Protein AF-0000000084540920 (afdb_homodimer)

Structure (mmCIF, N/CA/C/O backbone):
data_AF-0000000084540920-model_v1
#
loop_
_entity.id
_entity.type
_entity.pdbx_description
1 polymer Isochorismatase
#
loop_
_atom_site.group_PDB
_atom_site.id
_atom_site.type_symbol
_atom_site.label_atom_id
_atom_site.label_alt_id
_atom_site.label_comp_id
_atom_site.label_asym_id
_atom_site.label_entity_id
_atom_site.label_seq_id
_atom_site.pdbx_PDB_ins_code
_atom_site.Cartn_x
_atom_site.Cartn_y
_atom_site.Cartn_z
_atom_site.occupancy
_atom_site.B_iso_or_equiv
_atom_site.auth_seq_id
_atom_site.auth_comp_id
_atom_site.auth_asym_id
_atom_site.auth_atom_id
_atom_site.pdbx_PDB_model_num
ATOM 1 N N . MET A 1 1 ? 34.781 2.373 -10.07 1 53.75 1 MET A N 1
ATOM 2 C CA . MET A 1 1 ? 33.938 1.494 -10.883 1 53.75 1 MET A CA 1
ATOM 3 C C . MET A 1 1 ? 33.156 2.295 -11.914 1 53.75 1 MET A C 1
ATOM 5 O O . MET A 1 1 ? 32.719 3.418 -11.641 1 53.75 1 MET A O 1
ATOM 9 N N . ASN A 1 2 ? 33.125 1.835 -13.172 1 68.25 2 ASN A N 1
ATOM 10 C CA . ASN A 1 2 ? 32.625 2.562 -14.336 1 68.25 2 ASN A CA 1
ATOM 11 C C . ASN A 1 2 ? 31.109 2.682 -14.305 1 68.25 2 ASN A C 1
ATOM 13 O O . ASN A 1 2 ? 30.422 1.703 -14.031 1 68.25 2 ASN A O 1
ATOM 17 N N . LYS A 1 3 ? 30.672 3.871 -14.391 1 89.25 3 LYS A N 1
ATOM 18 C CA . LYS A 1 3 ? 29.25 4.203 -14.547 1 89.25 3 LYS A CA 1
ATOM 19 C C . LYS A 1 3 ? 28.656 3.51 -15.773 1 89.25 3 LYS A C 1
ATOM 21 O O . LYS A 1 3 ? 29.312 3.424 -16.812 1 89.25 3 LYS A O 1
ATOM 26 N N . LEU A 1 4 ? 27.531 2.875 -15.562 1 96.25 4 LEU A N 1
ATOM 27 C CA . LEU A 1 4 ? 26.812 2.225 -16.656 1 96.25 4 LEU A CA 1
ATOM 28 C C . LEU A 1 4 ? 26.094 3.25 -17.516 1 96.25 4 LEU A C 1
ATOM 30 O O . LEU A 1 4 ? 25.781 4.352 -17.047 1 96.25 4 LEU A O 1
ATOM 34 N N . PRO A 1 5 ? 25.922 2.938 -18.781 1 96.88 5 PRO A N 1
ATOM 35 C CA . PRO A 1 5 ? 25.047 3.805 -19.578 1 96.88 5 PRO A CA 1
ATOM 36 C C . PRO A 1 5 ? 23.594 3.768 -19.109 1 96.88 5 PRO A C 1
ATOM 38 O O . PRO A 1 5 ? 23.219 2.879 -18.344 1 96.88 5 PRO A O 1
ATOM 41 N N . ILE A 1 6 ? 22.859 4.707 -19.516 1 97.44 6 ILE A N 1
ATOM 42 C CA . ILE A 1 6 ? 21.422 4.734 -19.219 1 97.44 6 ILE A CA 1
ATOM 43 C C . ILE A 1 6 ? 20.672 3.822 -20.188 1 97.44 6 ILE A C 1
ATOM 45 O O . ILE A 1 6 ? 20.891 3.895 -21.406 1 97.44 6 ILE A O 1
ATOM 49 N N . PRO A 1 7 ? 19.859 2.953 -19.672 1 97.62 7 PRO A N 1
ATOM 50 C CA . PRO A 1 7 ? 19.109 2.105 -20.594 1 97.62 7 PRO A CA 1
ATOM 51 C C . PRO A 1 7 ? 18.281 2.912 -21.594 1 97.62 7 PRO A C 1
ATOM 53 O O . PRO A 1 7 ? 17.719 3.949 -21.25 1 97.62 7 PRO A O 1
ATOM 56 N N . VAL A 1 8 ? 18.094 2.348 -22.781 1 96.06 8 VAL A N 1
ATOM 57 C CA . VAL A 1 8 ? 17.469 3.076 -23.875 1 96.06 8 VAL A CA 1
ATOM 58 C C . VAL A 1 8 ? 15.984 3.281 -23.594 1 96.06 8 VAL A C 1
ATOM 60 O O . VAL A 1 8 ? 15.383 4.238 -24.094 1 96.06 8 VAL A O 1
ATOM 63 N N . PHE A 1 9 ? 15.43 2.395 -22.812 1 96.75 9 PHE A N 1
ATOM 64 C CA . PHE A 1 9 ? 14 2.486 -22.578 1 96.75 9 PHE A CA 1
ATOM 65 C C . PHE A 1 9 ? 13.68 3.635 -21.625 1 96.75 9 PHE A C 1
ATOM 67 O O . PHE A 1 9 ? 12.523 4.043 -21.5 1 96.75 9 PHE A O 1
ATOM 74 N N . PHE A 1 10 ? 14.703 4.078 -20.844 1 96.94 10 PHE A N 1
ATOM 75 C CA . PHE A 1 10 ? 14.461 5.148 -19.875 1 96.94 10 PHE A CA 1
ATOM 76 C C . PHE A 1 10 ? 14.18 6.465 -20.594 1 96.94 10 PHE A C 1
ATOM 78 O O . PHE A 1 10 ? 15.031 6.977 -21.328 1 96.94 10 PHE A O 1
ATOM 85 N N . ASP A 1 11 ? 12.992 6.957 -20.406 1 93.94 11 ASP A N 1
ATOM 86 C CA . ASP A 1 11 ? 12.547 8.219 -20.984 1 93.94 11 ASP A CA 1
ATOM 87 C C . ASP A 1 11 ? 12.258 9.258 -19.906 1 93.94 11 ASP A C 1
ATOM 89 O O . ASP A 1 11 ? 11.227 9.195 -19.234 1 93.94 11 ASP A O 1
ATOM 93 N N . SER A 1 12 ? 13.109 10.219 -19.797 1 92.31 12 SER A N 1
ATOM 94 C CA . SER A 1 12 ? 13 11.211 -18.734 1 92.31 12 SER A CA 1
ATOM 95 C C . SER A 1 12 ? 11.758 12.07 -18.906 1 92.31 12 SER A C 1
ATOM 97 O O . SER A 1 12 ? 11.25 12.641 -17.938 1 92.31 12 SER A O 1
ATOM 99 N N . HIS A 1 13 ? 11.219 12.156 -20.078 1 91.5 13 HIS A N 1
ATOM 100 C CA . HIS A 1 13 ? 10.039 12.977 -20.328 1 91.5 13 HIS A CA 1
ATOM 101 C C . HIS A 1 13 ? 8.781 12.336 -19.75 1 91.5 13 HIS A C 1
ATOM 103 O O . HIS A 1 13 ? 7.758 13 -19.594 1 91.5 13 HIS A O 1
ATOM 109 N N . LYS A 1 14 ? 8.883 11.078 -19.453 1 94.19 14 LYS A N 1
ATOM 110 C CA . LYS A 1 14 ? 7.723 10.352 -18.938 1 94.19 14 LYS A CA 1
ATOM 111 C C . LYS A 1 14 ? 7.652 10.438 -17.422 1 94.19 14 LYS A C 1
ATOM 113 O O . LYS A 1 14 ? 6.68 9.984 -16.812 1 94.19 14 LYS A O 1
ATOM 118 N N . LEU A 1 15 ? 8.578 11.047 -16.828 1 95.5 15 LEU A N 1
ATOM 119 C CA . LEU A 1 15 ? 8.688 11.023 -15.375 1 95.5 15 LEU A CA 1
ATOM 120 C C . LEU A 1 15 ? 7.594 11.867 -14.734 1 95.5 15 LEU A C 1
ATOM 122 O O . LEU A 1 15 ? 7.371 11.789 -13.523 1 95.5 15 LEU A O 1
ATOM 126 N N . GLU A 1 16 ? 6.871 12.625 -15.477 1 95.62 16 GLU A N 1
ATOM 127 C CA . GLU A 1 16 ? 5.77 13.422 -14.945 1 95.62 16 GLU A CA 1
ATOM 128 C C . GLU A 1 16 ? 4.434 12.703 -15.117 1 95.62 16 GLU A C 1
ATOM 130 O O . GLU A 1 16 ? 3.387 13.227 -14.734 1 95.62 16 GLU A O 1
ATOM 135 N N . GLU A 1 17 ? 4.512 11.539 -15.664 1 96.31 17 GLU A N 1
ATOM 136 C CA . GLU A 1 17 ? 3.291 10.789 -15.953 1 96.31 17 GLU A CA 1
ATOM 137 C C . GLU A 1 17 ? 3.176 9.555 -15.062 1 96.31 17 GLU A C 1
ATOM 139 O O . GLU A 1 17 ? 4.18 9.055 -14.555 1 96.31 17 GLU A O 1
ATOM 144 N N . VAL A 1 18 ? 1.949 9.188 -14.867 1 97.94 18 VAL A N 1
ATOM 145 C CA . VAL A 1 18 ? 1.659 7.91 -14.227 1 97.94 18 VAL A CA 1
ATOM 146 C C . VAL A 1 18 ? 1.457 6.836 -15.289 1 97.94 18 VAL A C 1
ATOM 148 O O . VAL A 1 18 ? 0.63 6.992 -16.188 1 97.94 18 VAL A O 1
ATOM 151 N N . TRP A 1 19 ? 2.229 5.754 -15.242 1 97.19 19 TRP A N 1
ATOM 152 C CA . TRP A 1 19 ? 2.059 4.66 -16.188 1 97.19 19 TRP A CA 1
ATOM 153 C C . TRP A 1 19 ? 2.357 3.316 -15.539 1 97.19 19 TRP A C 1
ATOM 155 O O . TRP A 1 19 ? 2.992 3.262 -14.484 1 97.19 19 TRP A O 1
ATOM 165 N N . LYS A 1 20 ? 1.808 2.285 -16.109 1 97.12 20 LYS A N 1
ATOM 166 C CA . LYS A 1 20 ? 2.049 0.918 -15.656 1 97.12 20 LYS A CA 1
ATOM 167 C C . LYS A 1 20 ? 3.424 0.425 -16.109 1 97.12 20 LYS A C 1
ATOM 169 O O . LYS A 1 20 ? 3.756 0.49 -17.281 1 97.12 20 LYS A O 1
ATOM 174 N N . VAL A 1 21 ? 4.238 -0.045 -15.188 1 98.06 21 VAL A N 1
ATOM 175 C CA . VAL A 1 21 ? 5.531 -0.628 -15.523 1 98.06 21 VAL A CA 1
ATOM 176 C C . VAL A 1 21 ? 5.328 -1.96 -16.25 1 98.06 21 VAL A C 1
ATOM 178 O O . VAL A 1 21 ? 4.574 -2.816 -15.773 1 98.06 21 VAL A O 1
ATOM 181 N N . PRO A 1 22 ? 5.887 -2.139 -17.438 1 98 22 PRO A N 1
ATOM 182 C CA . PRO A 1 22 ? 5.82 -3.439 -18.109 1 98 22 PRO A CA 1
ATOM 183 C C . PRO A 1 22 ? 6.773 -4.465 -17.5 1 98 22 PRO A C 1
ATOM 185 O O . PRO A 1 22 ? 7.805 -4.781 -18.094 1 98 22 PRO A O 1
ATOM 188 N N . TYR A 1 23 ? 6.438 -5.102 -16.453 1 98.25 23 TYR A N 1
ATOM 189 C CA . TYR A 1 23 ? 7.32 -5.891 -15.594 1 98.25 23 TYR A CA 1
ATOM 190 C C . TYR A 1 23 ? 7.965 -7.027 -16.375 1 98.25 23 TYR A C 1
ATOM 192 O O . TYR A 1 23 ? 9.172 -7.258 -16.281 1 98.25 23 TYR A O 1
ATOM 200 N N . GLN A 1 24 ? 7.191 -7.762 -17.141 1 96.44 24 GLN A N 1
ATOM 201 C CA . GLN A 1 24 ? 7.723 -8.922 -17.859 1 96.44 24 GLN A CA 1
ATOM 202 C C . GLN A 1 24 ? 8.789 -8.508 -18.859 1 96.44 24 GLN A C 1
ATOM 204 O O . GLN A 1 24 ? 9.836 -9.156 -18.969 1 96.44 24 GLN A O 1
ATOM 209 N N . GLN A 1 25 ? 8.492 -7.457 -19.594 1 97.75 25 GLN A N 1
ATOM 210 C CA . GLN A 1 25 ? 9.477 -6.93 -20.531 1 97.75 25 GLN A CA 1
ATOM 211 C C . GLN A 1 25 ? 10.719 -6.43 -19.797 1 97.75 25 GLN A C 1
ATOM 213 O O . GLN A 1 25 ? 11.844 -6.699 -20.234 1 97.75 25 GLN A O 1
ATOM 218 N N . ARG A 1 26 ? 10.539 -5.719 -18.734 1 98.5 26 ARG A N 1
ATOM 219 C CA . ARG A 1 26 ? 11.656 -5.148 -17.984 1 98.5 26 ARG A CA 1
ATOM 220 C C . ARG A 1 26 ? 12.492 -6.242 -17.328 1 98.5 26 ARG A C 1
ATOM 222 O O . ARG A 1 26 ? 13.711 -6.102 -17.188 1 98.5 26 ARG A O 1
ATOM 229 N N . GLU A 1 27 ? 11.828 -7.34 -16.859 1 98.44 27 GLU A N 1
ATOM 230 C CA . GLU A 1 27 ? 12.578 -8.469 -16.328 1 98.44 27 GLU A CA 1
ATOM 231 C C . GLU A 1 27 ? 13.562 -9.023 -17.344 1 98.44 27 GLU A C 1
ATOM 233 O O . GLU A 1 27 ? 14.742 -9.234 -17.047 1 98.44 27 GLU A O 1
ATOM 238 N N . ARG A 1 28 ? 13.078 -9.273 -18.547 1 97.56 28 ARG A N 1
ATOM 239 C CA . ARG A 1 28 ? 13.93 -9.797 -19.609 1 97.56 28 ARG A CA 1
ATOM 240 C C . ARG A 1 28 ? 15.078 -8.836 -19.906 1 97.56 28 ARG A C 1
ATOM 242 O O . ARG A 1 28 ? 16.234 -9.258 -20.031 1 97.56 28 ARG A O 1
ATOM 249 N N . GLU A 1 29 ? 14.758 -7.586 -19.984 1 98.56 29 GLU A N 1
ATOM 250 C CA . GLU A 1 29 ? 15.758 -6.574 -20.297 1 98.56 29 GLU A CA 1
ATOM 251 C C . GLU A 1 29 ? 16.781 -6.449 -19.172 1 98.56 29 GLU A C 1
ATOM 253 O O . GLU A 1 29 ? 17.984 -6.258 -19.438 1 98.56 29 GLU A O 1
ATOM 258 N N . ALA A 1 30 ? 16.344 -6.512 -17.969 1 98.75 30 ALA A N 1
ATOM 259 C CA . ALA A 1 30 ? 17.25 -6.414 -16.844 1 98.75 30 ALA A CA 1
ATOM 260 C C . ALA A 1 30 ? 18.219 -7.594 -16.797 1 98.75 30 ALA A C 1
ATOM 262 O O . ALA A 1 30 ? 19.406 -7.426 -16.516 1 98.75 30 ALA A O 1
ATOM 263 N N . ARG A 1 31 ? 17.719 -8.789 -17.062 1 97.88 31 ARG A N 1
ATOM 264 C CA . ARG A 1 31 ? 18.578 -9.969 -17.109 1 97.88 31 ARG A CA 1
ATOM 265 C C . ARG A 1 31 ? 19.641 -9.852 -18.203 1 97.88 31 ARG A C 1
ATOM 267 O O . ARG A 1 31 ? 20.812 -10.117 -17.969 1 97.88 31 ARG A O 1
ATOM 274 N N . LEU A 1 32 ? 19.172 -9.469 -19.359 1 97.81 32 LEU A N 1
ATOM 275 C CA . LEU A 1 32 ? 20.094 -9.289 -20.469 1 97.81 32 LEU A CA 1
ATOM 276 C C . LEU A 1 32 ? 21.109 -8.203 -20.156 1 97.81 32 LEU A C 1
ATOM 278 O O . LEU A 1 32 ? 22.297 -8.344 -20.469 1 97.81 32 LEU A O 1
ATOM 282 N N . TRP A 1 33 ? 20.625 -7.105 -19.562 1 98.44 33 TRP A N 1
ATOM 283 C CA . TRP A 1 33 ? 21.5 -5.996 -19.172 1 98.44 33 TRP A CA 1
ATOM 284 C C . TRP A 1 33 ? 22.594 -6.469 -18.219 1 98.44 33 TRP A C 1
ATOM 286 O O . TRP A 1 33 ? 23.75 -6.109 -18.359 1 98.44 33 TRP A O 1
ATOM 296 N N . ALA A 1 34 ? 22.172 -7.242 -17.219 1 98.19 34 ALA A N 1
ATOM 297 C CA . ALA A 1 34 ? 23.125 -7.77 -16.234 1 98.19 34 ALA A CA 1
ATOM 298 C C . ALA A 1 34 ? 24.188 -8.641 -16.906 1 98.19 34 ALA A C 1
ATOM 300 O O . ALA A 1 34 ? 25.359 -8.578 -16.562 1 98.19 34 ALA A O 1
ATOM 301 N N . GLN A 1 35 ? 23.75 -9.469 -17.859 1 97.19 35 GLN A N 1
ATOM 302 C CA . GLN A 1 35 ? 24.688 -10.305 -18.609 1 97.19 35 GLN A CA 1
ATOM 303 C C . GLN A 1 35 ? 25.641 -9.461 -19.438 1 97.19 35 GLN A C 1
ATOM 305 O O . GLN A 1 35 ? 26.859 -9.68 -19.391 1 97.19 35 GLN A O 1
ATOM 310 N N . GLU A 1 36 ? 25.078 -8.516 -20.125 1 97.69 36 GLU A N 1
ATOM 311 C CA . GLU A 1 36 ? 25.859 -7.672 -21.031 1 97.69 36 GLU A CA 1
ATOM 312 C C . GLU A 1 36 ? 26.922 -6.879 -20.281 1 97.69 36 GLU A C 1
ATOM 314 O O . GLU A 1 36 ? 28.016 -6.652 -20.781 1 97.69 36 GLU A O 1
ATOM 319 N N . HIS A 1 37 ? 26.656 -6.473 -19.109 1 97.81 37 HIS A N 1
ATOM 320 C CA . HIS A 1 37 ? 27.547 -5.57 -18.375 1 97.81 37 HIS A CA 1
ATOM 321 C C . HIS A 1 37 ? 28.203 -6.281 -17.203 1 97.81 37 HIS A C 1
ATOM 323 O O . HIS A 1 37 ? 28.797 -5.637 -16.344 1 97.81 37 HIS A O 1
ATOM 329 N N . ASP A 1 38 ? 28.047 -7.598 -17.109 1 97.31 38 ASP A N 1
ATOM 330 C CA . ASP A 1 38 ? 28.672 -8.445 -16.109 1 97.31 38 ASP A CA 1
ATOM 331 C C . ASP A 1 38 ? 28.312 -7.977 -14.695 1 97.31 38 ASP A C 1
ATOM 333 O O . ASP A 1 38 ? 29.203 -7.785 -13.859 1 97.31 38 ASP A O 1
ATOM 337 N N . ILE A 1 39 ? 27.078 -7.613 -14.516 1 98.06 39 ILE A N 1
ATOM 3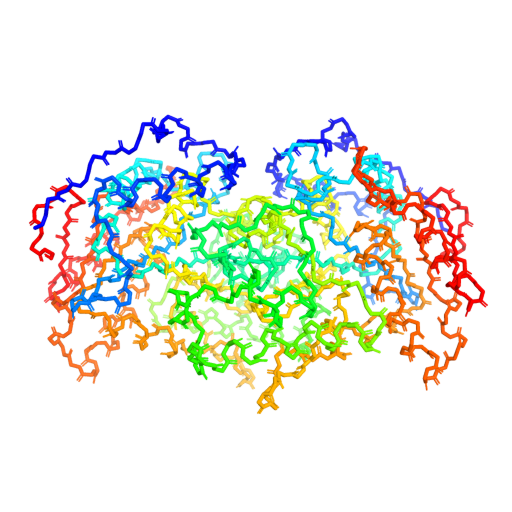38 C CA . ILE A 1 39 ? 26.562 -7.219 -13.211 1 98.06 39 ILE A CA 1
ATOM 339 C C . ILE A 1 39 ? 26.391 -8.461 -12.336 1 98.06 39 ILE A C 1
ATOM 341 O O . ILE A 1 39 ? 25.719 -9.414 -12.734 1 98.06 39 ILE A O 1
ATOM 345 N N . GLN A 1 40 ? 26.953 -8.469 -11.125 1 98.06 40 GLN A N 1
ATOM 346 C CA . GLN A 1 40 ? 26.891 -9.602 -10.211 1 98.06 40 GLN A CA 1
ATOM 347 C C . GLN A 1 40 ? 25.734 -9.445 -9.227 1 98.06 40 GLN A C 1
ATOM 349 O O . GLN A 1 40 ? 25.312 -8.328 -8.938 1 98.06 40 GLN A O 1
ATOM 354 N N . PRO A 1 41 ? 25.219 -10.555 -8.688 1 98.56 41 PRO A N 1
ATOM 355 C CA . PRO A 1 41 ? 24.234 -10.461 -7.609 1 98.56 41 PRO A CA 1
ATOM 356 C C . PRO A 1 41 ? 24.734 -9.641 -6.422 1 98.56 41 PRO A C 1
ATOM 358 O O . PRO A 1 41 ? 25.922 -9.719 -6.07 1 98.56 41 PRO A O 1
ATOM 361 N N . ALA A 1 42 ? 23.859 -8.875 -5.82 1 98.69 42 ALA A N 1
ATOM 362 C CA . ALA A 1 42 ? 24.203 -7.992 -4.711 1 98.69 42 ALA A CA 1
ATOM 363 C C . ALA A 1 42 ? 24.828 -8.773 -3.559 1 98.69 42 ALA A C 1
ATOM 365 O O . ALA A 1 42 ? 25.672 -8.25 -2.824 1 98.69 42 ALA A O 1
ATOM 366 N N . ALA A 1 43 ? 24.453 -10.039 -3.389 1 98.06 43 ALA A N 1
ATOM 367 C CA . ALA A 1 43 ? 24.922 -10.867 -2.279 1 98.06 43 ALA A CA 1
ATOM 368 C C . ALA A 1 43 ? 26.422 -11.062 -2.34 1 98.06 43 ALA A C 1
ATOM 370 O O . ALA A 1 43 ? 27.047 -11.445 -1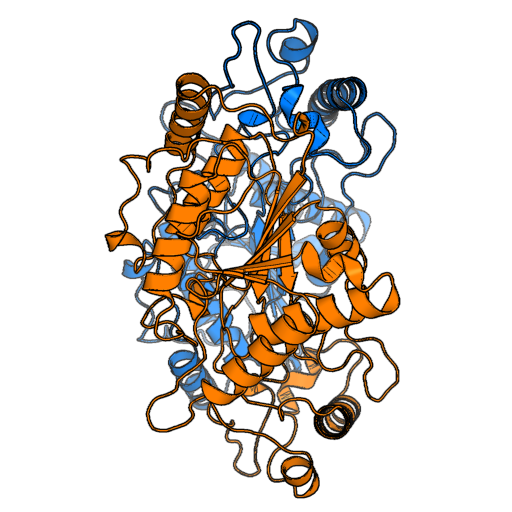.345 1 98.06 43 ALA A O 1
ATOM 371 N N . ARG A 1 44 ? 27.016 -10.797 -3.492 1 97.81 44 ARG A N 1
ATOM 372 C CA . ARG A 1 44 ? 28.453 -11 -3.672 1 97.81 44 ARG A CA 1
ATOM 373 C C . ARG A 1 44 ? 29.219 -9.727 -3.338 1 97.81 44 ARG A C 1
ATOM 375 O O . ARG A 1 44 ? 30.453 -9.727 -3.336 1 97.81 44 ARG A O 1
ATOM 382 N N . ASP A 1 45 ? 28.547 -8.703 -3.053 1 97.88 45 ASP A N 1
ATOM 383 C CA . ASP A 1 45 ? 29.203 -7.43 -2.795 1 97.88 45 ASP A CA 1
ATOM 384 C C . ASP A 1 45 ? 30.078 -7.508 -1.536 1 97.88 45 ASP A C 1
ATOM 386 O O . ASP A 1 45 ? 29.625 -8.023 -0.508 1 97.88 45 ASP A O 1
ATOM 390 N N . THR A 1 46 ? 31.25 -7.043 -1.611 1 96.75 46 THR A N 1
ATOM 391 C CA . THR A 1 46 ? 32.125 -6.922 -0.45 1 96.75 46 THR A CA 1
ATOM 392 C C . THR A 1 46 ? 31.906 -5.582 0.252 1 96.75 46 THR A C 1
ATOM 394 O O . THR A 1 46 ? 31.953 -5.508 1.482 1 96.75 46 THR A O 1
ATOM 397 N N . LYS A 1 47 ? 31.734 -4.59 -0.524 1 97.19 47 LYS A N 1
ATOM 398 C CA . LYS A 1 47 ? 31.297 -3.281 -0.05 1 97.19 47 LYS A CA 1
ATOM 399 C C . LYS A 1 47 ? 29.797 -3.09 -0.283 1 97.19 47 LYS A C 1
ATOM 401 O O . LYS A 1 47 ? 29.344 -3.105 -1.425 1 97.19 47 LYS A O 1
ATOM 406 N N . ARG A 1 48 ? 29.062 -2.877 0.803 1 98.31 48 ARG A N 1
ATOM 407 C CA . ARG A 1 48 ? 27.609 -2.793 0.701 1 98.31 48 ARG A CA 1
ATOM 408 C C . ARG A 1 48 ? 27.141 -1.342 0.616 1 98.31 48 ARG A C 1
ATOM 410 O O . ARG A 1 48 ? 27.359 -0.563 1.549 1 98.31 48 ARG A O 1
ATOM 417 N N . ILE A 1 49 ? 26.531 -1 -0.443 1 98.56 49 ILE A N 1
ATOM 418 C CA . ILE A 1 49 ? 26.047 0.353 -0.709 1 98.56 49 ILE A CA 1
ATOM 419 C C . ILE A 1 49 ? 24.531 0.38 -0.681 1 98.56 49 ILE A C 1
ATOM 421 O O . ILE A 1 49 ? 23.875 -0.333 -1.445 1 98.56 49 ILE A O 1
ATOM 425 N N . GLY A 1 50 ? 23.984 1.158 0.249 1 98.88 50 GLY A N 1
ATOM 426 C CA . GLY A 1 50 ? 22.531 1.307 0.375 1 98.88 50 GLY A CA 1
ATOM 427 C C . GLY A 1 50 ? 22.016 2.605 -0.213 1 98.88 50 GLY A C 1
ATOM 428 O O . GLY A 1 50 ? 22.734 3.611 -0.236 1 98.88 50 GLY A O 1
ATOM 429 N N . LEU A 1 51 ? 20.875 2.592 -0.74 1 98.94 51 LEU A N 1
ATOM 430 C CA . LEU A 1 51 ? 20.141 3.764 -1.224 1 98.94 51 LEU A CA 1
ATOM 431 C C . LEU A 1 51 ? 18.781 3.883 -0.546 1 98.94 51 LEU A C 1
ATOM 433 O O . LEU A 1 51 ? 17.938 2.99 -0.676 1 98.94 51 LEU A O 1
ATOM 437 N N . LEU A 1 52 ? 18.562 4.922 0.25 1 98.94 52 LEU A N 1
ATOM 438 C CA . LEU A 1 52 ? 17.297 5.219 0.891 1 98.94 52 LEU A CA 1
ATOM 439 C C . LEU A 1 52 ? 16.531 6.301 0.127 1 98.94 52 LEU A C 1
ATOM 441 O O . LEU A 1 52 ? 17.016 7.426 -0.007 1 98.94 52 LEU A O 1
ATOM 445 N N . LEU A 1 53 ? 15.445 5.918 -0.428 1 98.94 53 LEU A N 1
ATOM 446 C CA . LEU A 1 53 ? 14.562 6.844 -1.129 1 98.94 53 LEU A CA 1
ATOM 447 C C . LEU A 1 53 ? 13.383 7.242 -0.248 1 98.94 53 LEU A C 1
ATOM 449 O O . LEU A 1 53 ? 12.578 6.395 0.147 1 98.94 53 LEU A O 1
ATOM 453 N N . ILE A 1 54 ? 13.297 8.516 0.026 1 98.88 54 ILE A N 1
ATOM 454 C CA . ILE A 1 54 ? 12.266 8.984 0.947 1 98.88 54 ILE A CA 1
ATOM 455 C C . ILE A 1 54 ? 11.109 9.609 0.161 1 98.88 54 ILE A C 1
ATOM 457 O O . ILE A 1 54 ? 11.281 10.648 -0.479 1 98.88 54 ILE A O 1
ATOM 461 N N . ASP A 1 55 ? 9.969 9.016 0.171 1 98.81 55 ASP A N 1
ATOM 462 C CA . ASP A 1 55 ? 8.68 9.547 -0.286 1 98.81 55 ASP A CA 1
ATOM 463 C C . ASP A 1 55 ? 8.758 9.969 -1.752 1 98.81 55 ASP A C 1
ATOM 465 O O . ASP A 1 55 ? 8.344 11.078 -2.104 1 98.81 55 ASP A O 1
ATOM 469 N N . VAL A 1 56 ? 9.383 9.125 -2.578 1 98.88 56 VAL A N 1
ATOM 470 C CA . VAL A 1 56 ? 9.398 9.375 -4.016 1 98.88 56 VAL A CA 1
ATOM 471 C C . VAL A 1 56 ? 8.094 8.875 -4.637 1 98.88 56 VAL A C 1
ATOM 473 O O . VAL A 1 56 ? 8.117 8.117 -5.609 1 98.88 56 VAL A O 1
ATOM 476 N N . GLN A 1 57 ? 7.023 9.352 -4.082 1 98.88 57 GLN A N 1
ATOM 477 C CA . GLN A 1 57 ? 5.656 8.969 -4.426 1 98.88 57 GLN A CA 1
ATOM 478 C C . GLN A 1 57 ? 5.004 10.016 -5.32 1 98.88 57 GLN A C 1
ATOM 480 O O . GLN A 1 57 ? 5.406 11.18 -5.32 1 98.88 57 GLN A O 1
ATOM 485 N N . ASN A 1 58 ? 3.928 9.641 -6.051 1 98.88 58 ASN A N 1
ATOM 486 C CA . ASN A 1 58 ? 3.207 10.547 -6.938 1 98.88 58 ASN A CA 1
ATOM 487 C C . ASN A 1 58 ? 2.725 11.789 -6.195 1 98.88 58 ASN A C 1
ATOM 489 O O . ASN A 1 58 ? 2.818 12.906 -6.715 1 98.88 58 ASN A O 1
ATOM 493 N N . THR A 1 59 ? 2.283 11.633 -4.988 1 98.69 59 THR A N 1
ATOM 494 C CA . THR A 1 59 ? 1.666 12.703 -4.215 1 98.69 59 THR A CA 1
ATOM 495 C C . THR A 1 59 ? 2.646 13.852 -4.004 1 98.69 59 THR A C 1
ATOM 497 O O . THR A 1 59 ? 2.246 15.016 -3.959 1 98.69 59 THR A O 1
ATOM 500 N N . PHE A 1 60 ? 3.924 13.578 -3.994 1 98.62 60 PHE A N 1
ATOM 501 C CA . PHE A 1 60 ? 4.926 14.594 -3.703 1 98.62 60 PHE A CA 1
ATOM 502 C C . PHE A 1 60 ? 5.672 15 -4.969 1 98.62 60 PHE A C 1
ATOM 504 O O . PHE A 1 60 ? 6.316 16.047 -5.012 1 98.62 60 PHE A O 1
ATOM 511 N N . CYS A 1 61 ? 5.598 14.125 -6.031 1 98.62 61 CYS A N 1
ATOM 512 C CA . CYS A 1 61 ? 6.625 14.266 -7.055 1 98.62 61 CYS A CA 1
ATOM 513 C C . CYS A 1 61 ? 6.016 14.664 -8.391 1 98.62 61 CYS A C 1
ATOM 515 O O . CYS A 1 61 ? 6.73 15.07 -9.305 1 98.62 61 CYS A O 1
ATOM 517 N N . LEU A 1 62 ? 4.684 14.555 -8.5 1 98.38 62 LEU A N 1
ATOM 518 C CA . LEU A 1 62 ? 4.098 14.828 -9.812 1 98.38 62 LEU A CA 1
ATOM 519 C C . LEU A 1 62 ? 3.238 16.094 -9.766 1 98.38 62 LEU A C 1
ATOM 521 O O . LEU A 1 62 ? 2.451 16.281 -8.836 1 98.38 62 LEU A O 1
ATOM 525 N N . PRO A 1 63 ? 3.377 16.922 -10.812 1 96.81 63 PRO A N 1
ATOM 526 C CA . PRO A 1 63 ? 2.506 18.094 -10.883 1 96.81 63 PRO A CA 1
ATOM 527 C C . PRO A 1 63 ? 1.022 17.734 -10.875 1 96.81 63 PRO A C 1
ATOM 529 O O . PRO A 1 63 ? 0.616 16.781 -11.539 1 96.81 63 PRO A O 1
ATOM 532 N N . GLY A 1 64 ? 0.255 18.453 -10.133 1 96 64 GLY A N 1
ATOM 533 C CA . GLY A 1 64 ? -1.177 18.203 -10.062 1 96 64 GLY A CA 1
ATOM 534 C C . GLY A 1 64 ? -1.577 17.328 -8.891 1 96 64 GLY A C 1
ATOM 535 O O . GLY A 1 64 ? -2.75 17.281 -8.516 1 96 64 GLY A O 1
ATOM 536 N N . PHE A 1 65 ? -0.659 16.625 -8.305 1 97.62 65 PHE A N 1
ATOM 537 C CA . PHE A 1 65 ? -0.971 15.82 -7.129 1 97.62 65 PHE A CA 1
ATOM 538 C C . PHE A 1 65 ? -0.945 16.672 -5.863 1 97.62 65 PHE A C 1
ATOM 540 O O . PHE A 1 65 ? -0.607 17.859 -5.914 1 97.62 65 PHE A O 1
ATOM 547 N N . GLU A 1 66 ? -1.278 16.141 -4.773 1 96.88 66 GLU A N 1
ATOM 548 C CA . GLU A 1 66 ? -1.781 16.875 -3.605 1 96.88 66 GLU A CA 1
ATOM 549 C C . GLU A 1 66 ? -0.688 17.719 -2.973 1 96.88 66 GLU A C 1
ATOM 551 O O . GLU A 1 66 ? -0.945 18.844 -2.541 1 96.88 66 GLU A O 1
ATOM 556 N N . LEU A 1 67 ? 0.522 17.172 -2.877 1 97.12 67 LEU A N 1
ATOM 557 C CA . LEU A 1 67 ? 1.613 17.844 -2.191 1 97.12 67 LEU A CA 1
ATOM 558 C C . LEU A 1 67 ? 2.85 17.922 -3.082 1 97.12 67 LEU A C 1
ATOM 560 O O . LEU A 1 67 ? 3.973 17.734 -2.609 1 97.12 67 LEU A O 1
ATOM 564 N N . PHE A 1 68 ? 2.623 18.266 -4.305 1 97.5 68 PHE A N 1
ATOM 565 C CA . PHE A 1 68 ? 3.693 18.344 -5.289 1 97.5 68 PHE A CA 1
ATOM 566 C C . PHE A 1 68 ? 4.781 19.312 -4.824 1 97.5 68 PHE A C 1
ATOM 568 O O . PHE A 1 68 ? 4.496 20.469 -4.484 1 97.5 68 PHE A O 1
ATOM 575 N N . VAL A 1 69 ? 5.988 18.828 -4.777 1 97.94 69 VAL A N 1
ATOM 576 C CA . VAL A 1 69 ? 7.18 19.609 -4.477 1 97.94 69 VAL A CA 1
ATOM 577 C C . VAL A 1 69 ? 7.805 20.125 -5.77 1 97.94 69 VAL A C 1
ATOM 579 O O . VAL A 1 69 ? 8.227 19.328 -6.617 1 97.94 69 VAL A O 1
ATOM 582 N N . ARG A 1 70 ? 7.883 21.453 -5.875 1 95.62 70 ARG A N 1
ATOM 583 C CA . ARG A 1 70 ? 8.508 22.016 -7.066 1 95.62 70 ARG A CA 1
ATOM 584 C C . ARG A 1 70 ? 9.953 21.547 -7.199 1 95.62 70 ARG A C 1
ATOM 586 O O . ARG A 1 70 ? 10.734 21.625 -6.246 1 95.62 70 ARG A O 1
ATOM 593 N N . GLY A 1 71 ? 10.344 20.953 -8.305 1 97.19 71 GLY A N 1
ATOM 594 C CA . GLY A 1 71 ? 11.68 20.438 -8.555 1 97.19 71 GLY A CA 1
ATOM 595 C C . GLY A 1 71 ? 11.742 18.922 -8.5 1 97.19 71 GLY A C 1
ATOM 596 O O . GLY A 1 71 ? 12.734 18.312 -8.914 1 97.19 71 GLY A O 1
ATOM 597 N N . ALA A 1 72 ? 10.664 18.281 -8.023 1 98.5 72 ALA A N 1
ATOM 598 C CA . ALA A 1 72 ? 10.68 16.844 -7.75 1 98.5 72 ALA A CA 1
ATOM 599 C C . ALA A 1 72 ? 10.82 16.047 -9.039 1 98.5 72 ALA A C 1
ATOM 601 O O . ALA A 1 72 ? 11.438 14.977 -9.047 1 98.5 72 ALA A O 1
ATOM 602 N N . VAL A 1 73 ? 10.242 16.547 -10.164 1 98.44 73 VAL A N 1
ATOM 603 C CA . VAL A 1 73 ? 10.359 15.836 -11.43 1 98.44 73 VAL A CA 1
ATOM 604 C C . VAL A 1 73 ? 11.828 15.742 -11.844 1 98.44 73 VAL A C 1
ATOM 606 O O . VAL A 1 73 ? 12.32 14.664 -12.172 1 98.44 73 VAL A O 1
ATOM 609 N N . GLN A 1 74 ? 12.555 16.844 -11.742 1 98.38 74 GLN A N 1
ATOM 610 C CA . GLN A 1 74 ? 13.977 16.875 -12.07 1 98.38 74 GLN A CA 1
ATOM 611 C C . GLN A 1 74 ? 14.789 16.047 -11.078 1 98.38 74 GLN A C 1
ATOM 613 O O . GLN A 1 74 ? 15.758 15.375 -11.461 1 98.38 74 GLN A O 1
ATOM 618 N N . ASP A 1 75 ? 14.383 16.172 -9.805 1 98.75 75 ASP A N 1
ATOM 619 C CA . ASP A 1 75 ? 15.031 15.344 -8.797 1 98.75 75 ASP A CA 1
ATOM 620 C C . ASP A 1 75 ? 14.953 13.867 -9.164 1 98.75 75 ASP A C 1
ATOM 622 O O . ASP A 1 75 ? 15.953 13.148 -9.086 1 98.75 75 ASP A O 1
ATOM 626 N N . ASN A 1 76 ? 13.789 13.391 -9.586 1 98.75 76 ASN A N 1
ATOM 627 C CA . ASN A 1 76 ? 13.586 11.984 -9.914 1 98.75 76 ASN A CA 1
ATOM 628 C C . ASN A 1 76 ? 14.32 11.594 -11.195 1 98.75 76 ASN A C 1
ATOM 630 O O . ASN A 1 76 ? 14.75 10.453 -11.344 1 98.75 76 ASN A O 1
ATOM 634 N N . GLN A 1 77 ? 14.391 12.586 -12.133 1 98.62 77 GLN A N 1
ATOM 635 C CA . GLN A 1 77 ? 15.211 12.312 -13.305 1 98.62 77 GLN A CA 1
ATOM 636 C C . GLN A 1 77 ? 16.656 11.992 -12.906 1 98.62 77 GLN A C 1
ATOM 638 O O . GLN A 1 77 ? 17.203 10.969 -13.328 1 98.62 77 GLN A O 1
ATOM 643 N N . ARG A 1 78 ? 17.219 12.828 -12.109 1 98.75 78 ARG A N 1
ATOM 644 C CA . ARG A 1 78 ? 18.594 12.641 -11.664 1 98.75 78 ARG A CA 1
ATOM 645 C C . ARG A 1 78 ? 18.734 11.391 -10.805 1 98.75 78 ARG A C 1
ATOM 647 O O . ARG A 1 78 ? 19.734 10.664 -10.898 1 98.75 78 ARG A O 1
ATOM 654 N N . LEU A 1 79 ? 17.75 11.141 -10 1 98.81 79 LEU A N 1
ATOM 655 C CA . LEU A 1 79 ? 17.75 9.961 -9.141 1 98.81 79 LEU A CA 1
ATOM 656 C C . LEU A 1 79 ? 17.734 8.688 -9.969 1 98.81 79 LEU A C 1
ATOM 658 O O . LEU A 1 79 ? 18.5 7.762 -9.711 1 98.81 79 LEU A O 1
ATOM 662 N N . CYS A 1 80 ? 16.812 8.609 -10.961 1 98.81 80 CYS A N 1
ATOM 663 C CA . CYS A 1 80 ? 16.75 7.438 -11.828 1 98.81 80 CYS A CA 1
ATOM 664 C C . CYS A 1 80 ? 18.078 7.23 -12.562 1 98.81 80 CYS A C 1
ATOM 666 O O . CYS A 1 80 ? 18.578 6.109 -12.633 1 98.81 80 CYS A O 1
ATOM 668 N N . GLU A 1 81 ? 18.625 8.297 -13.086 1 98.5 81 GLU A N 1
ATOM 669 C CA . GLU A 1 81 ? 19.922 8.203 -13.758 1 98.5 81 GLU A CA 1
ATOM 670 C C . GLU A 1 81 ? 21 7.695 -12.812 1 98.5 81 GLU A C 1
ATOM 672 O O . GLU A 1 81 ? 21.828 6.863 -13.188 1 98.5 81 GLU A O 1
ATOM 677 N N . PHE A 1 82 ? 21 8.227 -11.578 1 98.62 82 PHE A N 1
ATOM 678 C CA . PHE A 1 82 ? 21.938 7.766 -10.57 1 98.62 82 PHE A CA 1
ATOM 679 C C . PHE A 1 82 ? 21.812 6.262 -10.359 1 98.62 82 PHE A C 1
ATOM 681 O O . PHE A 1 82 ? 22.812 5.547 -10.32 1 98.62 82 PHE A O 1
ATOM 688 N N . ILE A 1 83 ? 20.562 5.727 -10.203 1 98.81 83 ILE A N 1
ATOM 689 C CA . ILE A 1 83 ? 20.312 4.309 -9.977 1 98.81 83 ILE A CA 1
ATOM 690 C C . ILE A 1 83 ? 20.844 3.494 -11.156 1 98.81 83 ILE A C 1
ATOM 692 O O . ILE A 1 83 ? 21.594 2.523 -10.969 1 98.81 83 ILE A O 1
ATOM 696 N N . TYR A 1 84 ? 20.484 3.918 -12.383 1 98.62 84 TYR A N 1
ATOM 697 C CA . TYR A 1 84 ? 20.891 3.154 -13.555 1 98.62 84 TYR A CA 1
ATOM 698 C C . TYR A 1 84 ? 22.406 3.188 -13.734 1 98.62 84 TYR A C 1
ATOM 700 O O . TYR A 1 84 ? 23.031 2.166 -14.039 1 98.62 84 TYR A O 1
ATOM 708 N N . ARG A 1 85 ? 23.078 4.359 -13.508 1 97.94 85 ARG A N 1
ATOM 709 C CA . ARG A 1 85 ? 24.516 4.492 -13.68 1 97.94 85 ARG A CA 1
ATOM 710 C C . ARG A 1 85 ? 25.266 3.643 -12.664 1 97.94 85 ARG A C 1
ATOM 712 O O . ARG A 1 85 ? 26.359 3.139 -12.945 1 97.94 85 ARG A O 1
ATOM 719 N N . HIS A 1 86 ? 24.672 3.516 -11.523 1 98.19 86 HIS A N 1
ATOM 720 C CA . HIS A 1 86 ? 25.359 2.807 -10.445 1 98.19 86 HIS A CA 1
ATOM 721 C C . HIS A 1 86 ? 24.672 1.484 -10.125 1 98.19 86 HIS A C 1
ATOM 723 O O . HIS A 1 86 ? 24.844 0.938 -9.039 1 98.19 86 HIS A O 1
ATOM 729 N N . LEU A 1 87 ? 23.906 0.971 -11.047 1 98.12 87 LEU A N 1
ATOM 730 C CA . LEU A 1 87 ? 23.078 -0.221 -10.891 1 98.12 87 LEU A CA 1
ATOM 731 C C . LEU A 1 87 ? 23.922 -1.394 -10.383 1 98.12 87 LEU A C 1
ATOM 733 O O . LEU A 1 87 ? 23.484 -2.135 -9.5 1 98.12 87 LEU A O 1
ATOM 737 N N . GLY A 1 88 ? 25.109 -1.546 -10.852 1 97.5 88 GLY A N 1
ATOM 738 C CA . GLY A 1 88 ? 25.938 -2.709 -10.562 1 97.5 88 GLY A CA 1
ATOM 739 C C . GLY A 1 88 ? 26.609 -2.65 -9.203 1 97.5 88 GLY A C 1
ATOM 740 O O . GLY A 1 88 ? 27.125 -3.66 -8.711 1 97.5 88 GLY A O 1
ATOM 741 N N . VAL A 1 89 ? 26.516 -1.489 -8.516 1 97.38 89 VAL A N 1
ATOM 742 C CA . VAL A 1 89 ? 27.25 -1.388 -7.262 1 97.38 89 VAL A CA 1
ATOM 743 C C . VAL A 1 89 ? 26.281 -1.095 -6.117 1 97.38 89 VAL A C 1
ATOM 745 O O . VAL A 1 89 ? 26.641 -1.238 -4.945 1 97.38 89 VAL A O 1
ATOM 748 N N . ILE A 1 90 ? 25.047 -0.633 -6.383 1 98.62 90 ILE A N 1
ATOM 749 C CA . ILE A 1 90 ? 24.062 -0.468 -5.332 1 98.62 90 ILE A CA 1
ATOM 750 C C . ILE A 1 90 ? 23.625 -1.837 -4.809 1 98.62 90 ILE A C 1
ATOM 752 O O . ILE A 1 90 ? 23.062 -2.645 -5.555 1 98.62 90 ILE A O 1
ATOM 756 N N . THR A 1 91 ? 23.844 -2.104 -3.523 1 98.81 91 THR A N 1
ATOM 757 C CA . THR A 1 91 ? 23.578 -3.404 -2.924 1 98.81 91 THR A CA 1
ATOM 758 C C . THR A 1 91 ? 22.094 -3.539 -2.588 1 98.81 91 THR A C 1
ATOM 760 O O . THR A 1 91 ? 21.484 -4.586 -2.828 1 98.81 91 THR A O 1
ATOM 763 N N . GLY A 1 92 ? 21.547 -2.549 -1.963 1 98.81 92 GLY A N 1
ATOM 764 C CA . GLY A 1 92 ? 20.156 -2.582 -1.54 1 98.81 92 GLY A CA 1
ATOM 765 C C . GLY A 1 92 ? 19.484 -1.228 -1.612 1 98.81 92 GLY A C 1
ATOM 766 O O . GLY A 1 92 ? 20.109 -0.197 -1.368 1 98.81 92 GLY A O 1
ATOM 767 N N . ILE A 1 93 ? 18.219 -1.234 -1.973 1 98.94 93 ILE A N 1
ATOM 768 C CA . ILE A 1 93 ? 17.422 -0.019 -2.027 1 98.94 93 ILE A CA 1
ATOM 769 C C . ILE A 1 93 ? 16.25 -0.125 -1.044 1 98.94 93 ILE A C 1
ATOM 771 O O . ILE A 1 93 ? 15.602 -1.169 -0.95 1 98.94 93 ILE A O 1
ATOM 775 N N . ILE A 1 94 ? 16.047 0.868 -0.237 1 98.94 94 ILE A N 1
ATOM 776 C CA . ILE A 1 94 ? 14.906 1.045 0.644 1 98.94 94 ILE A CA 1
ATOM 777 C C . ILE A 1 94 ? 14.094 2.262 0.2 1 98.94 94 ILE A C 1
ATOM 779 O O . ILE A 1 94 ? 14.656 3.338 -0.026 1 98.94 94 ILE A O 1
ATOM 783 N N . ALA A 1 95 ? 12.867 2.131 -0.021 1 98.94 95 ALA A N 1
ATOM 784 C CA . ALA A 1 95 ? 11.984 3.248 -0.354 1 98.94 95 ALA A CA 1
ATOM 785 C C . ALA A 1 95 ? 10.859 3.381 0.667 1 98.94 95 ALA A C 1
ATOM 787 O O . ALA A 1 95 ? 10.188 2.398 0.99 1 98.94 95 ALA A O 1
ATOM 788 N N . THR A 1 96 ? 10.703 4.543 1.204 1 98.88 96 THR A N 1
ATOM 789 C CA . THR A 1 96 ? 9.609 4.773 2.141 1 98.88 96 THR A CA 1
ATOM 790 C C . THR A 1 96 ? 8.336 5.176 1.397 1 98.88 96 THR A C 1
ATOM 792 O O . THR A 1 96 ? 8.406 5.797 0.335 1 98.88 96 THR A O 1
ATOM 795 N N . LEU A 1 97 ? 7.285 4.789 1.893 1 98.75 97 LEU A N 1
ATOM 796 C CA . LEU A 1 97 ? 5.965 5.18 1.408 1 98.75 97 LEU A CA 1
ATOM 797 C C . LEU A 1 97 ? 5.16 5.863 2.51 1 98.75 97 LEU A C 1
ATOM 799 O O . LEU A 1 97 ? 4.781 5.223 3.494 1 98.75 97 LEU A O 1
ATOM 803 N N . ASP A 1 98 ? 5 7.176 2.373 1 98.62 98 ASP A N 1
ATOM 804 C CA . ASP A 1 98 ? 4.047 7.859 3.24 1 98.62 98 ASP A CA 1
ATOM 805 C C . ASP A 1 98 ? 2.635 7.309 3.047 1 98.62 98 ASP A C 1
ATOM 807 O O . ASP A 1 98 ? 2.107 7.312 1.934 1 98.62 98 ASP A O 1
ATOM 811 N N . THR A 1 99 ? 1.992 6.801 4.082 1 98.62 99 THR A N 1
ATOM 812 C CA . THR A 1 99 ? 0.806 5.961 3.951 1 98.62 99 THR A CA 1
ATOM 813 C C . THR A 1 99 ? -0.313 6.461 4.863 1 98.62 99 THR A C 1
ATOM 815 O O . THR A 1 99 ? -0.212 6.371 6.086 1 98.62 99 THR A O 1
ATOM 818 N N . HIS A 1 100 ? -1.434 6.867 4.207 1 98.62 100 HIS A N 1
ATOM 819 C CA . HIS A 1 100 ? -2.479 7.516 4.992 1 98.62 100 HIS A CA 1
ATOM 820 C C . HIS A 1 100 ? -3.857 6.988 4.613 1 98.62 100 HIS A C 1
ATOM 822 O O . HIS A 1 100 ? -4.016 6.328 3.584 1 98.62 100 HIS A O 1
ATOM 828 N N . THR A 1 101 ? -4.797 7.172 5.523 1 98.19 101 THR A N 1
ATOM 829 C CA . THR A 1 101 ? -6.234 7.047 5.312 1 98.19 101 THR A CA 1
ATOM 830 C C . THR A 1 101 ? -6.93 8.391 5.531 1 98.19 101 THR A C 1
ATOM 832 O O . THR A 1 101 ? -6.273 9.406 5.762 1 98.19 101 THR A O 1
ATOM 835 N N . ALA A 1 102 ? -8.203 8.406 5.406 1 98.62 102 ALA A N 1
ATOM 836 C CA . ALA A 1 102 ? -8.93 9.68 5.375 1 98.62 102 ALA A CA 1
ATOM 837 C C . ALA A 1 102 ? -8.898 10.352 6.742 1 98.62 102 ALA A C 1
ATOM 839 O O . ALA A 1 102 ? -8.797 11.578 6.832 1 98.62 102 ALA A O 1
ATOM 840 N N . MET A 1 103 ? -8.953 9.562 7.797 1 98.5 103 MET A N 1
ATOM 841 C CA . MET A 1 103 ? -9.164 10.141 9.117 1 98.5 103 MET A CA 1
ATOM 842 C C . MET A 1 103 ? -7.879 10.102 9.945 1 98.5 103 MET A C 1
ATOM 844 O O . MET A 1 103 ? -7.746 9.281 10.852 1 98.5 103 MET A O 1
ATOM 848 N N . GLN A 1 104 ? -6.992 11.016 9.625 1 98.31 104 GLN A N 1
ATOM 849 C CA . GLN A 1 104 ? -5.738 11.211 10.344 1 98.31 104 GLN A CA 1
ATOM 850 C C . GLN A 1 104 ? -5.688 12.586 11.008 1 98.31 104 GLN A C 1
ATOM 852 O O . GLN A 1 104 ? -6.328 13.531 10.539 1 98.31 104 GLN A O 1
ATOM 857 N N . ILE A 1 105 ? -4.926 12.68 12.055 1 98.56 105 ILE A N 1
ATOM 858 C CA . ILE A 1 105 ? -4.938 13.844 12.938 1 98.56 105 ILE A CA 1
ATOM 859 C C . ILE A 1 105 ? -4.578 15.094 12.148 1 98.56 105 ILE A C 1
ATOM 861 O O . ILE A 1 105 ? -4.906 16.203 12.555 1 98.56 105 ILE A O 1
ATOM 865 N N . PHE A 1 106 ? -3.967 14.953 10.969 1 98.25 106 PHE A N 1
ATOM 866 C CA . PHE A 1 106 ? -3.541 16.109 10.195 1 98.25 106 PHE A CA 1
ATOM 867 C C . PHE A 1 106 ? -4.434 16.312 8.977 1 98.25 106 PHE A C 1
ATOM 869 O O . PHE A 1 106 ? -4.133 17.125 8.102 1 98.25 106 PHE A O 1
ATOM 876 N N . HIS A 1 107 ? -5.535 15.547 8.781 1 98.62 107 HIS A N 1
ATOM 877 C CA . HIS A 1 107 ? -6.48 15.727 7.684 1 98.62 107 HIS A CA 1
ATOM 878 C C . HIS A 1 107 ? -7.684 16.547 8.117 1 98.62 107 HIS A C 1
ATOM 880 O O . HIS A 1 107 ? -8.047 16.562 9.297 1 98.62 107 HIS A O 1
ATOM 886 N N . PRO A 1 108 ? -8.375 17.188 7.168 1 98.62 108 PRO A N 1
ATOM 887 C CA . PRO A 1 108 ? -9.438 18.141 7.484 1 98.62 108 PRO A CA 1
ATOM 888 C C . PRO A 1 108 ? -10.57 17.516 8.297 1 98.62 108 PRO A C 1
ATOM 890 O O . PRO A 1 108 ? -11.031 18.094 9.281 1 98.62 108 PRO A O 1
ATOM 893 N N . ILE A 1 109 ? -10.961 16.312 8.039 1 98.75 109 ILE A N 1
ATOM 894 C CA . ILE A 1 109 ? -12.156 15.688 8.602 1 98.75 109 ILE A CA 1
ATOM 895 C C . ILE A 1 109 ? -11.969 15.461 10.094 1 98.75 109 ILE A C 1
ATOM 897 O O . ILE A 1 109 ? -12.938 15.227 10.82 1 98.75 109 ILE A O 1
ATOM 901 N N . PHE A 1 110 ? -10.727 15.523 10.602 1 98.69 110 PHE A N 1
ATOM 902 C CA . PHE A 1 110 ? -10.414 15.258 12 1 98.69 110 PHE A CA 1
ATOM 903 C C . PHE A 1 110 ? -10.828 16.422 12.875 1 98.69 110 PHE A C 1
ATOM 905 O O . PHE A 1 110 ? -11.023 16.266 14.086 1 98.69 110 PHE A O 1
ATOM 912 N N . TRP A 1 111 ? -11.102 17.578 12.273 1 98.62 111 TRP A N 1
ATOM 913 C CA . TRP A 1 111 ? -11.297 18.812 13.031 1 98.62 111 TRP A CA 1
ATOM 914 C C . TRP A 1 111 ? -12.578 19.516 12.602 1 98.62 111 TRP A C 1
ATOM 916 O O . TRP A 1 111 ? -13.016 19.375 11.453 1 98.62 111 TRP A O 1
ATOM 926 N N . VAL A 1 112 ? -13.102 20.312 13.508 1 98.31 112 VAL A N 1
ATOM 927 C CA . VAL A 1 112 ? -14.305 21.094 13.203 1 98.31 112 VAL A CA 1
ATOM 928 C C . VAL A 1 112 ? -14.32 22.375 14.031 1 98.31 112 VAL A C 1
ATOM 930 O O . VAL A 1 112 ? -13.797 22.406 15.156 1 98.31 112 VAL A O 1
ATOM 933 N N . ASN A 1 113 ? -14.789 23.453 13.461 1 97.94 113 ASN A N 1
ATOM 934 C CA . ASN A 1 113 ? -15.008 24.672 14.242 1 97.94 113 ASN A CA 1
ATOM 935 C C . ASN A 1 113 ? -16.453 24.797 14.688 1 97.94 113 ASN A C 1
ATOM 937 O O . ASN A 1 113 ? -17.266 23.875 14.492 1 97.94 113 ASN A O 1
ATOM 941 N N . ASP A 1 114 ? -16.781 25.938 15.305 1 96.19 114 ASP A N 1
ATOM 942 C CA . ASP A 1 114 ? -18.109 26.141 15.883 1 96.19 114 ASP A CA 1
ATOM 943 C C . ASP A 1 114 ? -19.172 26.172 14.789 1 96.19 114 ASP A C 1
ATOM 945 O O . ASP A 1 114 ? -20.328 25.797 15.039 1 96.19 114 ASP A O 1
ATOM 949 N N . SER A 1 115 ? -18.734 26.531 13.656 1 96.12 115 SER A N 1
ATOM 950 C CA . SER A 1 115 ? -19.688 26.641 12.555 1 96.12 115 SER A CA 1
ATOM 951 C C . SER A 1 115 ? -19.844 25.328 11.812 1 96.12 115 SER A C 1
ATOM 953 O O . SER A 1 115 ? -20.562 25.234 10.82 1 96.12 115 SER A O 1
ATOM 955 N N . GLY A 1 116 ? -19.062 24.312 12.203 1 95.19 116 GLY A N 1
ATOM 956 C CA . GLY A 1 116 ? -19.141 23 11.562 1 95.19 116 GLY A CA 1
ATOM 957 C C . GLY A 1 116 ? -18.266 22.891 10.336 1 95.19 116 GLY A C 1
ATOM 958 O O . GLY A 1 116 ? -18.406 21.953 9.547 1 95.19 116 GLY A O 1
ATOM 959 N N . GLU A 1 117 ? -17.375 23.797 10.195 1 96.62 117 GLU A N 1
ATOM 960 C CA . GLU A 1 117 ? -16.484 23.812 9.031 1 96.62 117 GLU A CA 1
ATOM 961 C C . GLU A 1 117 ? -15.195 23.047 9.312 1 96.62 117 GLU A C 1
ATOM 963 O O . GLU A 1 117 ? -14.75 22.969 10.461 1 96.62 117 GLU A O 1
ATOM 968 N N . TYR A 1 118 ? -14.633 22.5 8.289 1 98 118 TYR A N 1
ATOM 969 C CA . TYR A 1 118 ? -13.328 21.859 8.375 1 98 118 TYR A CA 1
ATOM 970 C C . TYR A 1 118 ? -12.211 22.844 8.062 1 98 118 TYR A C 1
ATOM 972 O O . TYR A 1 118 ? -12.406 23.797 7.316 1 98 118 TYR A O 1
ATOM 980 N N . PRO A 1 119 ? -11.078 22.641 8.711 1 97.81 119 PRO A N 1
ATOM 981 C CA . PRO A 1 119 ? -9.953 23.5 8.344 1 97.81 119 PRO A CA 1
ATOM 982 C C . PRO A 1 119 ? -9.461 23.25 6.914 1 97.81 119 PRO A C 1
ATOM 984 O O . PRO A 1 119 ? -9.453 22.109 6.445 1 97.81 119 PRO A O 1
ATOM 987 N N . GLU A 1 120 ? -9.078 24.312 6.195 1 95.25 120 GLU A N 1
ATOM 988 C CA . GLU A 1 120 ? -8.5 24.188 4.859 1 95.25 120 GLU A CA 1
ATOM 989 C C . GLU A 1 120 ? -7.059 23.688 4.926 1 95.25 120 GLU A C 1
ATOM 991 O O . GLU A 1 120 ? -6.32 24.016 5.855 1 95.25 120 GLU A O 1
ATOM 996 N N . PRO A 1 121 ? -6.648 22.891 3.986 1 94.88 121 PRO A N 1
ATOM 997 C CA . PRO A 1 121 ? -5.234 22.516 3.947 1 94.88 121 PRO A CA 1
ATOM 998 C C . PRO A 1 121 ? -4.297 23.719 4.02 1 94.88 121 PRO A C 1
ATOM 1000 O O . PRO A 1 121 ? -4.578 24.766 3.428 1 94.88 121 PRO A O 1
ATOM 1003 N N . GLY A 1 122 ? -3.154 23.484 4.691 1 91.88 122 GLY A N 1
ATOM 1004 C CA . GLY A 1 122 ? -2.209 24.562 4.895 1 91.88 122 GLY A CA 1
ATOM 1005 C C . GLY A 1 122 ? -2.377 25.266 6.234 1 91.88 122 GLY A C 1
ATOM 1006 O O . GLY A 1 122 ? -1.442 25.891 6.734 1 91.88 122 GLY A O 1
ATOM 1007 N N . ARG A 1 123 ? -3.523 25.109 6.832 1 93.12 123 ARG A N 1
ATOM 1008 C CA . ARG A 1 123 ? -3.793 25.719 8.125 1 93.12 123 ARG A CA 1
ATOM 1009 C C . ARG A 1 123 ? -3.01 25.016 9.234 1 93.12 123 ARG A C 1
ATOM 1011 O O . ARG A 1 123 ? -2.912 23.797 9.258 1 93.12 123 ARG A O 1
ATOM 1018 N N . THR A 1 124 ? -2.506 25.844 10.133 1 94.75 124 THR A N 1
ATOM 1019 C CA . THR A 1 124 ? -1.901 25.297 11.344 1 94.75 124 THR A CA 1
ATOM 1020 C C . THR A 1 124 ? -2.889 25.328 12.508 1 94.75 124 THR A C 1
ATOM 1022 O O . THR A 1 124 ? -3.631 26.297 12.664 1 94.75 124 THR A O 1
ATOM 1025 N N . ILE A 1 125 ? -2.928 24.344 13.266 1 96.44 125 ILE A N 1
ATOM 1026 C CA . ILE A 1 125 ? -3.707 24.281 14.5 1 96.44 125 ILE A CA 1
ATOM 1027 C C . ILE A 1 125 ? -2.77 24.234 15.703 1 96.44 125 ILE A C 1
ATOM 1029 O O . ILE A 1 125 ? -2.049 23.25 15.891 1 96.44 125 ILE A O 1
ATOM 1033 N N . THR A 1 126 ? -2.752 25.25 16.5 1 93.75 126 THR A N 1
ATOM 1034 C CA . THR A 1 126 ? -1.857 25.375 17.656 1 93.75 126 THR A CA 1
ATOM 1035 C C . THR A 1 126 ? -2.564 24.938 18.938 1 93.75 126 THR A C 1
ATOM 1037 O O . THR A 1 126 ? -3.783 24.75 18.953 1 93.75 126 THR A O 1
ATOM 1040 N N . ASP A 1 127 ? -1.745 24.797 19.922 1 92.06 127 ASP A N 1
ATOM 1041 C CA . ASP A 1 127 ? -2.289 24.547 21.25 1 92.06 127 ASP A CA 1
ATOM 1042 C C . ASP A 1 127 ? -3.299 25.609 21.656 1 92.06 127 ASP A C 1
ATOM 1044 O O . ASP A 1 127 ? -4.344 25.312 22.234 1 92.06 127 ASP A O 1
ATOM 1048 N N . GLU A 1 128 ? -3.047 26.859 21.375 1 93.06 128 GLU A N 1
ATOM 1049 C CA . GLU A 1 128 ? -3.926 27.984 21.688 1 93.06 128 GLU A CA 1
ATOM 1050 C C . GLU A 1 128 ? -5.25 27.875 20.938 1 93.06 128 GLU A C 1
ATOM 1052 O O . GLU A 1 128 ? -6.309 28.188 21.484 1 93.06 128 GLU A O 1
ATOM 1057 N N . ASP A 1 129 ? -5.207 27.438 19.641 1 95.56 129 ASP A N 1
ATOM 1058 C CA . ASP A 1 129 ? -6.422 27.266 18.844 1 95.56 129 ASP A CA 1
ATOM 1059 C C . ASP A 1 129 ? -7.367 26.266 19.516 1 95.56 129 ASP A C 1
ATOM 1061 O O . ASP A 1 129 ? -8.586 26.469 19.516 1 95.56 129 ASP A O 1
ATOM 1065 N N . ILE A 1 130 ? -6.805 25.234 20.062 1 95.88 130 ILE A N 1
ATOM 1066 C CA . ILE A 1 130 ? -7.609 24.203 20.703 1 95.88 130 ILE A CA 1
ATOM 1067 C C . ILE A 1 130 ? -8.117 24.703 22.062 1 95.88 130 ILE A C 1
ATOM 1069 O O . ILE A 1 130 ? -9.297 24.531 22.391 1 95.88 130 ILE A O 1
ATOM 1073 N N . ALA A 1 131 ? -7.258 25.391 22.828 1 93.19 131 ALA A N 1
ATOM 1074 C CA . ALA A 1 131 ? -7.613 25.906 24.141 1 93.19 131 ALA A CA 1
ATOM 1075 C C . ALA A 1 131 ? -8.75 26.922 24.047 1 93.19 131 ALA A C 1
ATOM 1077 O O . ALA A 1 131 ? -9.625 26.969 24.922 1 93.19 131 ALA A O 1
ATOM 1078 N N . LYS A 1 132 ? -8.766 27.688 23 1 95.88 132 LYS A N 1
ATOM 1079 C CA . LYS A 1 132 ? -9.773 28.719 22.828 1 95.88 132 LYS A CA 1
ATOM 1080 C C . LYS A 1 132 ? -11.008 28.188 22.109 1 95.88 132 LYS A C 1
ATOM 1082 O O . LYS A 1 132 ? -11.961 28.922 21.875 1 95.88 132 LYS A O 1
ATOM 1087 N N . GLY A 1 133 ? -10.914 26.984 21.703 1 94.81 133 GLY A N 1
ATOM 1088 C CA . GLY A 1 133 ? -12.062 26.328 21.109 1 94.81 133 GLY A CA 1
ATOM 1089 C C . GLY A 1 133 ? -12.25 26.688 19.641 1 94.81 133 GLY A C 1
ATOM 1090 O O . GLY A 1 133 ? -13.328 26.469 19.078 1 94.81 133 GLY A O 1
ATOM 1091 N N . ARG A 1 134 ? -11.281 27.266 19.047 1 97.19 134 ARG A N 1
ATOM 1092 C CA . ARG A 1 134 ? -11.375 27.625 17.641 1 97.19 134 ARG A CA 1
ATOM 1093 C C . ARG A 1 134 ? -11.477 26.375 16.766 1 97.19 134 ARG A C 1
ATOM 1095 O O . ARG A 1 134 ? -12.172 26.359 15.75 1 97.19 134 ARG A O 1
ATOM 1102 N N . TRP A 1 135 ? -10.672 25.344 17.141 1 98 135 TRP A N 1
ATOM 1103 C CA . TRP A 1 135 ? -10.711 24.031 16.516 1 98 135 TRP A CA 1
ATOM 1104 C C . TRP A 1 135 ? -10.82 22.922 17.562 1 98 135 TRP A C 1
ATOM 1106 O O . TRP A 1 135 ? -10.18 23 18.609 1 98 135 TRP A O 1
ATOM 1116 N N . ARG A 1 136 ? -11.609 22 17.281 1 98.06 136 ARG A N 1
ATOM 1117 C CA . ARG A 1 136 ? -11.766 20.812 18.141 1 98.06 136 ARG A CA 1
ATOM 1118 C C . ARG A 1 136 ? -11.82 19.547 17.312 1 98.06 136 ARG A C 1
ATOM 1120 O O . ARG A 1 136 ? -12.078 19.594 16.109 1 98.06 136 ARG A O 1
ATOM 1127 N N . VAL A 1 137 ? -11.555 18.422 17.953 1 98.38 137 VAL A N 1
ATOM 1128 C CA . VAL A 1 137 ? -11.703 17.141 17.281 1 98.38 137 VAL A CA 1
ATOM 1129 C C . VAL A 1 137 ? -13.156 16.953 16.844 1 98.38 137 VAL A C 1
ATOM 1131 O O . VAL A 1 137 ? -14.086 17.234 17.609 1 98.38 137 VAL A O 1
ATOM 1134 N N . ASN A 1 138 ? -13.344 16.578 15.57 1 98.56 138 ASN A N 1
ATOM 1135 C CA . ASN A 1 138 ? -14.664 16.203 15.094 1 98.56 138 ASN A CA 1
ATOM 1136 C C . ASN A 1 138 ? -15.211 14.992 15.859 1 98.56 138 ASN A C 1
ATOM 1138 O O . ASN A 1 138 ? -14.695 13.883 15.719 1 98.56 138 ASN A O 1
ATOM 1142 N N . PRO A 1 139 ? -16.25 15.172 16.656 1 97.44 139 PRO A N 1
ATOM 1143 C CA . PRO A 1 139 ? -16.703 14.055 17.484 1 97.44 139 PRO A CA 1
ATOM 1144 C C . PRO A 1 139 ? -17.266 12.898 16.656 1 97.44 139 PRO A C 1
ATOM 1146 O O . PRO A 1 139 ? -17.281 11.758 17.109 1 97.44 139 PRO A O 1
ATOM 1149 N N . THR A 1 140 ? -17.688 13.203 15.43 1 97.62 140 THR A N 1
ATOM 1150 C CA . THR A 1 140 ? -18.359 12.219 14.594 1 97.62 140 THR A CA 1
ATOM 1151 C C . THR A 1 140 ? -17.391 11.133 14.133 1 97.62 140 THR A C 1
ATOM 1153 O O . THR A 1 140 ? -17.812 10.039 13.758 1 97.62 140 THR A O 1
ATOM 1156 N N . ILE A 1 141 ? -16.078 11.344 14.188 1 98.31 141 ILE A N 1
ATOM 1157 C CA . ILE A 1 141 ? -15.133 10.367 13.656 1 98.31 141 ILE A CA 1
ATOM 1158 C C . ILE A 1 141 ? -14.656 9.445 14.773 1 98.31 141 ILE A C 1
ATOM 1160 O O . ILE A 1 141 ? -13.953 8.461 14.523 1 98.31 141 ILE A O 1
ATOM 1164 N N . ALA A 1 142 ? -15.031 9.695 16.047 1 98.12 142 ALA A N 1
ATOM 1165 C CA . ALA A 1 142 ? -14.523 9 17.234 1 98.12 142 ALA A CA 1
ATOM 1166 C C . ALA A 1 142 ? -14.711 7.492 17.094 1 98.12 142 ALA A C 1
ATOM 1168 O O . ALA A 1 142 ? -13.812 6.715 17.438 1 98.12 142 ALA A O 1
ATOM 1169 N N . PRO A 1 143 ? -15.828 7.07 16.484 1 97.81 143 PRO A N 1
ATOM 1170 C CA . PRO A 1 143 ? -16.078 5.629 16.406 1 97.81 143 PRO A CA 1
ATOM 1171 C C . PRO A 1 143 ? -15.039 4.898 15.547 1 97.81 143 PRO A C 1
ATOM 1173 O O . PRO A 1 143 ? -14.953 3.67 15.594 1 97.81 143 PRO A O 1
ATOM 1176 N N . ASN A 1 144 ? -14.273 5.629 14.781 1 98.19 144 ASN A N 1
ATOM 1177 C CA . ASN A 1 144 ? -13.305 5.008 13.891 1 98.19 144 ASN A CA 1
ATOM 1178 C C . ASN A 1 144 ? -12 4.684 14.609 1 98.19 144 ASN A C 1
ATOM 1180 O O . ASN A 1 144 ? -11.125 4.02 14.055 1 98.19 144 ASN A O 1
ATOM 1184 N N . PHE A 1 145 ? -11.836 5.141 15.797 1 97.38 145 PHE A N 1
ATOM 1185 C CA . PHE A 1 145 ? -10.617 4.941 16.578 1 97.38 145 PHE A CA 1
ATOM 1186 C C . PHE A 1 145 ? -10.859 3.979 17.734 1 97.38 145 PHE A C 1
ATOM 1188 O O . PHE A 1 145 ? -11.352 4.379 18.781 1 97.38 145 PHE A O 1
ATOM 1195 N N . ARG A 1 146 ? -10.531 2.707 17.516 1 91.56 146 ARG A N 1
ATOM 1196 C CA . ARG A 1 146 ? -10.758 1.667 18.516 1 91.56 146 ARG A CA 1
ATOM 1197 C C . ARG A 1 146 ? -10.039 1.991 19.828 1 91.56 146 ARG A C 1
ATOM 1199 O O . ARG A 1 146 ? -8.852 2.307 19.828 1 91.56 146 ARG A O 1
ATOM 1206 N N . GLY A 1 147 ? -10.719 1.964 20.891 1 93.44 147 GLY A N 1
ATOM 1207 C CA . GLY A 1 147 ? -10.133 2.209 22.203 1 93.44 147 GLY A CA 1
ATOM 1208 C C . GLY A 1 147 ? -10.172 3.67 22.609 1 93.44 147 GLY A C 1
ATOM 1209 O O . GLY A 1 147 ? -9.68 4.035 23.672 1 93.44 147 GLY A O 1
ATOM 1210 N N . TRP A 1 148 ? -10.773 4.484 21.75 1 96.31 148 TRP A N 1
ATOM 1211 C CA . TRP A 1 148 ? -10.867 5.918 22.016 1 96.31 148 TRP A CA 1
ATOM 1212 C C . TRP A 1 148 ? -12.32 6.379 22.016 1 96.31 148 TRP A C 1
ATOM 1214 O O . TRP A 1 148 ? -13.172 5.766 21.375 1 96.31 148 TRP A O 1
ATOM 1224 N N . ASP A 1 149 ? -12.609 7.324 22.812 1 96.5 149 ASP A N 1
ATOM 1225 C CA . ASP A 1 149 ? -13.891 8.031 22.75 1 96.5 149 ASP A CA 1
ATOM 1226 C C . ASP A 1 149 ? -13.688 9.516 22.5 1 96.5 149 ASP A C 1
ATOM 1228 O O . ASP A 1 149 ? -12.555 9.977 22.328 1 96.5 149 ASP A O 1
ATOM 1232 N N . GLU A 1 150 ? -14.75 10.234 22.422 1 97.25 150 GLU A N 1
ATOM 1233 C CA . GLU A 1 150 ? -14.688 11.648 22.078 1 97.25 150 GLU A CA 1
ATOM 1234 C C . GLU A 1 150 ? -13.805 12.414 23.062 1 97.25 150 GLU A C 1
ATOM 1236 O O . GLU A 1 150 ? -12.977 13.234 22.656 1 97.25 150 GLU A O 1
ATOM 1241 N N . GLN A 1 151 ? -13.945 12.109 24.297 1 96.5 151 GLN A N 1
ATOM 1242 C CA . GLN A 1 151 ? -13.227 12.836 25.344 1 96.5 151 GLN A CA 1
ATOM 1243 C C . GLN A 1 151 ? -11.727 12.539 25.297 1 96.5 151 GLN A C 1
ATOM 1245 O O . GLN A 1 151 ? -10.906 13.461 25.359 1 96.5 151 GLN A O 1
ATOM 1250 N N . THR A 1 152 ? -11.375 11.281 25.172 1 96.94 152 THR A N 1
ATOM 1251 C CA . THR A 1 152 ? -9.961 10.922 25.172 1 96.94 152 THR A CA 1
ATOM 1252 C C . THR A 1 152 ? -9.281 11.375 23.875 1 96.94 152 THR A C 1
ATOM 1254 O O . THR A 1 152 ? -8.102 11.727 23.891 1 96.94 152 THR A O 1
ATOM 1257 N N . LEU A 1 153 ? -10 11.383 22.797 1 97.5 153 LEU A N 1
ATOM 1258 C CA . LEU A 1 153 ? -9.461 11.914 21.547 1 97.5 153 LEU A CA 1
ATOM 1259 C C . LEU A 1 153 ? -9.188 13.406 21.656 1 97.5 153 LEU A C 1
ATOM 1261 O O . LEU A 1 153 ? -8.156 13.891 21.172 1 97.5 153 LEU A O 1
ATOM 1265 N N . ALA A 1 154 ? -10.133 14.109 22.281 1 96.94 154 ALA A N 1
ATOM 1266 C CA . ALA A 1 154 ? -9.953 15.547 22.5 1 96.94 154 ALA A CA 1
ATOM 1267 C C . ALA A 1 154 ? -8.75 15.82 23.391 1 96.94 154 ALA A C 1
ATOM 1269 O O . ALA A 1 154 ? -7.98 16.75 23.141 1 96.94 154 ALA A O 1
ATOM 1270 N N . GLN A 1 155 ? -8.602 15.039 24.406 1 97 155 GLN A N 1
ATOM 1271 C CA . GLN A 1 155 ? -7.453 15.18 25.297 1 97 155 GLN A CA 1
ATOM 1272 C C . GLN A 1 155 ? -6.148 14.93 24.562 1 97 155 GLN A C 1
ATOM 1274 O O . GLN A 1 155 ? -5.168 15.656 24.75 1 97 155 GLN A O 1
ATOM 1279 N N . HIS A 1 156 ? -6.16 13.945 23.719 1 97.88 156 HIS A N 1
ATOM 1280 C CA . HIS A 1 156 ? -4.949 13.641 22.969 1 97.88 156 HIS A CA 1
ATOM 1281 C C . HIS A 1 156 ? -4.609 14.773 22 1 97.88 156 HIS A C 1
ATOM 1283 O O . HIS A 1 156 ? -3.439 15.125 21.844 1 97.88 156 HIS A O 1
ATOM 1289 N N . ALA A 1 157 ? -5.609 15.258 21.344 1 97.5 157 ALA A N 1
ATOM 1290 C CA . ALA A 1 157 ? -5.367 16.344 20.391 1 97.5 157 ALA A CA 1
ATOM 1291 C C . ALA A 1 157 ? -4.66 17.516 21.062 1 97.5 157 ALA A C 1
ATOM 1293 O O . ALA A 1 157 ? -3.711 18.078 20.516 1 97.5 157 ALA A O 1
ATOM 1294 N N . ARG A 1 158 ? -5.109 17.906 22.203 1 96.75 158 ARG A N 1
ATOM 1295 C CA . ARG A 1 158 ? -4.477 18.984 22.953 1 96.75 158 ARG A CA 1
ATOM 1296 C C . ARG A 1 158 ? -3.061 18.609 23.375 1 96.75 158 ARG A C 1
ATOM 1298 O O . ARG A 1 158 ? -2.131 19.406 23.234 1 96.75 158 ARG A O 1
ATOM 1305 N N . TYR A 1 159 ? -2.951 17.422 23.906 1 97.56 159 TYR A N 1
ATOM 1306 C CA . TYR A 1 159 ? -1.646 16.906 24.312 1 97.56 159 TYR A CA 1
ATOM 1307 C C . TYR A 1 159 ? -0.678 16.891 23.141 1 97.56 159 TYR A C 1
ATOM 1309 O O . TYR A 1 159 ? 0.485 17.281 23.281 1 97.56 159 TYR A O 1
ATOM 1317 N N . TYR A 1 160 ? -1.16 16.422 22.031 1 97.88 160 TYR A N 1
ATOM 1318 C CA . TYR A 1 160 ? -0.371 16.281 20.812 1 97.88 160 TYR A CA 1
ATOM 1319 C C . TYR A 1 160 ? 0.233 17.625 20.406 1 97.88 160 TYR A C 1
ATOM 1321 O O . TYR A 1 160 ? 1.443 17.734 20.188 1 97.88 160 TYR A O 1
ATOM 1329 N N . THR A 1 161 ? -0.576 18.688 20.281 1 96.94 161 THR A N 1
ATOM 1330 C CA . THR A 1 161 ? -0.093 20 19.844 1 96.94 161 THR A CA 1
ATOM 1331 C C . THR A 1 161 ? 0.873 20.594 20.875 1 96.94 161 THR A C 1
ATOM 1333 O O . THR A 1 161 ? 1.838 21.266 20.516 1 96.94 161 THR A O 1
ATOM 1336 N N . HIS A 1 162 ? 0.605 20.312 22.125 1 95.56 162 HIS A N 1
ATOM 1337 C CA . HIS A 1 162 ? 1.523 20.75 23.172 1 95.56 162 HIS A CA 1
ATOM 1338 C C . HIS A 1 162 ? 2.881 20.062 23.031 1 95.56 162 HIS A C 1
ATOM 1340 O O . HIS A 1 162 ? 3.922 20.719 23.172 1 95.56 162 HIS A O 1
ATOM 1346 N N . GLN A 1 163 ? 2.83 18.75 22.781 1 95.56 163 GLN A N 1
ATOM 1347 C CA . GLN A 1 163 ? 4.062 17.984 22.625 1 95.56 163 GLN A CA 1
ATOM 1348 C C . GLN A 1 163 ? 4.871 18.484 21.422 1 95.56 163 GLN A C 1
ATOM 1350 O O . GLN A 1 163 ? 6.102 18.531 21.484 1 95.56 163 GLN A O 1
ATOM 1355 N N . LEU A 1 164 ? 4.156 18.781 20.328 1 94.31 164 LEU A N 1
ATOM 1356 C CA . LEU A 1 164 ? 4.848 19.312 19.156 1 94.31 164 LEU A CA 1
ATOM 1357 C C . LEU A 1 164 ? 5.586 20.609 19.516 1 94.31 164 LEU A C 1
ATOM 1359 O O . LEU A 1 164 ? 6.75 20.781 19.141 1 94.31 164 LEU A O 1
ATOM 1363 N N . THR A 1 165 ? 4.934 21.469 20.219 1 90.81 165 THR A N 1
ATOM 1364 C CA . THR A 1 165 ? 5.516 22.734 20.609 1 90.81 165 THR A CA 1
ATOM 1365 C C . THR A 1 165 ? 6.703 22.516 21.547 1 90.81 165 THR A C 1
ATOM 1367 O O . THR A 1 165 ? 7.781 23.062 21.328 1 90.81 165 THR A O 1
ATOM 1370 N N . GLU A 1 166 ? 6.566 21.719 22.516 1 90.75 166 GLU A N 1
ATOM 1371 C CA . GLU A 1 166 ? 7.602 21.453 23.516 1 90.75 166 GLU A CA 1
ATOM 1372 C C . GLU A 1 166 ? 8.812 20.766 22.891 1 90.75 166 GLU A C 1
ATOM 1374 O O . GLU A 1 166 ? 9.945 21 23.297 1 90.75 166 GLU A O 1
ATOM 1379 N N . GLY A 1 167 ? 8.508 19.953 21.922 1 86.5 167 GLY A N 1
ATOM 1380 C CA . GLY A 1 167 ? 9.555 19.188 21.297 1 86.5 167 GLY A CA 1
ATOM 1381 C C . GLY A 1 167 ? 10.273 19.938 20.188 1 86.5 167 GLY A C 1
ATOM 1382 O O . GLY A 1 167 ? 11.164 19.391 19.531 1 86.5 167 GLY A O 1
ATOM 1383 N N . GLY A 1 168 ? 9.906 21.188 19.969 1 83.44 168 GLY A N 1
ATOM 1384 C CA . GLY A 1 168 ? 10.539 21.969 18.938 1 83.44 168 GLY A CA 1
ATOM 1385 C C . GLY A 1 168 ? 10.211 21.484 17.531 1 83.44 168 GLY A C 1
ATOM 1386 O O . GLY A 1 168 ? 11.023 21.625 16.609 1 83.44 168 GLY A O 1
ATOM 1387 N N . ARG A 1 169 ? 9.047 20.812 17.406 1 85.5 169 ARG A N 1
ATOM 1388 C CA . ARG A 1 169 ? 8.594 20.312 16.109 1 85.5 169 ARG A CA 1
ATOM 1389 C C . ARG A 1 169 ? 7.715 21.344 15.406 1 85.5 169 ARG A C 1
ATOM 1391 O O . ARG A 1 169 ? 7.355 22.359 15.992 1 85.5 169 ARG A O 1
ATOM 1398 N N . TYR A 1 170 ? 7.461 21.078 14.109 1 85.62 170 TYR A N 1
ATOM 1399 C CA . TYR A 1 170 ? 6.488 21.906 13.414 1 85.62 170 TYR A CA 1
ATOM 1400 C C . TYR A 1 170 ? 5.117 21.812 14.07 1 85.62 170 TYR A C 1
ATOM 1402 O O . TYR A 1 170 ? 4.703 20.734 14.508 1 85.62 170 TYR A O 1
ATOM 1410 N N . PRO A 1 171 ? 4.48 22.969 14.156 1 92.25 171 PRO A N 1
ATOM 1411 C CA . PRO A 1 171 ? 3.094 22.875 14.625 1 92.25 171 PRO A CA 1
ATOM 1412 C C . PRO A 1 171 ? 2.242 21.953 13.75 1 92.25 171 PRO A C 1
ATOM 1414 O O . PRO A 1 171 ? 2.596 21.703 12.594 1 92.25 171 PRO A O 1
ATOM 1417 N N . LEU A 1 172 ? 1.174 21.484 14.352 1 96.69 172 LEU A N 1
ATOM 1418 C CA . LEU A 1 172 ? 0.264 20.656 13.57 1 96.69 172 LEU A CA 1
ATOM 1419 C C . LEU A 1 172 ? -0.219 21.391 12.328 1 96.69 172 LEU A C 1
ATOM 1421 O O . LEU A 1 172 ? -0.824 22.469 12.438 1 96.69 172 LEU A O 1
ATOM 1425 N N . THR A 1 173 ? 0.135 20.906 11.219 1 94.81 173 THR A N 1
ATOM 1426 C CA . THR A 1 173 ? -0.313 21.438 9.938 1 94.81 173 THR A CA 1
ATOM 1427 C C . THR A 1 173 ? -1.369 20.531 9.32 1 94.81 173 THR A C 1
ATOM 1429 O O . THR A 1 173 ? -1.191 19.312 9.266 1 94.81 173 THR A O 1
ATOM 1432 N N . ILE A 1 174 ? -2.48 21.156 8.914 1 97.06 174 ILE A N 1
ATOM 1433 C CA . ILE A 1 174 ? -3.5 20.391 8.195 1 97.06 174 ILE A CA 1
ATOM 1434 C C . ILE A 1 174 ? -3.08 20.219 6.738 1 97.06 174 ILE A C 1
ATOM 1436 O O . ILE A 1 174 ? -2.842 21.203 6.031 1 97.06 174 ILE A O 1
ATOM 1440 N N . TRP A 1 175 ? -2.963 18.984 6.328 1 97.12 175 TRP A N 1
ATOM 1441 C CA . TRP A 1 175 ? -2.576 18.656 4.961 1 97.12 175 TRP A CA 1
ATOM 1442 C C . TRP A 1 175 ? -3.785 18.219 4.141 1 97.12 175 TRP A C 1
ATOM 1444 O O . TRP A 1 175 ? -4.773 17.734 4.695 1 97.12 175 TRP A O 1
ATOM 1454 N N . PRO A 1 176 ? -3.799 18.516 2.789 1 97.62 176 PRO A N 1
ATOM 1455 C CA . PRO A 1 176 ? -4.816 17.828 1.984 1 97.62 176 PRO A CA 1
ATOM 1456 C C . PRO A 1 176 ? -4.742 16.312 2.098 1 97.62 176 PRO A C 1
ATOM 1458 O O . PRO A 1 176 ? -3.709 15.766 2.492 1 97.62 176 PRO A O 1
ATOM 1461 N N . TYR A 1 177 ? -5.879 15.656 1.871 1 98.56 177 TYR A N 1
ATOM 1462 C CA . TYR A 1 177 ? -5.816 14.203 1.78 1 98.56 177 TYR A CA 1
ATOM 1463 C C . TYR A 1 177 ? -4.754 13.758 0.778 1 98.56 177 TYR A C 1
ATOM 1465 O O . TYR A 1 177 ? -4.75 14.219 -0.367 1 98.56 177 TYR A O 1
ATOM 1473 N N . HIS A 1 178 ? -3.789 12.945 1.177 1 98.5 178 HIS A N 1
ATOM 1474 C CA . HIS A 1 178 ? -2.641 12.602 0.348 1 98.5 178 HIS A CA 1
ATOM 1475 C C . HIS A 1 178 ? -2.084 11.227 0.719 1 98.5 178 HIS A C 1
ATOM 1477 O O . HIS A 1 178 ? -2.383 10.703 1.794 1 98.5 178 HIS A O 1
ATOM 1483 N N . GLY A 1 179 ? -1.311 10.688 -0.216 1 98.31 179 GLY A N 1
ATOM 1484 C CA . GLY A 1 179 ? -0.664 9.422 0.079 1 98.31 179 GLY A CA 1
ATOM 1485 C C . GLY A 1 179 ? -1.627 8.359 0.58 1 98.31 179 GLY A C 1
ATOM 1486 O O . GLY A 1 179 ? -1.313 7.621 1.515 1 98.31 179 GLY A O 1
ATOM 1487 N N . MET A 1 180 ? -2.854 8.406 0.02 1 98.38 180 MET A N 1
ATOM 1488 C CA . MET A 1 180 ? -3.902 7.496 0.466 1 98.38 180 MET A CA 1
ATOM 1489 C C . MET A 1 180 ? -3.602 6.066 0.026 1 98.38 180 MET A C 1
ATOM 1491 O O . MET A 1 180 ? -3.535 5.781 -1.172 1 98.38 180 MET A O 1
ATOM 1495 N N . VAL A 1 181 ? -3.414 5.16 1.008 1 98.38 181 VAL A N 1
ATOM 1496 C CA . VAL A 1 181 ? -3.188 3.758 0.666 1 98.38 181 VAL A CA 1
ATOM 1497 C C . VAL A 1 181 ? -4.34 3.244 -0.194 1 98.38 181 VAL A C 1
ATOM 1499 O O . VAL A 1 181 ? -5.504 3.551 0.069 1 98.38 181 VAL A O 1
ATOM 1502 N N . GLY A 1 182 ? -4 2.518 -1.246 1 97.94 182 GLY A N 1
ATOM 1503 C CA . GLY A 1 182 ? -4.988 2.037 -2.197 1 97.94 182 GLY A CA 1
ATOM 1504 C C . GLY A 1 182 ? -5.164 2.955 -3.393 1 97.94 182 GLY A C 1
ATOM 1505 O O . GLY A 1 182 ? -5.773 2.57 -4.395 1 97.94 182 GLY A O 1
ATOM 1506 N N . GLY A 1 183 ? -4.707 4.145 -3.371 1 98.38 183 GLY A N 1
ATOM 1507 C CA . GLY A 1 183 ? -4.781 5.086 -4.477 1 98.38 183 GLY A CA 1
ATOM 1508 C C . GLY A 1 183 ? -3.449 5.289 -5.176 1 98.38 183 GLY A C 1
ATOM 1509 O O . GLY A 1 183 ? -2.4 4.918 -4.645 1 98.38 183 GLY A O 1
ATOM 1510 N N . ILE A 1 184 ? -3.477 5.969 -6.348 1 98.56 184 ILE A N 1
ATOM 1511 C CA . ILE A 1 184 ? -2.256 6.137 -7.129 1 98.56 184 ILE A CA 1
ATOM 1512 C C . ILE A 1 184 ? -1.407 7.254 -6.531 1 98.56 184 ILE A C 1
ATOM 1514 O O . ILE A 1 184 ? -0.223 7.383 -6.852 1 98.56 184 ILE A O 1
ATOM 1518 N N . SER A 1 185 ? -2.031 8.086 -5.652 1 98.25 185 SER A N 1
ATOM 1519 C CA . SER A 1 185 ? -1.264 9.07 -4.902 1 98.25 185 SER A CA 1
ATOM 1520 C C . SER A 1 185 ? -0.191 8.406 -4.047 1 98.25 185 SER A C 1
ATOM 1522 O O . SER A 1 185 ? 0.876 8.984 -3.82 1 98.25 185 SER A O 1
ATOM 1524 N N . HIS A 1 186 ? -0.48 7.254 -3.578 1 98.75 186 HIS A N 1
ATOM 1525 C CA . HIS A 1 186 ? 0.356 6.484 -2.664 1 98.75 186 HIS A CA 1
ATOM 1526 C C . HIS A 1 186 ? 1.475 5.77 -3.412 1 98.75 186 HIS A C 1
ATOM 1528 O O . HIS A 1 186 ? 2.494 5.41 -2.818 1 98.75 186 HIS A O 1
ATOM 1534 N N . ALA A 1 187 ? 1.401 5.617 -4.711 1 98.81 187 ALA A N 1
ATOM 1535 C CA . ALA A 1 187 ? 2.346 4.844 -5.508 1 98.81 187 ALA A CA 1
ATOM 1536 C C . ALA A 1 187 ? 3.643 5.617 -5.73 1 98.81 187 ALA A C 1
ATOM 1538 O O . ALA A 1 187 ? 3.646 6.848 -5.719 1 98.81 187 ALA A O 1
ATOM 1539 N N . LEU A 1 188 ? 4.699 4.906 -5.938 1 98.88 188 LEU A N 1
ATOM 1540 C CA . LEU A 1 188 ? 5.953 5.492 -6.398 1 98.88 188 LEU A CA 1
ATOM 1541 C C . LEU A 1 188 ? 5.785 6.113 -7.781 1 98.88 188 LEU A C 1
ATOM 1543 O O . LEU A 1 188 ? 4.938 5.684 -8.562 1 98.88 188 LEU A O 1
ATOM 1547 N N . VAL A 1 189 ? 6.598 7.125 -8.023 1 98.75 189 VAL A N 1
ATOM 1548 C CA . VAL A 1 189 ? 6.727 7.59 -9.406 1 98.75 189 VAL A CA 1
ATOM 1549 C C . VAL A 1 189 ? 7.059 6.414 -10.32 1 98.75 189 VAL A C 1
ATOM 1551 O O . VAL A 1 189 ? 7.957 5.621 -10.023 1 98.75 189 VAL A O 1
ATOM 1554 N N . SER A 1 190 ? 6.332 6.309 -11.43 1 98.69 190 SER A N 1
ATOM 1555 C CA . SER A 1 190 ? 6.434 5.137 -12.289 1 98.69 190 SER A CA 1
ATOM 1556 C C . SER A 1 190 ? 7.875 4.891 -12.719 1 98.69 190 SER A C 1
ATOM 1558 O O . SER A 1 190 ? 8.344 3.748 -12.734 1 98.69 190 SER A O 1
ATOM 1560 N N . GLY A 1 191 ? 8.594 5.996 -13.086 1 98.62 191 GLY A N 1
ATOM 1561 C CA . GLY A 1 191 ? 9.984 5.852 -13.5 1 98.62 191 GLY A CA 1
ATOM 1562 C C . GLY A 1 191 ? 10.883 5.312 -12.406 1 98.62 191 GLY A C 1
ATOM 1563 O O . GLY A 1 191 ? 11.797 4.531 -12.672 1 98.62 191 GLY A O 1
ATOM 1564 N N . VAL A 1 192 ? 10.648 5.734 -11.156 1 98.81 192 VAL A N 1
ATOM 1565 C CA . VAL A 1 192 ? 11.43 5.242 -10.023 1 98.81 192 VAL A CA 1
ATOM 1566 C C . VAL A 1 192 ? 11.078 3.781 -9.75 1 98.81 192 VAL A C 1
ATOM 1568 O O . VAL A 1 192 ? 11.969 2.949 -9.555 1 98.81 192 VAL A O 1
ATOM 1571 N N . GLU A 1 193 ? 9.789 3.516 -9.742 1 98.81 193 GLU A N 1
ATOM 1572 C CA . GLU A 1 193 ? 9.344 2.131 -9.602 1 98.81 193 GLU A CA 1
ATOM 1573 C C . GLU A 1 193 ? 10.047 1.218 -10.594 1 98.81 193 GLU A C 1
ATOM 1575 O O . GLU A 1 193 ? 10.492 0.126 -10.242 1 98.81 193 GLU A O 1
ATOM 1580 N N . GLU A 1 194 ? 10.055 1.654 -11.828 1 98.75 194 GLU A N 1
ATOM 1581 C CA . GLU A 1 194 ? 10.664 0.876 -12.906 1 98.75 194 GLU A CA 1
ATOM 1582 C C . GLU A 1 194 ? 12.148 0.647 -12.641 1 98.75 194 GLU A C 1
ATOM 1584 O O . GLU A 1 194 ? 12.656 -0.46 -12.828 1 98.75 194 GLU A O 1
ATOM 1589 N N . ALA A 1 195 ? 12.859 1.648 -12.188 1 98.88 195 ALA A N 1
ATOM 1590 C CA . ALA A 1 195 ? 14.281 1.534 -11.867 1 98.88 195 ALA A CA 1
ATOM 1591 C C . ALA A 1 195 ? 14.508 0.564 -10.711 1 98.88 195 ALA A C 1
ATOM 1593 O O . ALA A 1 195 ? 15.461 -0.218 -10.727 1 98.88 195 ALA A O 1
ATOM 1594 N N . LEU A 1 196 ? 13.641 0.648 -9.711 1 98.94 196 LEU A N 1
ATOM 1595 C CA . LEU A 1 196 ? 13.742 -0.25 -8.562 1 98.94 196 LEU A CA 1
ATOM 1596 C C . LEU A 1 196 ? 13.539 -1.699 -8.992 1 98.94 196 LEU A C 1
ATOM 1598 O O . LEU A 1 196 ? 14.289 -2.586 -8.578 1 98.94 196 LEU A O 1
ATOM 1602 N N . PHE A 1 197 ? 12.516 -1.938 -9.82 1 98.94 197 PHE A N 1
ATOM 1603 C CA . PHE A 1 197 ? 12.242 -3.283 -10.312 1 98.94 197 PHE A CA 1
ATOM 1604 C C . PHE A 1 197 ? 13.414 -3.801 -11.141 1 98.94 197 PHE A C 1
ATOM 1606 O O . PHE A 1 197 ? 13.82 -4.957 -10.992 1 98.94 197 PHE A O 1
ATOM 1613 N N . PHE A 1 198 ? 13.922 -2.945 -12.023 1 98.94 198 PHE A N 1
ATOM 1614 C CA . PHE A 1 198 ? 15.086 -3.287 -12.836 1 98.94 198 PHE A CA 1
ATOM 1615 C C . PHE A 1 198 ? 16.25 -3.709 -11.953 1 98.94 198 PHE A C 1
ATOM 1617 O O . PHE A 1 198 ? 16.922 -4.707 -12.234 1 98.94 198 PHE A O 1
ATOM 1624 N N . HIS A 1 199 ? 16.469 -2.975 -10.875 1 98.94 199 HIS A N 1
ATOM 1625 C CA . HIS A 1 199 ? 17.516 -3.297 -9.914 1 98.94 199 HIS A CA 1
ATOM 1626 C C . HIS A 1 199 ? 17.234 -4.633 -9.234 1 98.94 199 HIS A C 1
ATOM 1628 O O . HIS A 1 199 ? 18.156 -5.434 -9.031 1 98.94 199 HIS A O 1
ATOM 1634 N N . ASN A 1 200 ? 15.953 -4.906 -8.805 1 98.94 200 ASN A N 1
ATOM 1635 C CA . ASN A 1 200 ? 15.594 -6.18 -8.188 1 98.94 200 ASN A CA 1
ATOM 1636 C C . ASN A 1 200 ? 16.062 -7.363 -9.031 1 98.94 200 ASN A C 1
ATOM 1638 O O . ASN A 1 200 ? 16.656 -8.305 -8.516 1 98.94 200 ASN A O 1
ATOM 1642 N N . ILE A 1 201 ? 15.766 -7.215 -10.32 1 98.81 201 ILE A N 1
ATOM 1643 C CA . ILE A 1 201 ? 16.016 -8.32 -11.234 1 98.81 201 ILE A CA 1
ATOM 1644 C C . ILE A 1 201 ? 17.516 -8.422 -11.531 1 98.81 201 ILE A C 1
ATOM 1646 O O . ILE A 1 201 ? 18.109 -9.492 -11.391 1 98.81 201 ILE A O 1
ATOM 1650 N N . ALA A 1 202 ? 18.188 -7.32 -11.812 1 98.81 202 ALA A N 1
ATOM 1651 C CA . ALA A 1 202 ? 19.562 -7.32 -12.266 1 98.81 202 ALA A CA 1
ATOM 1652 C C . ALA A 1 202 ? 20.516 -7.707 -11.125 1 98.81 202 ALA A C 1
ATOM 1654 O O . ALA A 1 202 ? 21.547 -8.328 -11.359 1 98.81 202 ALA A O 1
ATOM 1655 N N . ARG A 1 203 ? 20.156 -7.328 -9.914 1 98.81 203 ARG A N 1
ATOM 1656 C CA . ARG A 1 203 ? 21.047 -7.516 -8.773 1 98.81 203 ARG A CA 1
ATOM 1657 C C . ARG A 1 203 ? 20.562 -8.656 -7.879 1 98.81 203 ARG A C 1
ATOM 1659 O O . ARG A 1 203 ? 21.234 -9.031 -6.918 1 98.81 203 ARG A O 1
ATOM 1666 N N . TYR A 1 204 ? 19.375 -9.227 -8.219 1 98.75 204 TYR A N 1
ATOM 1667 C CA . TYR A 1 204 ? 18.719 -10.188 -7.336 1 98.75 204 TYR A CA 1
ATOM 1668 C C . TYR A 1 204 ? 18.641 -9.648 -5.914 1 98.75 204 TYR A C 1
ATOM 1670 O O . TYR A 1 204 ? 18.984 -10.344 -4.957 1 98.75 204 TYR A O 1
ATOM 1678 N N . SER A 1 205 ? 18.188 -8.406 -5.785 1 98.88 205 SER A N 1
ATOM 1679 C CA . SER A 1 205 ? 18.047 -7.707 -4.512 1 98.88 205 SER A CA 1
ATOM 1680 C C . SER A 1 205 ? 16.672 -7.074 -4.371 1 98.88 205 SER A C 1
ATOM 1682 O O . SER A 1 205 ? 16.359 -6.094 -5.051 1 98.88 205 SER A O 1
ATOM 1684 N N . GLN A 1 206 ? 15.867 -7.652 -3.484 1 98.81 206 GLN A N 1
ATOM 1685 C CA . GLN A 1 206 ? 14.5 -7.18 -3.293 1 98.81 206 GLN A CA 1
ATOM 1686 C C . GLN A 1 206 ? 14.477 -5.82 -2.605 1 98.81 206 GLN A C 1
ATOM 1688 O O . GLN A 1 206 ? 15.039 -5.656 -1.519 1 98.81 206 GLN A O 1
ATOM 1693 N N . THR A 1 207 ? 13.883 -4.828 -3.279 1 98.88 207 THR A N 1
ATOM 1694 C CA . THR A 1 207 ? 13.688 -3.527 -2.652 1 98.88 207 THR A CA 1
ATOM 1695 C C . THR A 1 207 ? 12.867 -3.664 -1.372 1 98.88 207 THR A C 1
ATOM 1697 O O . THR A 1 207 ? 11.875 -4.398 -1.338 1 98.88 207 THR A O 1
ATOM 1700 N N . HIS A 1 208 ? 13.336 -3.018 -0.351 1 98.62 208 HIS A N 1
ATOM 1701 C CA . HIS A 1 208 ? 12.555 -2.898 0.873 1 98.62 208 HIS A CA 1
ATOM 1702 C C . HIS A 1 208 ? 11.633 -1.684 0.82 1 98.62 208 HIS A C 1
ATOM 1704 O O . HIS A 1 208 ? 12.102 -0.545 0.769 1 98.62 208 HIS A O 1
ATOM 1710 N N . LEU A 1 209 ? 10.359 -1.905 0.8 1 98.56 209 LEU A N 1
ATOM 1711 C CA . LEU A 1 209 ? 9.383 -0.822 0.871 1 98.56 209 LEU A CA 1
ATOM 1712 C C . LEU A 1 209 ? 8.914 -0.607 2.305 1 98.56 209 LEU A C 1
ATOM 1714 O O . LEU A 1 209 ? 8.297 -1.492 2.9 1 98.56 209 LEU A O 1
ATOM 1718 N N . GLU A 1 210 ? 9.195 0.541 2.848 1 98.31 210 GLU A N 1
ATOM 1719 C CA . GLU A 1 210 ? 8.883 0.874 4.234 1 98.31 210 GLU A CA 1
ATOM 1720 C C . GLU A 1 210 ? 7.668 1.798 4.316 1 98.31 210 GLU A C 1
ATOM 1722 O O . GLU A 1 210 ? 7.754 2.973 3.957 1 98.31 210 GLU A O 1
ATOM 1727 N N . LEU A 1 211 ? 6.578 1.271 4.77 1 97.69 211 LEU A N 1
ATOM 1728 C CA . LEU A 1 211 ? 5.41 2.115 4.992 1 97.69 211 LEU A CA 1
ATOM 1729 C C . LEU A 1 211 ? 5.578 2.961 6.25 1 97.69 211 LEU A C 1
ATOM 1731 O O . LEU A 1 211 ? 6.074 2.475 7.266 1 97.69 211 LEU A O 1
ATOM 1735 N N . LYS A 1 212 ? 5.234 4.152 6.184 1 97.75 212 LYS A N 1
ATOM 1736 C CA . LYS A 1 212 ? 5.254 5.043 7.336 1 97.75 212 LYS A CA 1
ATOM 1737 C C . LYS A 1 212 ? 3.982 5.887 7.402 1 97.75 212 LYS A C 1
ATOM 1739 O O . LYS A 1 212 ? 3.297 6.062 6.391 1 97.75 212 LYS A O 1
ATOM 1744 N N . GLY A 1 213 ? 3.666 6.363 8.586 1 97.69 213 GLY A N 1
ATOM 1745 C CA . GLY A 1 213 ? 2.59 7.328 8.75 1 97.69 213 GLY A CA 1
ATOM 1746 C C . GLY A 1 213 ? 1.219 6.684 8.836 1 97.69 213 GLY A C 1
ATOM 1747 O O . GLY A 1 213 ? 0.2 7.359 8.68 1 97.69 213 GLY A O 1
ATOM 1748 N N . GLN A 1 214 ? 1.128 5.441 9.156 1 97.12 214 GLN A N 1
ATOM 1749 C CA . GLN A 1 214 ? -0.136 4.715 9.109 1 97.12 214 GLN A CA 1
ATOM 1750 C C . GLN A 1 214 ? -0.989 5.012 10.336 1 97.12 214 GLN A C 1
ATOM 1752 O O . GLN A 1 214 ? -2.219 4.934 10.281 1 97.12 214 GLN A O 1
ATOM 1757 N N . HIS A 1 215 ? -0.37 5.324 11.469 1 97.69 215 HIS A N 1
ATOM 1758 C CA . HIS A 1 215 ? -1.166 5.547 12.672 1 97.69 215 HIS A CA 1
ATOM 1759 C C . HIS A 1 215 ? -1.925 6.867 12.586 1 97.69 215 HIS A C 1
ATOM 1761 O O . HIS A 1 215 ? -1.33 7.914 12.328 1 97.69 215 HIS A O 1
ATOM 1767 N N . PRO A 1 216 ? -3.17 6.883 12.867 1 98 216 PRO A N 1
ATOM 1768 C CA . PRO A 1 216 ? -3.988 8.055 12.562 1 98 216 PRO A CA 1
ATOM 1769 C C . PRO A 1 216 ? -3.805 9.188 13.578 1 98 216 PRO A C 1
ATOM 1771 O O . PRO A 1 216 ? -4.246 10.312 13.336 1 98 216 PRO A O 1
ATOM 1774 N N . LEU A 1 217 ? -3.131 8.945 14.719 1 98.44 217 LEU A N 1
ATOM 1775 C CA . LEU A 1 217 ? -3.133 9.922 15.797 1 98.44 217 LEU A CA 1
ATOM 1776 C C . LEU A 1 217 ? -1.763 10.578 15.938 1 98.44 217 LEU A C 1
ATOM 1778 O O . LEU A 1 217 ? -1.479 11.227 16.953 1 98.44 217 LEU A O 1
ATOM 1782 N N . THR A 1 218 ? -0.879 10.375 14.992 1 98.25 218 THR A N 1
ATOM 1783 C CA . THR A 1 218 ? 0.423 11.031 14.984 1 98.25 218 THR A CA 1
ATOM 1784 C C . THR A 1 218 ? 0.938 11.195 13.555 1 98.25 218 THR A C 1
ATOM 1786 O O . THR A 1 218 ? 0.649 10.367 12.688 1 98.25 218 THR A O 1
ATOM 1789 N N . GLU A 1 219 ? 1.629 12.219 13.305 1 96.69 219 GLU A N 1
ATOM 1790 C CA . GLU A 1 219 ? 2.32 12.438 12.039 1 96.69 219 GLU A CA 1
ATOM 1791 C C . GLU A 1 219 ? 3.686 11.75 12.031 1 96.69 219 GLU A C 1
ATOM 1793 O O . GLU A 1 219 ? 4.273 11.523 13.086 1 96.69 219 GLU A O 1
ATOM 1798 N N . ASN A 1 220 ? 4.133 11.422 10.805 1 96.19 220 ASN A N 1
ATOM 1799 C CA . ASN A 1 220 ? 5.422 10.773 10.594 1 96.19 220 ASN A CA 1
ATOM 1800 C C . ASN A 1 220 ? 6.195 11.422 9.453 1 96.19 220 ASN A C 1
ATOM 1802 O O . ASN A 1 220 ? 6.34 10.836 8.383 1 96.19 220 ASN A O 1
ATOM 1806 N N . TYR A 1 221 ? 6.789 12.57 9.75 1 96.62 221 TYR A N 1
ATOM 1807 C CA . TYR A 1 221 ? 7.684 13.094 8.727 1 96.62 221 TYR A CA 1
ATOM 1808 C C . TYR A 1 221 ? 8.898 12.188 8.547 1 96.62 221 TYR A C 1
ATOM 1810 O O . TYR A 1 221 ? 9.211 11.781 7.426 1 96.62 221 TYR A O 1
ATOM 1818 N N . SER A 1 222 ? 9.508 11.867 9.68 1 97.88 222 SER A N 1
ATOM 1819 C CA . SER A 1 222 ? 10.648 10.953 9.672 1 97.88 222 SER A CA 1
ATOM 1820 C C . SER A 1 222 ? 10.203 9.523 9.375 1 97.88 222 SER A C 1
ATOM 1822 O O . SER A 1 222 ? 9.172 9.078 9.867 1 97.88 222 SER A O 1
ATOM 1824 N N . ALA A 1 223 ? 11.023 8.844 8.609 1 98.31 223 ALA A N 1
ATOM 1825 C CA . ALA A 1 223 ? 10.781 7.422 8.383 1 98.31 223 ALA A CA 1
ATOM 1826 C C . ALA A 1 223 ? 11.172 6.594 9.594 1 98.31 223 ALA A C 1
ATOM 1828 O O . ALA A 1 223 ? 10.852 5.406 9.68 1 98.31 223 ALA A O 1
ATOM 1829 N N . LEU A 1 224 ? 11.781 7.23 10.578 1 98.56 224 LEU A N 1
ATOM 1830 C CA . LEU A 1 224 ? 12.406 6.441 11.633 1 98.56 224 LEU A CA 1
ATOM 1831 C C . LEU A 1 224 ? 11.617 6.547 12.93 1 98.56 224 LEU A C 1
ATOM 1833 O O . LEU A 1 224 ? 11.781 5.727 13.836 1 98.56 224 LEU A O 1
ATOM 1837 N N . LYS A 1 225 ? 10.766 7.547 13.016 1 96.69 225 LYS A N 1
ATOM 1838 C CA . LYS A 1 225 ? 9.922 7.672 14.203 1 96.69 225 LYS A CA 1
ATOM 1839 C C . LYS A 1 225 ? 8.828 8.719 13.992 1 96.69 225 LYS A C 1
ATOM 1841 O O . LYS A 1 225 ? 8.984 9.641 13.195 1 96.69 225 LYS A O 1
ATOM 1846 N N . PRO A 1 226 ? 7.742 8.633 14.789 1 97.12 226 PRO A N 1
ATOM 1847 C CA . PRO A 1 226 ? 6.672 9.625 14.68 1 97.12 226 PRO A CA 1
ATOM 1848 C C . PRO A 1 226 ? 6.984 10.922 15.43 1 97.12 226 PRO A C 1
ATOM 1850 O O . PRO A 1 226 ? 7.949 10.977 16.203 1 97.12 226 PRO A O 1
ATOM 1853 N N . GLU A 1 227 ? 6.207 11.938 15.148 1 96.31 227 GLU A N 1
ATOM 1854 C CA . GLU A 1 227 ? 6.363 13.219 15.836 1 96.31 227 GLU A CA 1
ATOM 1855 C C . GLU A 1 227 ? 6.086 13.078 17.328 1 96.31 227 GLU A C 1
ATOM 1857 O O . GLU A 1 227 ? 6.75 13.711 18.156 1 96.31 227 GLU A O 1
ATOM 1862 N N . VAL A 1 228 ? 5.062 12.352 17.625 1 96.94 228 VAL A N 1
ATOM 1863 C CA . VAL A 1 228 ? 4.676 12.016 19 1 96.94 228 VAL A CA 1
ATOM 1864 C C . VAL A 1 228 ? 4.449 10.508 19.109 1 96.94 228 VAL A C 1
ATOM 1866 O O . VAL A 1 228 ? 3.699 9.922 18.328 1 96.94 228 VAL A O 1
ATOM 1869 N N . SER A 1 229 ? 5.109 9.852 20.078 1 96.88 229 SER A N 1
ATOM 1870 C CA . SER A 1 229 ? 5.133 8.398 20.141 1 96.88 229 SER A CA 1
ATOM 1871 C C . SER A 1 229 ? 4.137 7.867 21.172 1 96.88 229 SER A C 1
ATOM 1873 O O . SER A 1 229 ? 3.729 6.707 21.094 1 96.88 229 SER A O 1
ATOM 1875 N N . VAL A 1 230 ? 3.807 8.734 22.141 1 97.19 230 VAL A N 1
ATOM 1876 C CA . VAL A 1 230 ? 2.926 8.312 23.234 1 97.19 230 VAL A CA 1
ATOM 1877 C C . VAL A 1 230 ? 1.742 9.273 23.344 1 97.19 230 VAL A C 1
ATOM 1879 O O . VAL A 1 230 ? 1.923 10.492 23.344 1 97.19 230 VAL A O 1
ATOM 1882 N N . ALA A 1 231 ? 0.579 8.688 23.422 1 96.94 231 ALA A N 1
ATOM 1883 C CA . ALA A 1 231 ? -0.628 9.508 23.531 1 96.94 231 ALA A CA 1
ATOM 1884 C C . ALA A 1 231 ? -0.811 10.023 24.953 1 96.94 231 ALA A C 1
ATOM 1886 O O . ALA A 1 231 ? -0.042 9.672 25.859 1 96.94 231 ALA A O 1
ATOM 1887 N N . SER A 1 232 ? -1.807 10.852 25.094 1 95.31 232 SER A N 1
ATOM 1888 C CA . SER A 1 232 ? -2.086 11.484 26.391 1 95.31 232 SER A CA 1
ATOM 1889 C C . SER A 1 232 ? -2.4 10.445 27.453 1 95.31 232 SER A C 1
ATOM 1891 O O . SER A 1 232 ? -2.133 10.664 28.641 1 95.31 232 SER A O 1
ATOM 1893 N N . ASN A 1 233 ? -2.922 9.367 27.109 1 94.94 233 ASN A N 1
ATOM 1894 C CA . ASN A 1 233 ? -3.312 8.328 28.062 1 94.94 233 ASN A CA 1
ATOM 1895 C C . ASN A 1 233 ? -2.203 7.301 28.25 1 94.94 233 ASN A C 1
ATOM 1897 O O . ASN A 1 233 ? -2.428 6.242 28.844 1 94.94 233 ASN A O 1
ATOM 1901 N N . GLY A 1 234 ? -1.111 7.484 27.656 1 94.81 234 GLY A N 1
ATOM 1902 C CA . GLY A 1 234 ? 0.051 6.645 27.891 1 94.81 234 GLY A CA 1
ATOM 1903 C C . GLY A 1 234 ? 0.205 5.543 26.859 1 94.81 234 GLY A C 1
ATOM 1904 O O . GLY A 1 234 ? 1.219 4.84 26.844 1 94.81 234 GLY A O 1
ATOM 1905 N N . VAL A 1 235 ? -0.773 5.406 26.031 1 95.38 235 VAL A N 1
ATOM 1906 C CA . VAL A 1 235 ? -0.727 4.348 25.031 1 95.38 235 VAL A CA 1
ATOM 1907 C C . VAL A 1 235 ? 0.276 4.711 23.938 1 95.38 235 VAL A C 1
ATOM 1909 O O . VAL A 1 235 ? 0.334 5.863 23.5 1 95.38 235 VAL A O 1
ATOM 1912 N N . SER A 1 236 ? 1.094 3.742 23.531 1 96.94 236 SER A N 1
ATOM 1913 C CA . SER A 1 236 ? 2.02 3.955 22.422 1 96.94 236 SER A CA 1
ATOM 1914 C C . SER A 1 236 ? 1.275 4.109 21.109 1 96.94 236 SER A C 1
ATOM 1916 O O . SER A 1 236 ? 0.419 3.289 20.766 1 96.94 236 SER A O 1
ATOM 1918 N N . ILE A 1 237 ? 1.549 5.148 20.375 1 96.62 237 ILE A N 1
ATOM 1919 C CA . ILE A 1 237 ? 0.912 5.367 19.078 1 96.62 237 ILE A CA 1
ATOM 1920 C C . ILE A 1 237 ? 1.972 5.387 17.969 1 96.62 237 ILE A C 1
ATOM 1922 O O . ILE A 1 237 ? 1.695 5.801 16.844 1 96.62 237 ILE A O 1
ATOM 1926 N N . GLY A 1 238 ? 3.156 4.977 18.203 1 95.25 238 GLY A N 1
ATOM 1927 C CA . GLY A 1 238 ? 4.27 4.828 17.281 1 95.25 238 GLY A CA 1
ATOM 1928 C C . GLY A 1 238 ? 5.598 4.594 17.984 1 95.25 238 GLY A C 1
ATOM 1929 O O . GLY A 1 238 ? 5.793 5.031 19.125 1 95.25 238 GLY A O 1
ATOM 1930 N N . ASN A 1 239 ? 6.469 3.916 17.391 1 94.88 239 ASN A N 1
ATOM 1931 C CA . ASN A 1 239 ? 7.781 3.619 17.953 1 94.88 239 ASN A CA 1
ATOM 1932 C C . ASN A 1 239 ? 8.906 3.949 16.969 1 94.88 239 ASN A C 1
ATOM 1934 O O . ASN A 1 239 ? 8.664 4.078 15.766 1 94.88 239 ASN A O 1
ATOM 1938 N N . THR A 1 240 ? 10.039 4.16 17.578 1 97.25 240 THR A N 1
ATOM 1939 C CA . THR A 1 240 ? 11.234 4.242 16.75 1 97.25 240 THR A CA 1
ATOM 1940 C C . THR A 1 240 ? 11.43 2.957 15.953 1 97.25 240 THR A C 1
ATOM 1942 O O . THR A 1 240 ? 11.336 1.858 16.5 1 97.25 240 THR A O 1
ATOM 1945 N N . ASN A 1 241 ? 11.648 3.104 14.758 1 98.31 241 ASN A N 1
ATOM 1946 C CA . ASN A 1 241 ? 11.859 1.969 13.867 1 98.31 241 ASN A CA 1
ATOM 1947 C C . ASN A 1 241 ? 13.281 1.438 13.961 1 98.31 241 ASN A C 1
ATOM 1949 O O . ASN A 1 241 ? 14.094 1.655 13.055 1 98.31 241 ASN A O 1
ATOM 1953 N N . LYS A 1 242 ? 13.578 0.696 14.953 1 97.88 242 LYS A N 1
ATOM 1954 C CA . LYS A 1 242 ? 14.93 0.203 15.234 1 97.88 242 LYS A CA 1
ATOM 1955 C C . LYS A 1 242 ? 15.414 -0.727 14.125 1 97.88 242 LYS A C 1
ATOM 1957 O O . LYS A 1 242 ? 16.594 -0.717 13.773 1 97.88 242 LYS A O 1
ATOM 1962 N N . GLY A 1 243 ? 14.477 -1.551 13.633 1 98.06 243 GLY A N 1
ATOM 1963 C CA . GLY A 1 243 ? 14.852 -2.438 12.547 1 98.06 243 GLY A CA 1
ATOM 1964 C C . GLY A 1 243 ? 15.375 -1.698 11.328 1 98.06 243 GLY A C 1
ATOM 1965 O O . GLY A 1 243 ? 16.406 -2.082 10.758 1 98.06 243 GLY A O 1
ATOM 1966 N N . LEU A 1 244 ? 14.664 -0.656 10.922 1 98.69 244 LEU A N 1
ATOM 1967 C CA . LEU A 1 244 ? 15.094 0.137 9.773 1 98.69 244 LEU A CA 1
ATOM 1968 C C . LEU A 1 244 ? 16.422 0.831 10.062 1 98.69 244 LEU A C 1
ATOM 1970 O O . LEU A 1 244 ? 17.297 0.875 9.203 1 98.69 244 LEU A O 1
ATOM 1974 N N . ILE A 1 245 ? 16.578 1.366 11.258 1 98.69 245 ILE A N 1
ATOM 1975 C CA . ILE A 1 245 ? 17.812 2.043 11.641 1 98.69 245 ILE A CA 1
ATOM 1976 C C . ILE A 1 245 ? 18.984 1.08 11.516 1 98.69 245 ILE A C 1
ATOM 1978 O O . ILE A 1 245 ? 20.016 1.421 10.922 1 98.69 245 ILE A O 1
ATOM 1982 N N . GLU A 1 246 ? 18.828 -0.139 12.047 1 98.38 246 GLU A N 1
ATOM 1983 C CA . GLU A 1 246 ? 19.891 -1.136 11.961 1 98.38 246 GLU A CA 1
ATOM 1984 C C . GLU A 1 246 ? 20.219 -1.47 10.508 1 98.38 246 GLU A C 1
ATOM 1986 O O . GLU A 1 246 ? 21.391 -1.604 10.148 1 98.38 246 GLU A O 1
ATOM 1991 N N . GLN A 1 247 ? 19.172 -1.602 9.734 1 98.5 247 GLN A N 1
ATOM 1992 C CA . GLN A 1 247 ? 19.375 -1.892 8.32 1 98.5 247 GLN A CA 1
ATOM 1993 C C . GLN A 1 247 ? 20.188 -0.784 7.645 1 98.5 247 GLN A C 1
ATOM 1995 O O . GLN A 1 247 ? 21.125 -1.061 6.891 1 98.5 247 GLN A O 1
ATOM 2000 N N . LEU A 1 248 ? 19.828 0.446 7.879 1 98.81 248 LEU A N 1
ATOM 2001 C CA . LEU A 1 248 ? 20.484 1.596 7.266 1 98.81 248 LEU A CA 1
ATOM 2002 C C . LEU A 1 248 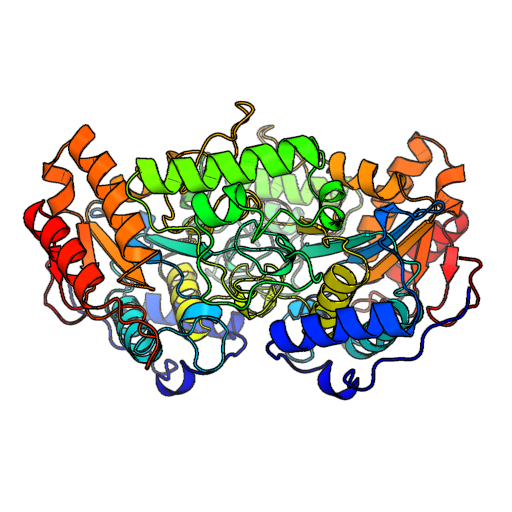? 21.938 1.683 7.699 1 98.81 248 LEU A C 1
ATOM 2004 O O . LEU A 1 248 ? 22.828 1.938 6.875 1 98.81 248 LEU A O 1
ATOM 2008 N N . LEU A 1 249 ? 22.203 1.409 8.914 1 98 249 LEU A N 1
ATOM 2009 C CA . LEU A 1 249 ? 23.547 1.576 9.461 1 98 249 LEU A CA 1
ATOM 2010 C C . LEU A 1 249 ? 24.406 0.358 9.156 1 98 249 LEU A C 1
ATOM 2012 O O . LEU A 1 249 ? 25.625 0.378 9.391 1 98 249 LEU A O 1
ATOM 2016 N N . ASN A 1 250 ? 23.828 -0.675 8.641 1 97.44 250 ASN A N 1
ATOM 2017 C CA . ASN A 1 250 ? 24.578 -1.869 8.273 1 97.44 250 ASN A CA 1
ATOM 2018 C C . ASN A 1 250 ? 25.25 -1.705 6.918 1 97.44 250 ASN A C 1
ATOM 2020 O O . ASN A 1 250 ? 26.125 -2.502 6.555 1 97.44 250 ASN A O 1
ATOM 2024 N N . PHE A 1 251 ? 24.875 -0.695 6.137 1 98.5 251 PHE A N 1
ATOM 2025 C CA . PHE A 1 251 ? 25.562 -0.418 4.875 1 98.5 251 PHE A CA 1
ATOM 2026 C C . PHE A 1 251 ? 26.922 0.229 5.117 1 98.5 251 PHE A C 1
ATOM 2028 O O . PHE A 1 251 ? 27.094 0.978 6.082 1 98.5 251 PHE A O 1
ATOM 2035 N N . ASP A 1 252 ? 27.891 -0.087 4.258 1 98.31 252 ASP A N 1
ATOM 2036 C CA . ASP A 1 252 ? 29.172 0.596 4.297 1 98.31 252 ASP A CA 1
ATOM 2037 C C . ASP A 1 252 ? 29.047 2.045 3.836 1 98.31 252 ASP A C 1
ATOM 2039 O O . ASP A 1 252 ? 29.719 2.932 4.355 1 98.31 252 ASP A O 1
ATOM 2043 N N . LEU A 1 253 ? 28.25 2.32 2.863 1 98.31 253 LEU A N 1
ATOM 2044 C CA . LEU A 1 253 ? 27.844 3.635 2.375 1 98.31 253 LEU A CA 1
ATOM 2045 C C . LEU A 1 253 ? 26.328 3.709 2.213 1 98.31 253 LEU A C 1
ATOM 2047 O O . LEU A 1 253 ? 25.703 2.754 1.749 1 98.31 253 LEU A O 1
ATOM 2051 N N . LEU A 1 254 ? 25.797 4.797 2.666 1 98.81 254 LEU A N 1
ATOM 2052 C CA . LEU A 1 254 ? 24.344 5.012 2.553 1 98.81 254 LEU A CA 1
ATOM 2053 C C . LEU A 1 254 ? 24.047 6.312 1.811 1 98.81 254 LEU A C 1
ATOM 2055 O O . LEU A 1 254 ? 24.438 7.391 2.258 1 98.81 254 LEU A O 1
ATOM 2059 N N . PHE A 1 255 ? 23.406 6.172 0.68 1 98.88 255 PHE A N 1
ATOM 2060 C CA . PHE A 1 255 ? 22.922 7.336 -0.053 1 98.88 255 PHE A CA 1
ATOM 2061 C C . PHE A 1 255 ? 21.453 7.602 0.252 1 98.88 255 PHE A C 1
ATOM 2063 O O . PHE A 1 255 ? 20.656 6.668 0.365 1 98.88 255 PHE A O 1
ATOM 2070 N N . ILE A 1 256 ? 21.094 8.898 0.387 1 98.88 256 ILE A N 1
ATOM 2071 C CA . ILE A 1 256 ? 19.734 9.289 0.721 1 98.88 256 ILE A CA 1
ATOM 2072 C C . ILE A 1 256 ? 19.234 10.344 -0.275 1 98.88 256 ILE A C 1
ATOM 2074 O O . ILE A 1 256 ? 19.969 11.266 -0.625 1 98.88 256 ILE A O 1
ATOM 2078 N N . ALA A 1 257 ? 18.062 10.164 -0.778 1 98.88 257 ALA A N 1
ATOM 2079 C CA . ALA A 1 257 ? 17.391 11.117 -1.653 1 98.88 257 ALA A CA 1
ATOM 2080 C C . ALA A 1 257 ? 15.875 11.055 -1.477 1 98.88 257 ALA A C 1
ATOM 2082 O O . ALA A 1 257 ? 15.359 10.133 -0.838 1 98.88 257 ALA A O 1
ATOM 2083 N N . GLY A 1 258 ? 15.195 12.016 -2.043 1 98.81 258 GLY A N 1
ATOM 2084 C CA . GLY A 1 258 ? 13.742 11.977 -2.025 1 98.81 258 GLY A CA 1
ATOM 2085 C C . GLY A 1 258 ? 13.117 13.32 -1.695 1 98.81 258 GLY A C 1
ATOM 2086 O O . GLY A 1 258 ? 13.719 14.367 -1.935 1 98.81 258 GLY A O 1
ATOM 2087 N N . GLN A 1 259 ? 11.836 13.234 -1.271 1 98.69 259 GLN A N 1
ATOM 2088 C CA . GLN A 1 259 ? 11.078 14.453 -0.994 1 98.69 259 GLN A CA 1
ATOM 2089 C C . GLN A 1 259 ? 10.492 14.43 0.416 1 98.69 259 GLN A C 1
ATOM 2091 O O . GLN A 1 259 ? 10.148 13.359 0.933 1 98.69 259 GLN A O 1
ATOM 2096 N N . ALA A 1 260 ? 10.383 15.562 0.998 1 96.38 260 ALA A N 1
ATOM 2097 C CA . ALA A 1 260 ? 10.961 16.844 0.597 1 96.38 260 ALA A CA 1
ATOM 2098 C C . ALA A 1 260 ? 12.195 17.172 1.424 1 96.38 260 ALA A C 1
ATOM 2100 O O . ALA A 1 260 ? 12.32 16.734 2.572 1 96.38 260 ALA A O 1
ATOM 2101 N N . LYS A 1 261 ? 13.062 17.906 0.866 1 98.25 261 LYS A N 1
ATOM 2102 C CA . LYS A 1 261 ? 14.305 18.328 1.499 1 98.25 261 LYS A CA 1
ATOM 2103 C C . LYS A 1 261 ? 14.039 18.984 2.854 1 98.25 261 LYS A C 1
ATOM 2105 O O . LYS A 1 261 ? 14.773 18.75 3.814 1 98.25 261 LYS A O 1
ATOM 2110 N N . SER A 1 262 ? 12.922 19.688 2.992 1 96.44 262 SER A N 1
ATOM 2111 C CA . SER A 1 262 ? 12.633 20.5 4.168 1 96.44 262 SER A CA 1
ATOM 2112 C C . SER A 1 262 ? 11.844 19.719 5.207 1 96.44 262 SER A C 1
ATOM 2114 O O . SER A 1 262 ? 11.695 20.156 6.348 1 96.44 262 SER A O 1
ATOM 2116 N N . HIS A 1 263 ? 11.25 18.578 4.883 1 95.5 263 HIS A N 1
ATOM 2117 C CA . HIS A 1 263 ? 10.383 17.828 5.781 1 95.5 263 HIS A CA 1
ATOM 2118 C C . HIS A 1 263 ? 10.852 16.391 5.934 1 95.5 263 HIS A C 1
ATOM 2120 O O . HIS A 1 263 ? 11.812 16.125 6.66 1 95.5 263 HIS A O 1
ATOM 2126 N N . CYS A 1 264 ? 10.289 15.461 5.168 1 97.75 264 CYS A N 1
ATOM 2127 C CA . CYS A 1 264 ? 10.492 14.031 5.398 1 97.75 264 CYS A CA 1
ATOM 2128 C C . CYS A 1 264 ? 11.969 13.664 5.27 1 97.75 264 CYS A C 1
ATOM 2130 O O . CYS A 1 264 ? 12.477 12.844 6.035 1 97.75 264 CYS A O 1
ATOM 2132 N N . VAL A 1 265 ? 12.672 14.297 4.305 1 98.69 265 VAL A N 1
ATOM 2133 C CA . VAL A 1 265 ? 14.086 13.984 4.152 1 98.69 265 VAL A CA 1
ATOM 2134 C C . VAL A 1 265 ? 14.867 14.531 5.348 1 98.69 265 VAL A C 1
ATOM 2136 O O . VAL A 1 265 ? 15.617 13.797 5.996 1 98.69 265 VAL A O 1
ATOM 2139 N N . ALA A 1 266 ? 14.656 15.805 5.66 1 97.81 266 ALA A N 1
ATOM 2140 C CA . ALA A 1 266 ? 15.391 16.438 6.742 1 97.81 266 ALA A CA 1
ATOM 2141 C C . ALA A 1 266 ? 15.156 15.727 8.07 1 97.81 266 ALA A C 1
ATOM 2143 O O . ALA A 1 266 ? 16.109 15.438 8.805 1 97.81 266 ALA A O 1
ATOM 2144 N N . TRP A 1 267 ? 13.922 15.43 8.336 1 96.88 267 TRP A N 1
ATOM 2145 C CA . TRP A 1 267 ? 13.602 14.836 9.625 1 96.88 267 TRP A CA 1
ATOM 2146 C C . TRP A 1 267 ? 14.117 13.398 9.703 1 96.88 267 TRP A C 1
ATOM 2148 O O . TRP A 1 267 ? 14.516 12.93 10.773 1 96.88 267 TRP A O 1
ATOM 2158 N N . THR A 1 268 ? 14.07 12.641 8.578 1 98.62 268 THR A N 1
ATOM 2159 C CA . THR A 1 268 ? 14.641 11.297 8.562 1 98.62 268 THR A CA 1
ATOM 2160 C C . THR A 1 268 ? 16.141 11.336 8.805 1 98.62 268 THR A C 1
ATOM 2162 O O . THR A 1 268 ? 16.672 10.578 9.625 1 98.62 268 THR A O 1
ATOM 2165 N N . VAL A 1 269 ? 16.828 12.25 8.117 1 98.69 269 VAL A N 1
ATOM 2166 C CA . VAL A 1 269 ? 18.266 12.375 8.266 1 98.69 269 VAL A CA 1
ATOM 2167 C C . VAL A 1 269 ? 18.609 12.836 9.68 1 98.69 269 VAL A C 1
ATOM 2169 O O . VAL A 1 269 ? 19.562 12.344 10.281 1 98.69 269 VAL A O 1
ATOM 2172 N N . GLU A 1 270 ? 17.844 13.766 10.258 1 97.31 270 GLU A N 1
ATOM 2173 C CA . GLU A 1 270 ? 18.047 14.242 11.617 1 97.31 270 GLU A CA 1
ATOM 2174 C C . GLU A 1 270 ? 17.953 13.102 12.625 1 97.31 270 GLU A C 1
ATOM 2176 O O . GLU A 1 270 ? 18.812 12.969 13.5 1 97.31 270 GLU A O 1
ATOM 2181 N N . ASP A 1 271 ? 16.922 12.305 12.5 1 97.5 271 ASP A N 1
ATOM 2182 C CA . ASP A 1 271 ? 16.734 11.188 13.422 1 97.5 271 ASP A CA 1
ATOM 2183 C C . ASP A 1 271 ? 17.844 10.148 13.25 1 97.5 271 ASP A C 1
ATOM 2185 O O . ASP A 1 271 ? 18.312 9.555 14.227 1 97.5 271 ASP A O 1
ATOM 2189 N N . LEU A 1 272 ? 18.219 9.891 11.984 1 98.69 272 LEU A N 1
ATOM 2190 C CA . LEU A 1 272 ? 19.328 8.977 11.742 1 98.69 272 LEU A CA 1
ATOM 2191 C C . LEU A 1 272 ? 20.609 9.484 12.383 1 98.69 272 LEU A C 1
ATOM 2193 O O . LEU A 1 272 ? 21.344 8.727 13.016 1 98.69 272 LEU A O 1
ATOM 2197 N N . LEU A 1 273 ? 20.859 10.797 12.188 1 98.38 273 LEU A N 1
ATOM 2198 C CA . LEU A 1 273 ? 22.062 11.422 12.758 1 98.38 273 LEU A CA 1
ATOM 2199 C C . LEU A 1 273 ? 22.062 11.305 14.273 1 98.38 273 LEU A C 1
ATOM 2201 O O . LEU A 1 273 ? 23.094 11.031 14.883 1 98.38 273 LEU A O 1
ATOM 2205 N N . THR A 1 274 ? 20.906 11.484 14.883 1 97.12 274 THR A N 1
ATOM 2206 C CA . THR A 1 274 ? 20.781 11.336 16.328 1 97.12 274 THR A CA 1
ATOM 2207 C C . THR A 1 274 ? 21.188 9.93 16.766 1 97.12 274 THR A C 1
ATOM 2209 O O . THR A 1 274 ? 21.938 9.758 17.734 1 97.12 274 THR A O 1
ATOM 2212 N N . GLU A 1 275 ? 20.734 8.93 16.031 1 97.69 275 GLU A N 1
ATOM 2213 C CA . GLU A 1 275 ? 21.094 7.547 16.312 1 97.69 275 GLU A CA 1
ATOM 2214 C C . GLU A 1 275 ? 22.594 7.328 16.141 1 97.69 275 GLU A C 1
ATOM 2216 O O . GLU A 1 275 ? 23.219 6.648 16.969 1 97.69 275 GLU A O 1
ATOM 2221 N N . ILE A 1 276 ? 23.141 7.891 15.133 1 98.19 276 ILE A N 1
ATOM 2222 C CA . ILE A 1 276 ? 24.562 7.77 14.82 1 98.19 276 ILE A CA 1
ATOM 2223 C C . ILE A 1 276 ? 25.391 8.383 15.945 1 98.19 276 ILE A C 1
ATOM 2225 O O . ILE A 1 276 ? 26.344 7.762 16.422 1 98.19 276 ILE A O 1
ATOM 2229 N N . GLN A 1 277 ? 25.031 9.57 16.391 1 97.5 277 GLN A N 1
ATOM 2230 C CA . GLN A 1 277 ? 25.766 10.289 17.422 1 97.5 277 GLN A CA 1
ATOM 2231 C C . GLN A 1 277 ? 25.75 9.531 18.75 1 97.5 277 GLN A C 1
ATOM 2233 O O . GLN A 1 277 ? 26.719 9.586 19.516 1 97.5 277 GLN A O 1
ATOM 2238 N N . GLN A 1 278 ? 24.688 8.797 18.969 1 97 278 GLN A N 1
ATOM 2239 C CA . GLN A 1 278 ? 24.562 8.023 20.203 1 97 278 GLN A CA 1
ATOM 2240 C C . GLN A 1 278 ? 25.406 6.746 20.141 1 97 278 GLN A C 1
ATOM 2242 O O . GLN A 1 278 ? 25.828 6.223 21.172 1 97 278 GLN A O 1
ATOM 2247 N N . ARG A 1 279 ? 25.688 6.309 19.016 1 96.38 279 ARG A N 1
ATOM 2248 C CA . ARG A 1 279 ? 26.406 5.051 18.844 1 96.38 279 ARG A CA 1
ATOM 2249 C C . ARG A 1 279 ? 27.875 5.309 18.531 1 96.38 279 ARG A C 1
ATOM 2251 O O . ARG A 1 279 ? 28.766 4.91 19.297 1 96.38 279 ARG A O 1
ATOM 2258 N N . ASP A 1 280 ? 28.156 5.883 17.469 1 97.62 280 ASP A N 1
ATOM 2259 C CA . ASP A 1 280 ? 29.484 6.191 16.938 1 97.62 280 ASP A CA 1
ATOM 2260 C C . ASP A 1 280 ? 29.406 7.336 15.922 1 97.62 280 ASP A C 1
ATOM 2262 O O . ASP A 1 280 ? 29.016 7.133 14.773 1 97.62 280 ASP A O 1
ATOM 2266 N N . ARG A 1 281 ? 29.891 8.484 16.266 1 97 281 ARG A N 1
ATOM 2267 C CA . ARG A 1 281 ? 29.766 9.703 15.469 1 97 281 ARG A CA 1
ATOM 2268 C C . ARG A 1 281 ? 30.438 9.539 14.102 1 97 281 ARG A C 1
ATOM 2270 O O . ARG A 1 281 ? 30.062 10.203 13.141 1 97 281 ARG A O 1
ATOM 2277 N N . THR A 1 282 ? 31.391 8.68 14.023 1 97.19 282 THR A N 1
ATOM 2278 C CA . THR A 1 282 ? 32.156 8.531 12.781 1 97.19 282 THR A CA 1
ATOM 2279 C C . THR A 1 282 ? 31.297 7.898 11.695 1 97.19 282 THR A C 1
ATOM 2281 O O . THR A 1 282 ? 31.625 7.973 10.508 1 97.19 282 THR A O 1
ATOM 2284 N N . LEU A 1 283 ? 30.188 7.266 12.102 1 98.12 283 LEU A N 1
ATOM 2285 C CA . LEU A 1 283 ? 29.297 6.633 11.141 1 98.12 283 LEU A CA 1
ATOM 2286 C C . LEU A 1 283 ? 28.672 7.668 10.203 1 98.12 283 LEU A C 1
ATOM 2288 O O . LEU A 1 283 ? 28.219 7.328 9.117 1 98.12 283 LEU A O 1
ATOM 2292 N N . ALA A 1 284 ? 28.609 8.914 10.586 1 98.5 284 ALA A N 1
ATOM 2293 C CA . ALA A 1 284 ? 28.047 9.977 9.758 1 98.5 284 ALA A CA 1
ATOM 2294 C C . ALA A 1 284 ? 28.797 10.094 8.43 1 98.5 284 ALA A C 1
ATOM 2296 O O . ALA A 1 284 ? 28.219 10.453 7.41 1 98.5 284 ALA A O 1
ATOM 2297 N N . GLN A 1 285 ? 30.062 9.734 8.445 1 97.75 285 GLN A N 1
ATOM 2298 C CA . GLN A 1 285 ? 30.906 9.875 7.266 1 97.75 285 GLN A CA 1
ATOM 2299 C C . GLN A 1 285 ? 30.484 8.906 6.168 1 97.75 285 GLN A C 1
ATOM 2301 O O . GLN A 1 285 ? 30.844 9.086 5 1 97.75 285 GLN A O 1
ATOM 2306 N N . ARG A 1 286 ? 29.75 7.898 6.543 1 97.88 286 ARG A N 1
ATOM 2307 C CA . ARG A 1 286 ? 29.312 6.895 5.582 1 97.88 286 ARG A CA 1
ATOM 2308 C C . ARG A 1 286 ? 28 7.32 4.918 1 97.88 286 ARG A C 1
ATOM 2310 O O . ARG A 1 286 ? 27.531 6.676 3.973 1 97.88 286 ARG A O 1
ATOM 2317 N N . VAL A 1 287 ? 27.391 8.406 5.395 1 98.75 287 VAL A N 1
ATOM 2318 C CA . VAL A 1 287 ? 26.078 8.836 4.914 1 98.75 287 VAL A CA 1
ATOM 2319 C C . VAL A 1 287 ? 26.25 9.953 3.883 1 98.75 287 VAL A C 1
ATOM 2321 O O . VAL A 1 287 ? 26.953 10.93 4.129 1 98.75 287 VAL A O 1
ATOM 2324 N N . TYR A 1 288 ? 25.656 9.781 2.754 1 98.69 288 TYR A N 1
ATOM 2325 C CA . TYR A 1 288 ? 25.672 10.734 1.649 1 98.69 288 TYR A CA 1
ATOM 2326 C C . TYR A 1 288 ? 24.25 11.172 1.293 1 98.69 288 TYR A C 1
ATOM 2328 O O . TYR A 1 288 ? 23.375 10.328 1.053 1 98.69 288 TYR A O 1
ATOM 2336 N N . VAL A 1 289 ? 23.984 12.461 1.297 1 98.81 289 VAL A N 1
ATOM 2337 C CA . VAL A 1 289 ? 22.719 12.977 0.805 1 98.81 289 VAL A CA 1
ATOM 2338 C C . VAL A 1 289 ? 22.906 13.547 -0.6 1 98.81 289 VAL A C 1
ATOM 2340 O O . VAL A 1 289 ? 23.797 14.359 -0.835 1 98.81 289 VAL A O 1
ATOM 2343 N N . LEU A 1 290 ? 22.094 13.016 -1.524 1 98.69 290 LEU A N 1
ATOM 2344 C CA . LEU A 1 290 ? 22.094 13.555 -2.881 1 98.69 290 LEU A CA 1
ATOM 2345 C C . LEU A 1 290 ? 21.328 14.867 -2.947 1 98.69 290 LEU A C 1
ATOM 2347 O O . LEU A 1 290 ? 20.109 14.875 -3.201 1 98.69 290 LEU A O 1
ATOM 2351 N N . GLU A 1 291 ? 21.984 15.922 -2.855 1 97.44 291 GLU A N 1
ATOM 2352 C CA . GLU A 1 291 ? 21.375 17.234 -2.676 1 97.44 291 GLU A CA 1
ATOM 2353 C C . GLU A 1 291 ? 20.594 17.656 -3.92 1 97.44 291 GLU A C 1
ATOM 2355 O O . GLU A 1 291 ? 19.625 18.406 -3.824 1 97.44 291 GLU A O 1
ATOM 2360 N N . ASP A 1 292 ? 21.047 17.172 -5.051 1 98.31 292 ASP A N 1
ATOM 2361 C CA . ASP A 1 292 ? 20.391 17.578 -6.293 1 98.31 292 ASP A CA 1
ATOM 2362 C C . ASP A 1 292 ? 19.234 16.641 -6.617 1 98.31 292 ASP A C 1
ATOM 2364 O O . ASP A 1 292 ? 18.656 16.703 -7.707 1 98.31 292 ASP A O 1
ATOM 2368 N N . CYS A 1 293 ? 18.906 15.734 -5.691 1 98.81 293 CYS A N 1
ATOM 2369 C CA . CYS A 1 293 ? 17.766 14.836 -5.848 1 98.81 293 CYS A CA 1
ATOM 2370 C C . CYS A 1 293 ? 16.734 15.062 -4.746 1 98.81 293 CYS A C 1
ATOM 2372 O O . CYS A 1 293 ? 15.984 14.156 -4.402 1 98.81 293 CYS A O 1
ATOM 2374 N N . THR A 1 294 ? 16.797 16.156 -4.117 1 98.5 294 THR A N 1
ATOM 2375 C CA . THR A 1 294 ? 15.844 16.562 -3.09 1 98.5 294 THR A CA 1
ATOM 2376 C C . THR A 1 294 ? 15.539 18.047 -3.193 1 98.5 294 THR A C 1
ATOM 2378 O O . THR A 1 294 ? 16.422 18.859 -3.471 1 98.5 294 THR A O 1
ATOM 2381 N N . SER A 1 295 ? 14.297 18.438 -3.029 1 98.5 295 SER A N 1
ATOM 2382 C CA . SER A 1 295 ? 13.875 19.844 -3.111 1 98.5 295 SER A CA 1
ATOM 2383 C C . SER A 1 295 ? 13 20.219 -1.924 1 98.5 295 SER A C 1
ATOM 2385 O O . SER A 1 295 ? 12.305 19.375 -1.358 1 98.5 295 SER A O 1
ATOM 2387 N N . PRO A 1 296 ? 13.094 21.469 -1.481 1 97.56 296 PRO A N 1
ATOM 2388 C CA . PRO A 1 296 ? 12.281 21.922 -0.354 1 97.56 296 PRO A CA 1
ATOM 2389 C C . PRO A 1 296 ? 10.836 22.219 -0.753 1 97.56 296 PRO A C 1
ATOM 2391 O O . PRO A 1 296 ? 10.555 22.469 -1.93 1 97.56 296 PRO A O 1
ATOM 2394 N N . VAL A 1 297 ? 9.953 22.172 0.175 1 94.56 297 VAL A N 1
ATOM 2395 C CA . VAL A 1 297 ? 8.562 22.562 -0.053 1 94.56 297 VAL A CA 1
ATOM 2396 C C . VAL A 1 297 ? 8.484 24.078 -0.241 1 94.56 297 VAL A C 1
ATOM 2398 O O . VAL A 1 297 ? 8.977 24.844 0.594 1 94.56 297 VAL A O 1
ATOM 2401 N N . ILE A 1 298 ? 7.961 24.484 -1.356 1 90.94 298 ILE A N 1
ATOM 2402 C CA . ILE A 1 298 ? 7.676 25.891 -1.649 1 90.94 298 ILE A CA 1
ATOM 2403 C C . ILE A 1 298 ? 6.223 26.031 -2.102 1 90.94 298 ILE A C 1
ATOM 2405 O O . ILE A 1 298 ? 5.812 25.422 -3.09 1 90.94 298 ILE A O 1
ATOM 2409 N N . VAL A 1 299 ? 5.414 26.656 -1.328 1 81.56 299 VAL A N 1
ATOM 2410 C CA . VAL A 1 299 ? 4.074 27.062 -1.754 1 81.56 299 VAL A CA 1
ATOM 2411 C C . VAL A 1 299 ? 4.059 28.547 -2.096 1 81.56 299 VAL A C 1
ATOM 2413 O O . VAL A 1 299 ? 4.078 29.391 -1.2 1 81.56 299 VAL A O 1
ATOM 2416 N N . PRO A 1 300 ? 4.012 28.766 -3.352 1 82.19 300 PRO A N 1
ATOM 2417 C CA . PRO A 1 300 ? 4.113 30.172 -3.748 1 82.19 300 PRO A CA 1
ATOM 2418 C C . PRO A 1 300 ? 3.117 31.062 -3.016 1 82.19 300 PRO A C 1
ATOM 2420 O O . PRO A 1 300 ? 1.92 30.766 -2.988 1 82.19 300 PRO A O 1
ATOM 2423 N N . GLY A 1 301 ? 3.58 32.094 -2.557 1 80.31 301 GLY A N 1
ATOM 2424 C CA . GLY A 1 301 ? 2.738 33.094 -1.906 1 80.31 301 GLY A CA 1
ATOM 2425 C C . GLY A 1 301 ? 2.262 32.656 -0.532 1 80.31 301 GLY A C 1
ATOM 2426 O O . GLY A 1 301 ? 1.543 33.406 0.142 1 80.31 301 GLY A O 1
ATOM 2427 N N . VAL A 1 302 ? 2.645 31.516 -0.105 1 80.56 302 VAL A N 1
ATOM 2428 C CA . VAL A 1 302 ? 2.168 31.016 1.179 1 80.56 302 VAL A CA 1
ATOM 2429 C C . VAL A 1 302 ? 3.355 30.734 2.1 1 80.56 302 VAL A C 1
ATOM 2431 O O . VAL A 1 302 ? 3.541 31.438 3.105 1 80.56 302 VAL A O 1
ATOM 2434 N N . VAL A 1 303 ? 4.25 29.859 1.681 1 83.38 303 VAL A N 1
ATOM 2435 C CA . VAL A 1 303 ? 5.379 29.5 2.533 1 83.38 303 VAL A CA 1
ATOM 2436 C C . VAL A 1 303 ? 6.551 29.047 1.672 1 83.38 303 VAL A C 1
ATOM 2438 O O . VAL A 1 303 ? 6.352 28.5 0.578 1 83.38 303 VAL A O 1
ATOM 2441 N N . ASP A 1 304 ? 7.758 29.297 2.092 1 91.81 304 ASP A N 1
ATOM 2442 C CA . ASP A 1 304 ? 9.016 28.859 1.496 1 91.81 304 ASP A CA 1
ATOM 2443 C C . ASP A 1 304 ? 9.945 28.25 2.551 1 91.81 304 ASP A C 1
ATOM 2445 O O . ASP A 1 304 ? 10.492 28.969 3.387 1 91.81 304 ASP A O 1
ATOM 2449 N N . PHE A 1 305 ? 10.133 26.922 2.393 1 93.5 305 PHE A N 1
ATOM 2450 C CA . PHE A 1 305 ? 10.906 26.234 3.422 1 93.5 305 PHE A CA 1
ATOM 2451 C C . PHE A 1 305 ? 12.359 26.062 2.984 1 93.5 305 PHE A C 1
ATOM 2453 O O . PHE A 1 305 ? 13.094 25.266 3.564 1 93.5 305 PHE A O 1
ATOM 2460 N N . THR A 1 306 ? 12.789 26.797 2.004 1 95.62 306 THR A N 1
ATOM 2461 C CA . THR A 1 306 ? 14.141 26.672 1.469 1 95.62 306 THR A CA 1
ATOM 2462 C C . THR A 1 306 ? 15.18 26.938 2.553 1 95.62 306 THR A C 1
ATOM 2464 O O . THR A 1 306 ? 16.109 26.156 2.736 1 95.62 306 THR A O 1
ATOM 2467 N N . GLU A 1 307 ? 15.008 27.969 3.281 1 95.38 307 GLU A N 1
ATOM 2468 C CA . GLU A 1 307 ? 15.992 28.359 4.289 1 95.38 307 GLU A CA 1
ATOM 2469 C C . GLU A 1 307 ? 16.062 27.328 5.41 1 95.38 307 GLU A C 1
ATOM 2471 O O . GLU A 1 307 ? 17.156 27 5.879 1 95.38 307 GLU A O 1
ATOM 2476 N N . ALA A 1 308 ? 14.906 26.922 5.855 1 91.81 308 ALA A N 1
ATOM 2477 C CA . ALA A 1 308 ? 14.867 25.891 6.898 1 91.81 308 ALA A CA 1
ATOM 2478 C C . ALA A 1 308 ? 15.586 24.625 6.441 1 91.81 308 ALA A C 1
ATOM 2480 O O . ALA A 1 308 ? 16.312 24 7.223 1 91.81 308 ALA A O 1
ATOM 2481 N N . ALA A 1 309 ? 15.336 24.25 5.219 1 95.81 309 ALA A N 1
ATOM 2482 C CA . ALA A 1 309 ? 15.984 23.078 4.66 1 95.81 309 ALA A CA 1
ATOM 2483 C C . ALA A 1 309 ? 17.5 23.25 4.605 1 95.81 309 ALA A C 1
ATOM 2485 O O . ALA A 1 309 ? 18.25 22.359 4.992 1 95.81 309 ALA A O 1
ATOM 2486 N N . GLU A 1 310 ? 17.922 24.391 4.141 1 96.88 310 GLU A N 1
ATOM 2487 C CA . GLU A 1 310 ? 19.344 24.656 4.027 1 96.88 310 GLU A CA 1
ATOM 2488 C C . GLU A 1 310 ? 20.031 24.641 5.398 1 96.88 310 GLU A C 1
ATOM 2490 O O . GLU A 1 310 ? 21.125 24.125 5.547 1 96.88 310 GLU A O 1
ATOM 2495 N N . ALA A 1 311 ? 19.359 25.219 6.344 1 96.88 311 ALA A N 1
ATOM 2496 C CA . ALA A 1 311 ? 19.906 25.234 7.699 1 96.88 311 ALA A CA 1
ATOM 2497 C C . ALA A 1 311 ? 20.078 23.828 8.242 1 96.88 311 ALA A C 1
ATOM 2499 O O . ALA A 1 311 ? 21.094 23.5 8.859 1 96.88 311 ALA A O 1
ATOM 2500 N N . ALA A 1 312 ? 19.094 23.016 8.055 1 96.38 312 ALA A N 1
ATOM 2501 C CA . ALA A 1 312 ? 19.188 21.625 8.5 1 96.38 312 ALA A CA 1
ATOM 2502 C C . ALA A 1 312 ? 20.344 20.906 7.809 1 96.38 312 ALA A C 1
ATOM 2504 O O . ALA A 1 312 ? 21.109 20.203 8.453 1 96.38 312 ALA A O 1
ATOM 2505 N N . PHE A 1 313 ? 20.453 21.047 6.508 1 98.12 313 PHE A N 1
ATOM 2506 C CA . PHE A 1 313 ? 21.484 20.359 5.73 1 98.12 313 PHE A CA 1
ATOM 2507 C C . PHE A 1 313 ? 22.875 20.828 6.141 1 98.12 313 PHE A C 1
ATOM 2509 O O . PHE A 1 313 ? 23.812 20.047 6.137 1 98.12 313 PHE A O 1
ATOM 2516 N N . GLN A 1 314 ? 22.984 22.109 6.504 1 98 314 GLN A N 1
ATOM 2517 C CA . GLN A 1 314 ? 24.266 22.609 7.016 1 98 314 GLN A CA 1
ATOM 2518 C C . GLN A 1 314 ? 24.641 21.938 8.328 1 98 314 GLN A C 1
ATOM 2520 O O . GLN A 1 314 ? 25.797 21.594 8.555 1 98 314 GLN A O 1
ATOM 2525 N N . ARG A 1 315 ? 23.656 21.766 9.141 1 97.75 315 ARG A N 1
ATOM 2526 C CA . ARG A 1 315 ? 23.891 21.062 10.391 1 97.75 315 ARG A CA 1
ATOM 2527 C C . ARG A 1 315 ? 24.328 19.609 10.125 1 97.75 315 ARG A C 1
ATOM 2529 O O . ARG A 1 315 ? 25.188 19.078 10.828 1 97.75 315 ARG A O 1
ATOM 2536 N N . PHE A 1 316 ? 23.688 18.969 9.148 1 98.44 316 PHE A N 1
ATOM 2537 C CA . PHE A 1 316 ? 24.062 17.609 8.789 1 98.44 316 PHE A CA 1
ATOM 2538 C C . PHE A 1 316 ? 25.516 17.547 8.328 1 98.44 316 PHE A C 1
ATOM 2540 O O . PHE A 1 316 ? 26.266 16.672 8.766 1 98.44 316 PHE A O 1
ATOM 2547 N N . SER A 1 317 ? 25.828 18.484 7.488 1 98.44 317 SER A N 1
ATOM 2548 C CA . SER A 1 317 ? 27.203 18.531 6.973 1 98.44 317 SER A CA 1
ATOM 2549 C C . SER A 1 317 ? 28.203 18.766 8.102 1 98.44 317 SER A C 1
ATOM 2551 O O . SER A 1 317 ? 29.266 18.125 8.133 1 98.44 317 SER A O 1
ATOM 2553 N N . ALA A 1 318 ? 27.891 19.625 8.969 1 98.31 318 ALA A N 1
ATOM 2554 C CA . ALA A 1 318 ? 28.75 19.922 10.102 1 98.31 318 ALA A CA 1
ATOM 2555 C C . ALA A 1 318 ? 28.953 18.688 10.984 1 98.31 318 ALA A C 1
ATOM 2557 O O . ALA A 1 318 ? 29.984 18.547 11.633 1 98.31 318 ALA A O 1
ATOM 2558 N N . ALA A 1 319 ? 27.969 17.844 10.969 1 98.25 319 ALA A N 1
ATOM 2559 C CA . ALA A 1 319 ? 28.016 16.641 11.797 1 98.25 319 ALA A CA 1
ATOM 2560 C C . ALA A 1 319 ? 28.719 15.5 11.07 1 98.25 319 ALA A C 1
ATOM 2562 O O . ALA A 1 319 ? 28.891 14.406 11.633 1 98.25 319 ALA A O 1
ATOM 2563 N N . GLY A 1 320 ? 29.078 15.695 9.812 1 98.38 320 GLY A N 1
ATOM 2564 C CA . GLY A 1 320 ? 29.922 14.711 9.133 1 98.38 320 GLY A CA 1
ATOM 2565 C C . GLY A 1 320 ? 29.219 14.055 7.957 1 98.38 320 GLY A C 1
ATOM 2566 O O . GLY A 1 320 ? 29.828 13.273 7.23 1 98.38 320 GLY A O 1
ATOM 2567 N N . ILE A 1 321 ? 27.953 14.352 7.773 1 98.69 321 ILE A N 1
ATOM 2568 C CA . ILE A 1 321 ? 27.219 13.797 6.637 1 98.69 321 ILE A CA 1
ATOM 2569 C C . ILE A 1 321 ? 27.672 14.469 5.352 1 98.69 321 ILE A C 1
ATOM 2571 O O . ILE A 1 321 ? 27.875 15.688 5.32 1 98.69 321 ILE A O 1
ATOM 2575 N N . ASN A 1 322 ? 27.859 13.68 4.309 1 98.44 322 ASN A N 1
ATOM 2576 C CA . ASN A 1 322 ? 28.312 14.203 3.023 1 98.44 322 ASN A CA 1
ATOM 2577 C C . ASN A 1 322 ? 27.156 14.703 2.174 1 98.44 322 ASN A C 1
ATOM 2579 O O . ASN A 1 322 ? 26.234 13.953 1.868 1 98.44 322 ASN A O 1
ATOM 2583 N N . LEU A 1 323 ? 27.172 15.977 1.884 1 98.31 323 LEU A N 1
ATOM 2584 C CA . LEU A 1 323 ? 26.25 16.516 0.895 1 98.31 323 LEU A CA 1
ATOM 2585 C C . LEU A 1 323 ? 26.875 16.531 -0.492 1 98.31 323 LEU A C 1
ATOM 2587 O O . LEU A 1 323 ? 27.891 17.188 -0.709 1 98.31 323 LEU A O 1
ATOM 2591 N N . VAL A 1 324 ? 26.281 15.75 -1.454 1 98 324 VAL A N 1
ATOM 2592 C CA . VAL A 1 324 ? 26.922 15.578 -2.76 1 98 324 VAL A CA 1
ATOM 2593 C C . VAL A 1 324 ? 25.859 15.711 -3.859 1 98 324 VAL A C 1
ATOM 2595 O O . VAL A 1 324 ? 24.672 15.648 -3.59 1 98 324 VAL A O 1
ATOM 2598 N N . LYS A 1 325 ? 26.344 15.961 -5.062 1 97.69 325 LYS A N 1
ATOM 2599 C CA . LYS A 1 325 ? 25.484 15.852 -6.238 1 97.69 325 LYS A CA 1
ATOM 2600 C C . LYS A 1 325 ? 25.516 14.445 -6.82 1 97.69 325 LYS A C 1
ATOM 2602 O O . LYS A 1 325 ? 26.531 13.758 -6.734 1 97.69 325 LYS A O 1
ATOM 2607 N N . SER A 1 326 ? 24.422 14.023 -7.438 1 97.38 326 SER A N 1
ATOM 2608 C CA . SER A 1 326 ? 24.312 12.703 -8.039 1 97.38 326 SER A CA 1
ATOM 2609 C C . SER A 1 326 ? 25.328 12.508 -9.164 1 97.38 326 SER A C 1
ATOM 2611 O O . SER A 1 326 ? 25.609 11.383 -9.562 1 97.38 326 SER A O 1
ATOM 2613 N N . THR A 1 327 ? 25.906 13.594 -9.656 1 95.25 327 THR A N 1
ATOM 2614 C CA . THR A 1 327 ? 26.844 13.539 -10.781 1 95.25 327 THR A CA 1
ATOM 2615 C C . THR A 1 327 ? 28.281 13.602 -10.289 1 95.25 327 THR A C 1
ATOM 2617 O O . THR A 1 327 ? 29.219 13.469 -11.086 1 95.25 327 THR A O 1
ATOM 2620 N N . ASP A 1 328 ? 28.406 13.789 -9.016 1 94.56 328 ASP A N 1
ATOM 2621 C CA . ASP A 1 328 ? 29.766 13.867 -8.477 1 94.56 328 ASP A CA 1
ATOM 2622 C C . ASP A 1 328 ? 30.469 12.516 -8.57 1 94.56 328 ASP A C 1
ATOM 2624 O O . ASP A 1 328 ? 29.828 11.469 -8.57 1 94.56 328 ASP A O 1
ATOM 2628 N N . ALA A 1 329 ? 31.844 12.625 -8.68 1 88.56 329 ALA A N 1
ATOM 2629 C CA . ALA A 1 329 ? 32.656 11.414 -8.602 1 88.56 329 ALA A CA 1
ATOM 2630 C C . ALA A 1 329 ? 32.812 10.938 -7.16 1 88.56 329 ALA A C 1
ATOM 2632 O O . ALA A 1 329 ? 33.344 11.656 -6.316 1 88.56 329 ALA A O 1
ATOM 2633 N N . ILE A 1 330 ? 32.125 9.914 -6.867 1 84.19 330 ILE A N 1
ATOM 2634 C CA . ILE A 1 330 ? 32.219 9.312 -5.539 1 84.19 330 ILE A CA 1
ATOM 2635 C C . ILE A 1 330 ? 32.875 7.945 -5.637 1 84.19 330 ILE A C 1
ATOM 2637 O O . ILE A 1 330 ? 32.562 7.156 -6.531 1 84.19 330 ILE A O 1
ATOM 2641 N N . ALA A 1 331 ? 34 7.746 -4.762 1 79.81 331 ALA A N 1
ATOM 2642 C CA . ALA A 1 331 ? 34.625 6.438 -4.746 1 79.81 331 ALA A CA 1
ATOM 2643 C C . ALA A 1 331 ? 33.719 5.375 -4.164 1 79.81 331 ALA A C 1
ATOM 2645 O O . ALA A 1 331 ? 33.438 5.371 -2.959 1 79.81 331 ALA A O 1
ATOM 2646 N N . LEU A 1 332 ? 33.062 4.664 -5.105 1 83.38 332 LEU A N 1
ATOM 2647 C CA . LEU A 1 332 ? 32.125 3.635 -4.668 1 83.38 332 LEU A CA 1
ATOM 2648 C C . LEU A 1 332 ? 32.75 2.252 -4.738 1 83.38 332 LEU A C 1
ATOM 2650 O O . LEU A 1 332 ? 33.656 2.016 -5.555 1 83.38 332 LEU A O 1
ATOM 2654 N N . MET B 1 1 ? -35.688 0.975 2.271 1 53.88 1 MET B N 1
ATOM 2655 C CA . MET B 1 1 ? -34.969 2.254 2.24 1 53.88 1 MET B CA 1
ATOM 2656 C C . MET B 1 1 ? -34.625 2.646 0.809 1 53.88 1 MET B C 1
ATOM 2658 O O . MET B 1 1 ? -34.281 1.786 -0.012 1 53.88 1 MET B O 1
ATOM 2662 N N . ASN B 1 2 ? -34.875 3.898 0.423 1 68.56 2 ASN B N 1
ATOM 2663 C CA . ASN B 1 2 ? -34.844 4.395 -0.948 1 68.56 2 ASN B CA 1
ATOM 2664 C C . ASN B 1 2 ? -33.406 4.504 -1.467 1 68.56 2 ASN B C 1
ATOM 2666 O O . ASN B 1 2 ? -32.531 5.008 -0.769 1 68.56 2 ASN B O 1
ATOM 2670 N N . LYS B 1 3 ? -33.188 3.865 -2.553 1 89.38 3 LYS B N 1
ATOM 2671 C CA . LYS B 1 3 ? -31.938 3.965 -3.312 1 89.38 3 LYS B CA 1
ATOM 2672 C C . LYS B 1 3 ? -31.641 5.414 -3.676 1 89.38 3 LYS B C 1
ATOM 2674 O O . LYS B 1 3 ? -32.531 6.172 -4.035 1 89.38 3 LYS B O 1
ATOM 2679 N N . LEU B 1 4 ? -30.422 5.809 -3.4 1 96.25 4 LEU B N 1
ATOM 2680 C CA . LEU B 1 4 ? -29.969 7.145 -3.758 1 96.25 4 LEU B CA 1
ATOM 2681 C C . LEU B 1 4 ? -29.688 7.242 -5.254 1 96.25 4 LEU B C 1
ATOM 2683 O O . LEU B 1 4 ? -29.406 6.23 -5.898 1 96.25 4 LEU B O 1
ATOM 2687 N N . PRO B 1 5 ? -29.844 8.422 -5.805 1 96.88 5 PRO B N 1
ATOM 2688 C CA . PRO B 1 5 ? -29.391 8.594 -7.184 1 96.88 5 PRO B CA 1
ATOM 2689 C C . PRO B 1 5 ? -27.875 8.461 -7.312 1 96.88 5 PRO B C 1
ATOM 2691 O O . PRO B 1 5 ? -27.156 8.508 -6.309 1 96.88 5 PRO B O 1
ATOM 2694 N N . ILE B 1 6 ? -27.422 8.273 -8.477 1 97.44 6 ILE B N 1
ATOM 2695 C CA . ILE B 1 6 ? -25.984 8.234 -8.75 1 97.44 6 ILE B CA 1
ATOM 2696 C C . ILE B 1 6 ? -25.438 9.656 -8.852 1 97.44 6 ILE B C 1
ATOM 2698 O O . ILE B 1 6 ? -26 10.5 -9.547 1 97.44 6 ILE B O 1
ATOM 2702 N N . PRO B 1 7 ? -24.391 9.938 -8.133 1 97.62 7 PRO B N 1
ATOM 2703 C CA . PRO B 1 7 ? -23.828 11.281 -8.258 1 97.62 7 PRO B CA 1
ATOM 2704 C C . PRO B 1 7 ? -23.453 11.633 -9.695 1 97.62 7 PRO B C 1
ATOM 2706 O O . PRO B 1 7 ? -22.953 10.781 -10.438 1 97.62 7 PRO B O 1
ATOM 2709 N N . VAL B 1 8 ? -23.531 12.914 -10.008 1 95.94 8 VAL B N 1
ATOM 2710 C CA . VAL B 1 8 ? -23.375 13.375 -11.383 1 95.94 8 VAL B CA 1
ATOM 2711 C C . VAL B 1 8 ? -21.922 13.234 -11.812 1 95.94 8 VAL B C 1
ATOM 2713 O O . VAL B 1 8 ? -21.625 13.078 -13 1 95.94 8 VAL B O 1
ATOM 2716 N N . PHE B 1 9 ? -21.031 13.281 -10.852 1 96.56 9 PHE B N 1
ATOM 2717 C CA . PHE B 1 9 ? -19.625 13.242 -11.203 1 96.56 9 PHE B CA 1
ATOM 2718 C C . PHE B 1 9 ? -19.203 11.836 -11.609 1 96.56 9 PHE B C 1
ATOM 2720 O O . PHE B 1 9 ? -18.125 11.648 -12.188 1 96.56 9 PHE B O 1
ATOM 2727 N N . PHE B 1 10 ? -20 10.812 -11.188 1 96.81 10 PHE B N 1
ATOM 2728 C CA . PHE B 1 10 ? -19.641 9.438 -11.508 1 96.81 10 PHE B CA 1
ATOM 2729 C C . PHE B 1 10 ? -19.781 9.18 -13 1 96.81 10 PHE B C 1
ATOM 2731 O O . PHE B 1 10 ? -20.875 9.273 -13.562 1 96.81 10 PHE B O 1
ATOM 2738 N N . ASP B 1 11 ? -18.672 8.891 -13.617 1 93.75 11 ASP B N 1
ATOM 2739 C CA . ASP B 1 11 ? -18.594 8.586 -15.039 1 93.75 11 ASP B CA 1
ATOM 2740 C C . ASP B 1 11 ? -18.156 7.148 -15.273 1 93.75 11 ASP B C 1
ATOM 2742 O O . ASP B 1 11 ? -16.969 6.824 -15.141 1 93.75 11 ASP B O 1
ATOM 2746 N N . SER B 1 12 ? -19.062 6.336 -15.703 1 92.12 12 SER B N 1
ATOM 2747 C CA . SER B 1 12 ? -18.797 4.91 -15.867 1 92.12 12 SER B CA 1
ATOM 2748 C C . SER B 1 12 ? -17.781 4.66 -16.984 1 92.12 12 SER B C 1
ATOM 2750 O O . SER B 1 12 ? -17.094 3.637 -16.984 1 92.12 12 SER B O 1
ATOM 2752 N N . HIS B 1 13 ? -17.625 5.566 -17.875 1 91.19 13 HIS B N 1
ATOM 2753 C CA . HIS B 1 13 ? -16.703 5.402 -19 1 91.19 13 HIS B CA 1
ATOM 2754 C C . HIS B 1 13 ? -15.258 5.559 -18.531 1 91.19 13 HIS B C 1
ATOM 2756 O O . HIS B 1 13 ? -14.328 5.156 -19.25 1 91.19 13 HIS B O 1
ATOM 2762 N N . LYS B 1 14 ? -15.094 6.113 -17.391 1 94 14 LYS B N 1
ATOM 2763 C CA . LYS B 1 14 ? -13.742 6.355 -16.875 1 94 14 LYS B CA 1
ATOM 2764 C C . LYS B 1 14 ? -13.242 5.164 -16.062 1 94 14 LYS B C 1
ATOM 2766 O O . LYS B 1 14 ? -12.078 5.137 -15.648 1 94 14 LYS B O 1
ATOM 2771 N N . LEU B 1 15 ? -14.031 4.195 -15.922 1 95.38 15 LEU B N 1
ATOM 2772 C CA . LEU B 1 15 ? -13.703 3.098 -15.016 1 95.38 15 LEU B CA 1
ATOM 2773 C C . LEU B 1 15 ? -12.594 2.229 -15.602 1 95.38 15 LEU B C 1
ATOM 2775 O O . LEU B 1 15 ? -12.016 1.397 -14.898 1 95.38 15 LEU B O 1
ATOM 2779 N N . GLU B 1 16 ? -12.234 2.402 -16.812 1 95.5 16 GLU B N 1
ATOM 2780 C CA . GLU B 1 16 ? -11.148 1.644 -17.422 1 95.5 16 GLU B CA 1
ATOM 2781 C C . GLU B 1 16 ? -9.836 2.42 -17.375 1 95.5 16 GLU B C 1
ATOM 2783 O O . GLU B 1 16 ? -8.805 1.94 -17.844 1 95.5 16 GLU B O 1
ATOM 2788 N N . GLU B 1 17 ? -9.914 3.576 -16.812 1 96.25 17 GLU B N 1
ATOM 2789 C CA . GLU B 1 17 ? -8.742 4.445 -16.766 1 96.25 17 GLU B CA 1
ATOM 2790 C C . GLU B 1 17 ? -8.195 4.578 -15.352 1 96.25 17 GLU B C 1
ATOM 2792 O O . GLU B 1 17 ? -8.93 4.395 -14.375 1 96.25 17 GLU B O 1
ATOM 2797 N N . VAL B 1 18 ? -6.922 4.816 -15.32 1 97.94 18 VAL B N 1
ATOM 2798 C CA . VAL B 1 18 ? -6.281 5.191 -14.062 1 97.94 18 VAL B CA 1
ATOM 2799 C C . VAL B 1 18 ? -6.25 6.715 -13.93 1 97.94 18 VAL B C 1
ATOM 2801 O O . VAL B 1 18 ? -5.754 7.41 -14.82 1 97.94 18 VAL B O 1
ATOM 2804 N N . TRP B 1 19 ? -6.805 7.27 -12.859 1 97.19 19 TRP B N 1
ATOM 2805 C CA . TRP B 1 19 ? -6.77 8.711 -12.641 1 97.19 19 TRP B CA 1
ATOM 2806 C C . TRP B 1 19 ? -6.66 9.039 -11.156 1 97.19 19 TRP B C 1
ATOM 2808 O O . TRP B 1 19 ? -6.941 8.188 -10.305 1 97.19 19 TRP B O 1
ATOM 2818 N N . LYS B 1 20 ? -6.168 10.195 -10.875 1 97.19 20 LYS B N 1
ATOM 2819 C CA . LYS B 1 20 ? -6.062 10.695 -9.508 1 97.19 20 LYS B CA 1
ATOM 2820 C C . LYS B 1 20 ? -7.422 11.156 -8.984 1 97.19 20 LYS B C 1
ATOM 2822 O O . LYS B 1 20 ? -8.094 11.977 -9.617 1 97.19 20 LYS B O 1
ATOM 2827 N N . VAL B 1 21 ? -7.867 10.648 -7.859 1 98.12 21 VAL B N 1
ATOM 2828 C CA . VAL B 1 21 ? -9.109 11.086 -7.23 1 98.12 21 VAL B CA 1
ATOM 2829 C C . VAL B 1 21 ? -8.945 12.508 -6.703 1 98.12 21 VAL B C 1
ATOM 2831 O O . VAL B 1 21 ? -7.973 12.812 -6 1 98.12 21 VAL B O 1
ATOM 2834 N N . PRO B 1 22 ? -9.797 13.445 -7.086 1 98.06 22 PRO B N 1
ATOM 2835 C CA . PRO B 1 22 ? -9.75 14.797 -6.516 1 98.06 22 PRO B CA 1
ATOM 2836 C C . PRO B 1 22 ? -10.328 14.859 -5.105 1 98.06 22 PRO B C 1
ATOM 2838 O O . PRO B 1 22 ? -11.43 15.367 -4.91 1 98.06 22 PRO B O 1
ATOM 2841 N N . TYR B 1 23 ? -9.617 14.523 -4.109 1 98.31 23 TYR B N 1
ATOM 2842 C CA . TYR B 1 23 ? -10.086 14.258 -2.756 1 98.31 23 TYR B CA 1
ATOM 2843 C C . TYR B 1 23 ? -10.773 15.484 -2.168 1 98.31 23 TYR B C 1
ATOM 2845 O O . TYR B 1 23 ? -11.852 15.383 -1.579 1 98.31 23 TYR B O 1
ATOM 2853 N N . GLN B 1 24 ? -10.156 16.641 -2.285 1 96.56 24 GLN B N 1
ATOM 2854 C CA . GLN B 1 24 ? -10.703 17.844 -1.669 1 96.56 24 GLN B CA 1
ATOM 2855 C C . GLN B 1 24 ? -12.07 18.188 -2.26 1 96.56 24 GLN B C 1
ATOM 2857 O O . GLN B 1 24 ? -12.992 18.547 -1.527 1 96.56 24 GLN B O 1
ATOM 2862 N N . GLN B 1 25 ? -12.148 18.109 -3.57 1 97.81 25 GLN B N 1
ATOM 2863 C CA . GLN B 1 25 ? -13.422 18.344 -4.234 1 97.81 25 GLN B CA 1
ATOM 2864 C C . GLN B 1 25 ? -14.461 17.297 -3.818 1 97.81 25 GLN B C 1
ATOM 2866 O O . GLN B 1 25 ? -15.609 17.641 -3.539 1 97.81 25 GLN B O 1
ATOM 2871 N N . ARG B 1 26 ? -14.07 16.062 -3.775 1 98.5 26 ARG B N 1
ATOM 2872 C CA . ARG B 1 26 ? -14.992 14.977 -3.441 1 98.5 26 ARG B CA 1
ATOM 2873 C C . ARG B 1 26 ? -15.438 15.07 -1.986 1 98.5 26 ARG B C 1
ATOM 2875 O O . ARG B 1 26 ? -16.578 14.703 -1.655 1 98.5 26 ARG B O 1
ATOM 2882 N N . GLU B 1 27 ? -14.523 15.516 -1.07 1 98.44 27 GLU B N 1
ATOM 2883 C CA . GLU B 1 27 ? -14.922 15.727 0.319 1 98.44 27 GLU B CA 1
ATOM 2884 C C . GLU B 1 27 ? -16.078 16.719 0.419 1 98.44 27 GLU B C 1
ATOM 2886 O O . GLU B 1 27 ? -17.062 16.453 1.098 1 98.44 27 GLU B O 1
ATOM 2891 N N . ARG B 1 28 ? -15.922 17.844 -0.243 1 97.62 28 ARG B N 1
ATOM 2892 C CA . ARG B 1 28 ? -16.969 18.859 -0.222 1 97.62 28 ARG B CA 1
ATOM 2893 C C . ARG B 1 28 ? -18.281 18.312 -0.785 1 97.62 28 ARG B C 1
ATOM 2895 O O . ARG B 1 28 ? -19.344 18.516 -0.201 1 97.62 28 ARG B O 1
ATOM 2902 N N . GLU B 1 29 ? -18.156 17.609 -1.87 1 98.56 29 GLU B N 1
ATOM 2903 C CA . GLU B 1 29 ? -19.344 17.062 -2.525 1 98.56 29 GLU B CA 1
ATOM 2904 C C . GLU B 1 29 ? -20.016 15.984 -1.663 1 98.56 29 GLU B C 1
ATOM 2906 O O . GLU B 1 29 ? -21.234 15.898 -1.611 1 98.56 29 GLU B O 1
ATOM 2911 N N . ALA B 1 30 ? -19.219 15.188 -1.029 1 98.75 30 ALA B N 1
ATOM 2912 C CA . ALA B 1 30 ? -19.75 14.141 -0.169 1 98.75 30 ALA B CA 1
ATOM 2913 C C . ALA B 1 30 ? -20.5 14.734 1.026 1 98.75 30 ALA B C 1
ATOM 2915 O O . ALA B 1 30 ? -21.547 14.242 1.419 1 98.75 30 ALA B O 1
ATOM 2916 N N . ARG B 1 31 ? -19.938 15.781 1.631 1 98 31 ARG B N 1
ATOM 2917 C CA . ARG B 1 31 ? -20.594 16.453 2.754 1 98 31 ARG B CA 1
ATOM 2918 C C . ARG B 1 31 ? -21.922 17.062 2.33 1 98 31 ARG B C 1
ATOM 2920 O O . ARG B 1 31 ? -22.938 16.891 3.018 1 98 31 ARG B O 1
ATOM 2927 N N . LEU B 1 32 ? -21.891 17.734 1.217 1 97.88 32 LEU B N 1
ATOM 2928 C CA . LEU B 1 32 ? -23.125 18.328 0.696 1 97.88 32 LEU B CA 1
ATOM 2929 C C . LEU B 1 32 ? -24.141 17.25 0.362 1 97.88 32 LEU B C 1
ATOM 2931 O O . LEU B 1 32 ? -25.344 17.422 0.633 1 97.88 32 LEU B O 1
ATOM 2935 N N . TRP B 1 33 ? -23.672 16.172 -0.256 1 98.44 33 TRP B N 1
ATOM 2936 C CA . TRP B 1 33 ? -24.531 15.039 -0.607 1 98.44 33 TRP B CA 1
ATOM 2937 C C . TRP B 1 33 ? -25.203 14.469 0.631 1 98.44 33 TRP B C 1
ATOM 2939 O O . TRP B 1 33 ? -26.406 14.188 0.615 1 98.44 33 TRP B O 1
ATOM 2949 N N . ALA B 1 34 ? -24.422 14.266 1.687 1 98.19 34 ALA B N 1
ATOM 2950 C CA . ALA B 1 34 ? -24.953 13.734 2.938 1 98.19 34 ALA B CA 1
ATOM 2951 C C . ALA B 1 34 ? -26.031 14.656 3.512 1 98.19 34 ALA B C 1
ATOM 2953 O O . ALA B 1 34 ? -27.047 14.188 4.016 1 98.19 34 ALA B O 1
ATOM 2954 N N . GLN B 1 35 ? -25.781 15.961 3.455 1 97.19 35 GLN B N 1
ATOM 2955 C CA . GLN B 1 35 ? -26.75 16.938 3.928 1 97.19 35 GLN B CA 1
ATOM 2956 C C . GLN B 1 35 ? -28.031 16.891 3.09 1 97.19 35 GLN B C 1
ATOM 2958 O O . GLN B 1 35 ? -29.141 16.828 3.633 1 97.19 35 GLN B O 1
ATOM 2963 N N . GLU B 1 36 ? -27.844 16.875 1.794 1 97.69 36 GLU B N 1
ATOM 2964 C CA . GLU B 1 36 ? -28.953 16.906 0.856 1 97.69 36 GLU B CA 1
ATOM 2965 C C . GLU B 1 36 ? -29.844 15.68 1.011 1 97.69 36 GLU B C 1
ATOM 2967 O O . GLU B 1 36 ? -31.062 15.766 0.861 1 97.69 36 GLU B O 1
ATOM 2972 N N . HIS B 1 37 ? -29.312 14.57 1.322 1 97.81 37 HIS B N 1
ATOM 2973 C CA . HIS B 1 37 ? -30.062 13.32 1.33 1 97.81 37 HIS B CA 1
ATOM 2974 C C . HIS B 1 37 ? -30.25 12.797 2.75 1 97.81 37 HIS B C 1
ATOM 2976 O O . HIS B 1 37 ? -30.641 11.648 2.947 1 97.81 37 HIS B O 1
ATOM 2982 N N . ASP B 1 38 ? -29.875 13.594 3.744 1 97.31 38 ASP B N 1
ATOM 2983 C CA . ASP B 1 38 ? -30.047 13.289 5.16 1 97.31 38 ASP B CA 1
ATOM 2984 C C . ASP B 1 38 ? -29.375 11.969 5.523 1 97.31 38 ASP B C 1
ATOM 2986 O O . ASP B 1 38 ? -29.984 11.086 6.125 1 97.31 38 ASP B O 1
ATOM 2990 N N . ILE B 1 39 ? -28.188 11.781 4.984 1 98.06 39 ILE B N 1
ATOM 2991 C CA . ILE B 1 39 ? -27.375 10.609 5.305 1 98.06 39 ILE B CA 1
ATOM 2992 C C . ILE B 1 39 ? -26.781 10.766 6.699 1 98.06 39 ILE B C 1
ATOM 2994 O O . ILE B 1 39 ? -26.141 11.773 6.996 1 98.06 39 ILE B O 1
ATOM 2998 N N . GLN B 1 40 ? -26.969 9.781 7.578 1 98.06 40 GLN B N 1
ATOM 2999 C CA . GLN B 1 40 ? -26.469 9.82 8.953 1 98.06 40 GLN B CA 1
ATOM 3000 C C . GLN B 1 40 ? -25.109 9.133 9.07 1 98.06 40 GLN B C 1
ATOM 3002 O O . GLN B 1 40 ? -24.781 8.258 8.266 1 98.06 40 GLN B O 1
ATOM 3007 N N . PRO B 1 41 ? -24.312 9.508 10.07 1 98.56 41 PRO B N 1
ATOM 3008 C CA . PRO B 1 41 ? -23.078 8.766 10.336 1 98.56 41 PRO B CA 1
ATOM 3009 C C . PRO B 1 41 ? -23.328 7.273 10.555 1 98.56 41 PRO B C 1
ATOM 3011 O O . PRO B 1 41 ? -24.328 6.891 11.172 1 98.56 41 PRO B O 1
ATOM 3014 N N . ALA B 1 42 ? -22.438 6.453 10.07 1 98.69 42 ALA B N 1
ATOM 3015 C CA . ALA B 1 42 ? -22.547 5 10.156 1 98.69 42 ALA B CA 1
ATOM 3016 C C . ALA B 1 42 ? -22.688 4.543 11.602 1 98.69 42 ALA B C 1
ATOM 3018 O O . ALA B 1 42 ? -23.344 3.535 11.883 1 98.69 42 ALA B O 1
ATOM 3019 N N . ALA B 1 43 ? -22.109 5.273 12.547 1 98.06 43 ALA B N 1
ATOM 3020 C CA . ALA B 1 43 ? -22.109 4.898 13.961 1 98.06 43 ALA B CA 1
ATOM 3021 C C . ALA B 1 43 ? -23.531 4.863 14.516 1 98.06 43 ALA B C 1
ATOM 3023 O O . ALA B 1 43 ? -23.781 4.262 15.57 1 98.06 43 ALA B O 1
ATOM 3024 N N . ARG B 1 44 ? -24.453 5.48 13.812 1 97.81 44 ARG B N 1
ATOM 3025 C CA . ARG B 1 44 ? -25.828 5.539 14.281 1 97.81 44 ARG B CA 1
ATOM 3026 C C . ARG B 1 44 ? -26.641 4.363 13.742 1 97.81 44 ARG B C 1
ATOM 3028 O O . ARG B 1 44 ? -27.812 4.191 14.109 1 97.81 44 ARG B O 1
ATOM 3035 N N . ASP B 1 45 ? -26.062 3.584 12.938 1 97.94 45 ASP B N 1
ATOM 3036 C CA . ASP B 1 45 ? -26.797 2.482 12.32 1 97.94 45 ASP B CA 1
ATOM 3037 C C . ASP B 1 45 ? -27.234 1.461 13.367 1 97.94 45 ASP B C 1
ATOM 3039 O O . ASP B 1 45 ? -26.438 1.085 14.242 1 97.94 45 ASP B O 1
ATOM 3043 N N . THR B 1 46 ? -28.422 1.051 13.32 1 96.81 46 THR B N 1
ATOM 3044 C CA . THR B 1 46 ? -28.922 -0.031 14.156 1 96.81 46 THR B CA 1
ATOM 3045 C C . THR B 1 46 ? -28.703 -1.385 13.492 1 96.81 46 THR B C 1
ATOM 3047 O O . THR B 1 46 ? -28.375 -2.369 14.164 1 96.81 46 THR B O 1
ATOM 3050 N N . LYS B 1 47 ? -28.922 -1.407 12.234 1 97.12 47 LYS B N 1
ATOM 3051 C CA . LYS B 1 47 ? -28.547 -2.537 11.391 1 97.12 47 LYS B CA 1
ATOM 3052 C C . LYS B 1 47 ? -27.219 -2.271 10.672 1 97.12 47 LYS B C 1
ATOM 3054 O O . LYS B 1 47 ? -27.109 -1.331 9.883 1 97.12 47 LYS B O 1
ATOM 3059 N N . ARG B 1 48 ? -26.234 -3.119 10.938 1 98.31 48 ARG B N 1
ATOM 3060 C CA . ARG B 1 48 ? -24.906 -2.891 10.391 1 98.31 48 ARG B CA 1
ATOM 3061 C C . ARG B 1 48 ? -24.688 -3.689 9.109 1 98.31 48 ARG B C 1
ATOM 3063 O O . ARG B 1 48 ? -24.719 -4.922 9.125 1 98.31 48 ARG B O 1
ATOM 3070 N N . ILE B 1 49 ? -24.469 -3.027 8.039 1 98.62 49 ILE B N 1
ATOM 3071 C CA . ILE B 1 49 ? -24.297 -3.621 6.723 1 98.62 49 ILE B CA 1
ATOM 3072 C C . ILE B 1 49 ? -22.844 -3.445 6.27 1 98.62 49 ILE B C 1
ATOM 3074 O O . ILE B 1 49 ? -22.359 -2.32 6.172 1 98.62 49 ILE B O 1
ATOM 3078 N N . GLY B 1 50 ? -22.172 -4.566 6.062 1 98.88 50 GLY B N 1
ATOM 3079 C CA . GLY B 1 50 ? -20.781 -4.555 5.602 1 98.88 50 GLY B CA 1
ATOM 3080 C C . GLY B 1 50 ? -20.656 -4.871 4.125 1 98.88 50 GLY B C 1
ATOM 3081 O O . GLY B 1 50 ? -21.469 -5.598 3.561 1 98.88 50 GLY B O 1
ATOM 3082 N N . LEU B 1 51 ? -19.719 -4.297 3.492 1 98.94 51 LEU B N 1
ATOM 3083 C CA . LEU B 1 51 ? -19.344 -4.582 2.111 1 98.94 51 LEU B CA 1
ATOM 3084 C C . LEU B 1 51 ? -17.875 -4.98 2.02 1 98.94 51 LEU B C 1
ATOM 3086 O O . LEU B 1 51 ? -16.984 -4.195 2.371 1 98.94 51 LEU B O 1
ATOM 3090 N N . LEU B 1 52 ? -17.578 -6.223 1.629 1 98.94 52 LEU B N 1
ATOM 3091 C CA . LEU B 1 52 ? -16.219 -6.715 1.405 1 98.94 52 LEU B CA 1
ATOM 3092 C C . LEU B 1 52 ? -15.883 -6.727 -0.082 1 98.94 52 LEU B C 1
ATOM 3094 O O . LEU B 1 52 ? -16.547 -7.41 -0.868 1 98.94 52 LEU B O 1
ATOM 3098 N N . LEU B 1 53 ? -14.961 -5.906 -0.437 1 98.94 53 LEU B N 1
ATOM 3099 C CA . LEU B 1 53 ? -14.453 -5.848 -1.806 1 98.94 53 LEU B CA 1
ATOM 3100 C C . LEU B 1 53 ? -13.141 -6.605 -1.937 1 98.94 53 LEU B C 1
ATOM 3102 O O . LEU B 1 53 ? -12.148 -6.258 -1.293 1 98.94 53 LEU B O 1
ATOM 3106 N N . ILE B 1 54 ? -13.156 -7.613 -2.766 1 98.94 54 ILE B N 1
ATOM 3107 C CA . ILE B 1 54 ? -11.984 -8.469 -2.887 1 98.94 54 ILE B CA 1
ATOM 3108 C C . ILE B 1 54 ? -11.211 -8.109 -4.152 1 98.94 54 ILE B C 1
ATOM 3110 O O . ILE B 1 54 ? -11.703 -8.312 -5.266 1 98.94 54 ILE B O 1
ATOM 3114 N N . ASP B 1 55 ? -10.039 -7.586 -4.043 1 98.81 55 ASP B N 1
ATOM 3115 C CA . ASP B 1 55 ? -9.039 -7.395 -5.086 1 98.81 55 ASP B CA 1
ATOM 3116 C C . ASP B 1 55 ? -9.594 -6.566 -6.238 1 98.81 55 ASP B C 1
ATOM 3118 O O . ASP B 1 55 ? -9.477 -6.953 -7.402 1 98.81 55 ASP B O 1
ATOM 3122 N N . VAL B 1 56 ? -10.305 -5.484 -5.902 1 98.88 56 VAL B N 1
ATOM 3123 C CA . VAL B 1 56 ? -10.773 -4.555 -6.922 1 98.88 56 VAL B CA 1
ATOM 3124 C C . VAL B 1 56 ? -9.656 -3.582 -7.289 1 98.88 56 VAL B C 1
ATOM 3126 O O . VAL B 1 56 ? -9.852 -2.365 -7.277 1 98.88 56 VAL B O 1
ATOM 3129 N N . GLN B 1 57 ? -8.547 -4.156 -7.637 1 98.88 57 GLN B N 1
ATOM 3130 C CA . GLN B 1 57 ? -7.301 -3.459 -7.949 1 98.88 57 GLN B CA 1
ATOM 3131 C C . GLN B 1 57 ? -7.09 -3.363 -9.461 1 98.88 57 GLN B C 1
ATOM 3133 O O . GLN B 1 57 ? -7.637 -4.168 -10.219 1 98.88 57 GLN B O 1
ATOM 3138 N N . ASN B 1 58 ? -6.238 -2.414 -9.914 1 98.88 58 ASN B N 1
ATOM 3139 C CA . ASN B 1 58 ? -5.941 -2.225 -11.328 1 98.88 58 ASN B CA 1
ATOM 3140 C C . ASN B 1 58 ? -5.441 -3.514 -11.977 1 98.88 58 ASN B C 1
ATOM 3142 O O . ASN B 1 58 ? -5.84 -3.848 -13.094 1 98.88 58 ASN B O 1
ATOM 3146 N N . THR B 1 59 ? -4.652 -4.266 -11.281 1 98.62 59 THR B N 1
ATOM 3147 C CA . THR B 1 59 ? -3.99 -5.449 -11.82 1 98.62 59 THR B CA 1
ATOM 3148 C C . THR B 1 59 ? -5.016 -6.48 -12.281 1 98.62 59 THR B C 1
ATOM 3150 O O . THR B 1 59 ? -4.789 -7.203 -13.25 1 98.62 59 THR B O 1
ATOM 3153 N N . PHE B 1 60 ? -6.188 -6.488 -11.688 1 98.62 60 PHE B N 1
ATOM 3154 C CA . PHE B 1 60 ? -7.191 -7.5 -12 1 98.62 60 PHE B CA 1
ATOM 3155 C C . PHE B 1 60 ? -8.328 -6.902 -12.82 1 98.62 60 PHE B C 1
ATOM 3157 O O . PHE B 1 60 ? -9.094 -7.633 -13.453 1 98.62 60 PHE B O 1
ATOM 3164 N N . CYS B 1 61 ? -8.445 -5.531 -12.805 1 98.62 61 CYS B N 1
ATOM 3165 C CA . CYS B 1 61 ? -9.734 -4.988 -13.195 1 98.62 61 CYS B CA 1
ATOM 3166 C C . CYS B 1 61 ? -9.609 -4.145 -14.461 1 98.62 61 CYS B C 1
ATOM 3168 O O . CYS B 1 61 ? -10.617 -3.811 -15.094 1 98.62 61 CYS B O 1
ATOM 3170 N N . LEU B 1 62 ? -8.367 -3.807 -14.836 1 98.38 62 LEU B N 1
ATOM 3171 C CA . LEU B 1 62 ? -8.234 -2.91 -15.977 1 98.38 62 LEU B CA 1
ATOM 3172 C C . LEU B 1 62 ? -7.586 -3.623 -17.156 1 98.38 62 LEU B C 1
ATOM 3174 O O . LEU B 1 62 ? -6.59 -4.336 -16.984 1 98.38 62 LEU B O 1
ATOM 3178 N N . PRO B 1 63 ? -8.141 -3.391 -18.359 1 96.81 63 PRO B N 1
ATOM 3179 C CA . PRO B 1 63 ? -7.504 -3.967 -19.547 1 96.81 63 PRO B CA 1
ATOM 3180 C C . PRO B 1 63 ? -6.047 -3.525 -19.703 1 96.81 63 PRO B C 1
ATOM 3182 O O . PRO B 1 63 ? -5.727 -2.354 -19.484 1 96.81 63 PRO B O 1
ATOM 3185 N N . GLY B 1 64 ? -5.199 -4.434 -20.031 1 95.94 64 GLY B N 1
ATOM 3186 C CA . GLY B 1 64 ? -3.791 -4.125 -20.234 1 95.94 64 GLY B CA 1
ATOM 3187 C C . GLY B 1 64 ? -2.945 -4.398 -19 1 95.94 64 GLY B C 1
ATOM 3188 O O . GLY B 1 64 ? -1.718 -4.488 -19.094 1 95.94 64 GLY B O 1
ATOM 3189 N N . PHE B 1 65 ? -3.539 -4.527 -17.859 1 97.56 65 PHE B N 1
ATOM 3190 C CA . PHE B 1 65 ? -2.789 -4.859 -16.656 1 97.56 65 PHE B CA 1
ATOM 3191 C C . PHE B 1 65 ? -2.566 -6.363 -16.547 1 97.56 65 PHE B C 1
ATOM 3193 O O . PHE B 1 65 ? -3.076 -7.129 -17.375 1 97.56 65 PHE B O 1
ATOM 3200 N N . GLU B 1 66 ? -1.854 -6.809 -15.617 1 96.81 66 GLU B N 1
ATOM 3201 C CA . GLU B 1 66 ? -1.143 -8.086 -15.633 1 96.81 66 GLU B CA 1
ATOM 3202 C C . GLU B 1 66 ? -2.115 -9.258 -15.586 1 96.81 66 GLU B C 1
ATOM 3204 O O . GLU B 1 66 ? -1.91 -10.266 -16.266 1 96.81 66 GLU B O 1
ATOM 3209 N N . LEU B 1 67 ? -3.15 -9.148 -14.75 1 97.06 67 LEU B N 1
ATOM 3210 C CA . LEU B 1 67 ? -4.078 -10.258 -14.547 1 97.06 67 LEU B CA 1
ATOM 3211 C C . LEU B 1 67 ? -5.516 -9.805 -14.766 1 97.06 67 LEU B C 1
ATOM 3213 O O . LEU B 1 67 ? -6.414 -10.203 -14.016 1 97.06 67 LEU B O 1
ATOM 3217 N N . PHE B 1 68 ? -5.711 -9.055 -15.789 1 97.44 68 PHE B N 1
ATOM 3218 C CA . PHE B 1 68 ? -7.027 -8.523 -16.125 1 97.44 68 PHE B CA 1
ATOM 3219 C C . PHE B 1 68 ? -8.047 -9.641 -16.25 1 97.44 68 PHE B C 1
ATOM 3221 O O . PHE B 1 68 ? -7.84 -10.594 -17.016 1 97.44 68 PHE B O 1
ATOM 3228 N N . VAL B 1 69 ? -9.102 -9.531 -15.508 1 97.94 69 VAL B N 1
ATOM 3229 C CA . VAL B 1 69 ? -10.25 -10.438 -15.578 1 97.94 69 VAL B CA 1
ATOM 3230 C C . VAL B 1 69 ? -11.297 -9.875 -16.547 1 97.94 69 VAL B C 1
ATOM 3232 O O . VAL B 1 69 ? -11.836 -8.781 -16.312 1 97.94 69 VAL B O 1
ATOM 3235 N N . ARG B 1 70 ? -11.586 -10.648 -17.578 1 95.62 70 ARG B N 1
ATOM 3236 C CA . ARG B 1 70 ? -12.609 -10.203 -18.516 1 95.62 70 ARG B CA 1
ATOM 3237 C C . ARG B 1 70 ? -13.945 -10 -17.812 1 95.62 70 ARG B C 1
ATOM 3239 O O . ARG B 1 70 ? -14.414 -10.883 -17.094 1 95.62 70 ARG B O 1
ATOM 3246 N N . GLY B 1 71 ? -14.555 -8.844 -17.922 1 97.19 71 GLY B N 1
ATOM 3247 C CA . GLY B 1 71 ? -15.812 -8.508 -17.266 1 97.19 71 GLY B CA 1
ATOM 3248 C C . GLY B 1 71 ? -15.648 -7.594 -16.078 1 97.19 71 GLY B C 1
ATOM 3249 O O . GLY B 1 71 ? -16.625 -7.027 -15.57 1 97.19 71 GLY B O 1
ATOM 3250 N N . ALA B 1 72 ? -14.406 -7.391 -15.633 1 98.44 72 ALA B N 1
ATOM 3251 C CA . ALA B 1 72 ? -14.141 -6.684 -14.383 1 98.44 72 ALA B CA 1
ATOM 3252 C C . ALA B 1 72 ? -14.547 -5.215 -14.484 1 98.44 72 ALA B C 1
ATOM 3254 O O . ALA B 1 72 ? -14.984 -4.613 -13.508 1 98.44 72 ALA B O 1
ATOM 3255 N N . VAL B 1 73 ? -14.391 -4.609 -15.695 1 98.44 73 VAL B N 1
ATOM 3256 C CA . VAL B 1 73 ? -14.773 -3.211 -15.867 1 98.44 73 VAL B CA 1
ATOM 3257 C C . VAL B 1 73 ? -16.266 -3.047 -15.609 1 98.44 73 VAL B C 1
ATOM 3259 O O . VAL B 1 73 ? -16.688 -2.172 -14.844 1 98.44 73 VAL B O 1
ATOM 3262 N N . GLN B 1 74 ? -17.094 -3.922 -16.156 1 98.38 74 GLN B N 1
ATOM 3263 C CA . GLN B 1 74 ? -18.531 -3.889 -15.953 1 98.38 74 GLN B CA 1
ATOM 3264 C C . GLN B 1 74 ? -18.891 -4.227 -14.508 1 98.38 74 GLN B C 1
ATOM 3266 O O . GLN B 1 74 ? -19.828 -3.645 -13.945 1 98.38 74 GLN B O 1
ATOM 3271 N N . ASP B 1 75 ? -18.156 -5.219 -13.984 1 98.75 75 ASP B N 1
ATOM 3272 C CA . ASP B 1 75 ? -18.359 -5.543 -12.578 1 98.75 75 ASP B CA 1
ATOM 3273 C C . ASP B 1 75 ? -18.188 -4.305 -11.703 1 98.75 75 ASP B C 1
ATOM 3275 O O . ASP B 1 75 ? -19 -4.043 -10.82 1 98.75 75 ASP B O 1
ATOM 3279 N N . ASN B 1 76 ? -17.141 -3.525 -11.93 1 98.75 76 ASN B N 1
ATOM 3280 C CA . ASN B 1 76 ? -16.844 -2.35 -11.117 1 98.75 76 ASN B CA 1
ATOM 3281 C C . ASN B 1 76 ? -17.859 -1.235 -11.352 1 98.75 76 ASN B C 1
ATOM 3283 O O . ASN B 1 76 ? -18.156 -0.455 -10.445 1 98.75 76 ASN B O 1
ATOM 3287 N N . GLN B 1 77 ? -18.344 -1.17 -12.633 1 98.62 77 GLN B N 1
ATOM 3288 C CA . GLN B 1 77 ? -19.422 -0.221 -12.867 1 98.62 77 GLN B CA 1
ATOM 3289 C C . GLN B 1 77 ? -20.625 -0.519 -11.969 1 98.62 77 GLN B C 1
ATOM 3291 O O . GLN B 1 77 ? -21.125 0.371 -11.281 1 98.62 77 GLN B O 1
ATOM 3296 N N . ARG B 1 78 ? -21.047 -1.739 -11.969 1 98.69 78 ARG B N 1
ATOM 3297 C CA . ARG B 1 78 ? -22.188 -2.145 -11.164 1 98.69 78 ARG B CA 1
ATOM 3298 C C . ARG B 1 78 ? -21.891 -2.018 -9.68 1 98.69 78 ARG B C 1
ATOM 3300 O O . ARG B 1 78 ? -22.75 -1.623 -8.891 1 98.69 78 ARG B O 1
ATOM 3307 N N . LEU B 1 79 ? -20.688 -2.33 -9.305 1 98.81 79 LEU B N 1
ATOM 3308 C CA . LEU B 1 79 ? -20.266 -2.229 -7.91 1 98.81 79 LEU B CA 1
ATOM 3309 C C . LEU B 1 79 ? -20.312 -0.781 -7.434 1 98.81 79 LEU B C 1
ATOM 3311 O O . LEU B 1 79 ? -20.844 -0.492 -6.355 1 98.81 79 LEU B O 1
ATOM 3315 N N . CYS B 1 80 ? -19.734 0.151 -8.211 1 98.81 80 CYS B N 1
ATOM 3316 C CA . CYS B 1 80 ? -19.766 1.563 -7.852 1 98.81 80 CYS B CA 1
ATOM 3317 C C . CYS B 1 80 ? -21.203 2.066 -7.738 1 98.81 80 CYS B C 1
ATOM 3319 O O . CYS B 1 80 ? -21.547 2.768 -6.785 1 98.81 80 CYS B O 1
ATOM 3321 N N . GLU B 1 81 ? -22.016 1.705 -8.695 1 98.5 81 GLU B N 1
ATOM 3322 C CA . GLU B 1 81 ? -23.422 2.092 -8.641 1 98.5 81 GLU B CA 1
ATOM 3323 C C . GLU B 1 81 ? -24.094 1.547 -7.383 1 98.5 81 GLU B C 1
ATOM 3325 O O . GLU B 1 81 ? -24.875 2.252 -6.73 1 98.5 81 GLU B O 1
ATOM 3330 N N . PHE B 1 82 ? -23.812 0.277 -7.066 1 98.62 82 PHE B N 1
ATOM 3331 C CA . PHE B 1 82 ? -24.344 -0.323 -5.852 1 98.62 82 PHE B CA 1
ATOM 3332 C C . PHE B 1 82 ? -23.953 0.493 -4.625 1 98.62 82 PHE B C 1
ATOM 3334 O O . PHE B 1 82 ? -24.797 0.782 -3.77 1 98.62 82 PHE B O 1
ATOM 3341 N N . ILE B 1 83 ? -22.656 0.895 -4.492 1 98.81 83 ILE B N 1
ATOM 3342 C CA . ILE B 1 83 ? -22.156 1.663 -3.357 1 98.81 83 ILE B CA 1
ATOM 3343 C C . ILE B 1 83 ? -22.891 3 -3.275 1 98.81 83 ILE B C 1
ATOM 3345 O O . ILE B 1 83 ? -23.391 3.373 -2.215 1 98.81 83 ILE B O 1
ATOM 3349 N N . TYR B 1 84 ? -22.969 3.707 -4.422 1 98.56 84 TYR B N 1
ATOM 3350 C CA . TYR B 1 84 ? -23.594 5.027 -4.406 1 98.56 84 TYR B CA 1
ATOM 3351 C C . TYR B 1 84 ? -25.078 4.926 -4.094 1 98.56 84 TYR B C 1
ATOM 3353 O O . TYR B 1 84 ? -25.609 5.719 -3.314 1 98.56 84 TYR B O 1
ATOM 3361 N N . ARG B 1 85 ? -25.812 3.91 -4.652 1 97.94 85 ARG B N 1
ATOM 3362 C CA . ARG B 1 85 ? -27.234 3.752 -4.426 1 97.94 85 ARG B CA 1
ATOM 3363 C C . ARG B 1 85 ? -27.531 3.418 -2.967 1 97.94 85 ARG B C 1
ATOM 3365 O O . ARG B 1 85 ? -28.578 3.801 -2.434 1 97.94 85 ARG B O 1
ATOM 3372 N N . HIS B 1 86 ? -26.625 2.721 -2.385 1 98.19 86 HIS B N 1
ATOM 3373 C CA . HIS B 1 86 ? -26.844 2.262 -1.019 1 98.19 86 HIS B CA 1
ATOM 3374 C C . HIS B 1 86 ? -25.922 2.965 -0.037 1 98.19 86 HIS B C 1
ATOM 3376 O O . HIS B 1 86 ? -25.672 2.467 1.064 1 98.19 86 HIS B O 1
ATOM 3382 N N . LEU B 1 87 ? -25.391 4.09 -0.417 1 98.12 87 LEU B N 1
ATOM 3383 C CA . LEU B 1 87 ? -24.406 4.848 0.337 1 98.12 87 LEU B CA 1
ATOM 3384 C C . LEU B 1 87 ? -24.875 5.098 1.764 1 98.12 87 LEU B C 1
ATOM 3386 O O . LEU B 1 87 ? -24.094 4.961 2.715 1 98.12 87 LEU B O 1
ATOM 3390 N N . GLY B 1 88 ? -26.109 5.391 1.957 1 97.56 88 GLY B N 1
ATOM 3391 C CA . GLY B 1 88 ? -26.656 5.805 3.242 1 97.56 88 GLY B CA 1
ATOM 3392 C C . GLY B 1 88 ? -26.891 4.648 4.195 1 97.56 88 GLY B C 1
ATOM 3393 O O . GLY B 1 88 ? -27.078 4.852 5.395 1 97.56 88 GLY B O 1
ATOM 3394 N N . VAL B 1 89 ? -26.75 3.393 3.697 1 97.38 89 VAL B N 1
ATOM 3395 C CA . VAL B 1 89 ? -27.094 2.277 4.574 1 97.38 89 VAL B CA 1
ATOM 3396 C C . VAL B 1 89 ? -25.891 1.356 4.734 1 97.38 89 VAL B C 1
ATOM 3398 O O . VAL B 1 89 ? -25.875 0.504 5.625 1 97.38 89 VAL B O 1
ATOM 3401 N N . ILE B 1 90 ? -24.875 1.449 3.867 1 98.69 90 ILE B N 1
ATOM 3402 C CA . ILE B 1 90 ? -23.641 0.688 4.059 1 98.69 90 ILE B CA 1
ATOM 3403 C C . ILE B 1 90 ? -22.891 1.224 5.273 1 98.69 90 ILE B C 1
ATOM 3405 O O . ILE B 1 90 ? -22.453 2.377 5.285 1 98.69 90 ILE B O 1
ATOM 3409 N N . THR B 1 91 ? -22.688 0.39 6.293 1 98.81 91 THR B N 1
ATOM 3410 C CA . THR B 1 91 ? -22.062 0.804 7.547 1 98.81 91 THR B CA 1
ATOM 3411 C C . THR B 1 91 ? -20.547 0.84 7.414 1 98.81 91 THR B C 1
ATOM 3413 O O . THR B 1 91 ? -19.891 1.772 7.895 1 98.81 91 THR B O 1
ATOM 3416 N N . GLY B 1 92 ? -20 -0.188 6.863 1 98.81 92 GLY B N 1
ATOM 3417 C CA . GLY B 1 92 ? -18.562 -0.294 6.73 1 98.81 92 GLY B CA 1
ATOM 3418 C C . GLY B 1 92 ? -18.125 -1.01 5.465 1 98.81 92 GLY B C 1
ATOM 3419 O O . GLY B 1 92 ? -18.797 -1.94 5.012 1 98.81 92 GLY B O 1
ATOM 3420 N N . ILE B 1 93 ? -17.031 -0.559 4.891 1 98.94 93 ILE B N 1
ATOM 3421 C CA . ILE B 1 93 ? -16.453 -1.181 3.701 1 98.94 93 ILE B CA 1
ATOM 3422 C C . ILE B 1 93 ? -15.055 -1.694 4.016 1 98.94 93 ILE B C 1
ATOM 3424 O O . ILE B 1 93 ? -14.273 -1.008 4.672 1 98.94 93 ILE B O 1
ATOM 3428 N N . ILE B 1 94 ? -14.766 -2.912 3.68 1 98.94 94 ILE B N 1
ATOM 3429 C CA . ILE B 1 94 ? -13.445 -3.531 3.725 1 98.94 94 ILE B CA 1
ATOM 3430 C C . ILE B 1 94 ? -12.984 -3.863 2.309 1 98.94 94 ILE B C 1
ATOM 3432 O O . ILE B 1 94 ? -13.734 -4.461 1.528 1 98.94 94 ILE B O 1
ATOM 3436 N N . ALA B 1 95 ? -11.875 -3.436 1.914 1 98.94 95 ALA B N 1
ATOM 3437 C CA . ALA B 1 95 ? -11.297 -3.775 0.616 1 98.94 95 ALA B CA 1
ATOM 3438 C C . ALA B 1 95 ? -9.953 -4.473 0.78 1 98.94 95 ALA B C 1
ATOM 3440 O O . ALA B 1 95 ? -9.086 -3.996 1.516 1 98.94 95 ALA B O 1
ATOM 3441 N N . THR B 1 96 ? -9.805 -5.602 0.164 1 98.88 96 THR B N 1
ATOM 3442 C CA . THR B 1 96 ? -8.523 -6.301 0.217 1 98.88 96 THR B CA 1
ATOM 3443 C C . THR B 1 96 ? -7.598 -5.816 -0.893 1 98.88 96 THR B C 1
ATOM 3445 O O . THR B 1 96 ? -8.055 -5.414 -1.963 1 98.88 96 THR B O 1
ATOM 3448 N N . LEU B 1 97 ? -6.402 -5.797 -0.622 1 98.75 97 LEU B N 1
ATOM 3449 C CA . LEU B 1 97 ? -5.352 -5.496 -1.589 1 98.75 97 LEU B CA 1
ATOM 3450 C C . LEU B 1 97 ? -4.363 -6.656 -1.698 1 98.75 97 LEU B C 1
ATOM 3452 O O . LEU B 1 97 ? -3.627 -6.938 -0.752 1 98.75 97 LEU B O 1
ATOM 3456 N N . ASP B 1 98 ? -4.434 -7.363 -2.814 1 98.62 98 ASP B N 1
ATOM 3457 C CA . ASP B 1 98 ? -3.377 -8.328 -3.107 1 98.62 98 ASP B CA 1
ATOM 3458 C C . ASP B 1 98 ? -2.02 -7.633 -3.219 1 98.62 98 ASP B C 1
ATOM 3460 O O . ASP B 1 98 ? -1.848 -6.719 -4.027 1 98.62 98 ASP B O 1
ATOM 3464 N N . THR B 1 99 ? -1.044 -8 -2.416 1 98.62 99 THR B N 1
ATOM 3465 C CA . THR B 1 99 ? 0.16 -7.199 -2.211 1 98.62 99 THR B CA 1
ATOM 3466 C C . THR B 1 99 ? 1.412 -8.055 -2.383 1 98.62 99 THR B C 1
ATOM 3468 O O . THR B 1 99 ? 1.683 -8.938 -1.567 1 98.62 99 THR B O 1
ATOM 3471 N N . HIS B 1 100 ? 2.23 -7.664 -3.402 1 98.62 100 HIS B N 1
ATOM 3472 C CA . HIS B 1 100 ? 3.355 -8.523 -3.736 1 98.62 100 HIS B CA 1
ATOM 3473 C C . HIS B 1 100 ? 4.629 -7.715 -3.959 1 98.62 100 HIS B C 1
ATOM 3475 O O . HIS B 1 100 ? 4.57 -6.492 -4.109 1 98.62 100 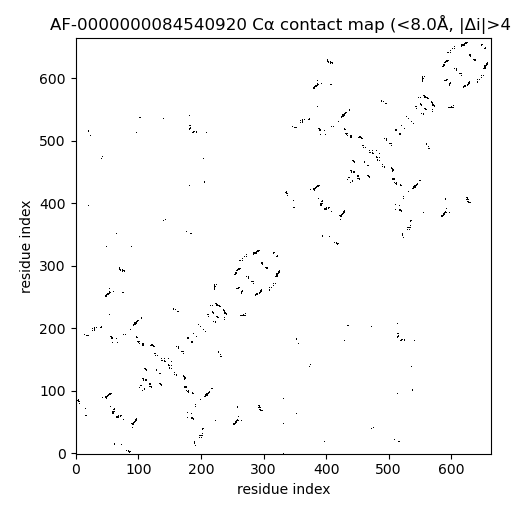HIS B O 1
ATOM 3481 N N . THR B 1 101 ? 5.746 -8.398 -3.84 1 98.12 101 THR B N 1
ATOM 3482 C CA . THR B 1 101 ? 7.062 -7.957 -4.289 1 98.12 101 THR B CA 1
ATOM 3483 C C . THR B 1 101 ? 7.59 -8.875 -5.387 1 98.12 101 THR B C 1
ATOM 3485 O O . THR B 1 101 ? 6.891 -9.781 -5.836 1 98.12 101 THR B O 1
ATOM 3488 N N . ALA B 1 102 ? 8.766 -8.617 -5.848 1 98.62 102 ALA B N 1
ATOM 3489 C CA . ALA B 1 102 ? 9.258 -9.297 -7.043 1 98.62 102 ALA B CA 1
ATOM 3490 C C . ALA B 1 102 ? 9.547 -10.766 -6.754 1 98.62 102 ALA B C 1
ATOM 3492 O O . ALA B 1 102 ? 9.305 -11.633 -7.602 1 98.62 102 ALA B O 1
ATOM 3493 N N . MET B 1 103 ? 10.008 -11.055 -5.562 1 98.5 103 MET B N 1
ATOM 3494 C CA . MET B 1 103 ? 10.523 -12.391 -5.301 1 98.5 103 MET B CA 1
ATOM 3495 C C . MET B 1 103 ? 9.562 -13.18 -4.414 1 98.5 103 MET B C 1
ATOM 3497 O O . MET B 1 103 ? 9.836 -13.391 -3.23 1 98.5 103 MET B O 1
ATOM 3501 N N . GLN B 1 104 ? 8.484 -13.617 -5.023 1 98.31 104 GLN B N 1
ATOM 3502 C CA . GLN B 1 104 ? 7.484 -14.461 -4.379 1 98.31 104 GLN B CA 1
ATOM 3503 C C . GLN B 1 104 ? 7.441 -15.844 -5.012 1 98.31 104 GLN B C 1
ATOM 3505 O O . GLN B 1 104 ? 7.777 -16 -6.188 1 98.31 104 GLN B O 1
ATOM 3510 N N . ILE B 1 105 ? 7.016 -16.812 -4.242 1 98.56 105 ILE B N 1
ATOM 3511 C CA . ILE B 1 105 ? 7.125 -18.219 -4.605 1 98.56 105 ILE B CA 1
ATOM 3512 C C . ILE B 1 105 ? 6.375 -18.469 -5.914 1 98.56 105 ILE B C 1
ATOM 3514 O O . ILE B 1 105 ? 6.652 -19.438 -6.617 1 98.56 105 ILE B O 1
ATOM 3518 N N . PHE B 1 106 ? 5.469 -17.578 -6.312 1 98.25 106 PHE B N 1
ATOM 3519 C CA . PHE B 1 106 ? 4.672 -17.797 -7.516 1 98.25 106 PHE B CA 1
ATOM 3520 C C . PHE B 1 106 ? 5.129 -16.875 -8.641 1 98.25 106 PHE B C 1
ATOM 3522 O O . PHE B 1 106 ? 4.469 -16.781 -9.68 1 98.25 106 PHE B O 1
ATOM 3529 N N . HIS B 1 107 ? 6.227 -16.094 -8.5 1 98.62 107 HIS B N 1
ATOM 3530 C CA . HIS B 1 107 ? 6.773 -15.242 -9.555 1 98.62 107 HIS B CA 1
ATOM 3531 C C . HIS B 1 107 ? 7.922 -15.938 -10.273 1 98.62 107 HIS B C 1
ATOM 3533 O O . HIS B 1 107 ? 8.609 -16.781 -9.695 1 98.62 107 HIS B O 1
ATOM 3539 N N . PRO B 1 108 ? 8.211 -15.523 -11.516 1 98.62 108 PRO B N 1
ATOM 3540 C CA . PRO B 1 108 ? 9.172 -16.219 -12.359 1 98.62 108 PRO B CA 1
ATOM 3541 C C . PRO B 1 108 ? 10.57 -16.281 -11.75 1 98.62 108 PRO B C 1
ATOM 3543 O O . PRO B 1 108 ? 11.211 -17.328 -11.75 1 98.62 108 PRO B O 1
ATOM 3546 N N . ILE B 1 109 ? 11.031 -15.258 -11.102 1 98.69 109 ILE B N 1
ATOM 3547 C CA . ILE B 1 109 ? 12.414 -15.117 -10.656 1 98.69 109 ILE B CA 1
ATOM 3548 C C . ILE B 1 109 ? 12.703 -16.125 -9.547 1 98.69 109 ILE B C 1
ATOM 3550 O O . ILE B 1 109 ? 13.867 -16.391 -9.234 1 98.69 109 ILE B O 1
ATOM 3554 N N . PHE B 1 110 ? 11.672 -16.719 -8.945 1 98.69 110 PHE B N 1
ATOM 3555 C CA . PHE B 1 110 ? 11.828 -17.641 -7.828 1 98.69 110 PHE B CA 1
ATOM 3556 C C . PHE B 1 110 ? 12.312 -19 -8.32 1 98.69 110 PHE B C 1
ATOM 3558 O O . PHE B 1 110 ? 12.867 -19.781 -7.547 1 98.69 110 PHE B O 1
ATOM 3565 N N . TRP B 1 111 ? 12.227 -19.25 -9.625 1 98.62 111 TRP B N 1
ATOM 3566 C CA . TRP B 1 111 ? 12.461 -20.578 -10.172 1 98.62 111 TRP B CA 1
ATOM 3567 C C . TRP B 1 111 ? 13.445 -20.531 -11.328 1 98.62 111 TRP B C 1
ATOM 3569 O O . TRP B 1 111 ? 13.547 -19.516 -12.023 1 98.62 111 TRP B O 1
ATOM 3579 N N . VAL B 1 112 ? 14.094 -21.656 -11.555 1 98.25 112 VAL B N 1
ATOM 3580 C CA . VAL B 1 112 ? 15.031 -21.766 -12.672 1 98.25 112 VAL B CA 1
ATOM 3581 C C . VAL B 1 112 ? 15.109 -23.203 -13.156 1 98.25 112 VAL B C 1
ATOM 3583 O O . VAL B 1 112 ? 14.945 -24.141 -12.375 1 98.25 112 VAL B O 1
ATOM 3586 N N . ASN B 1 113 ? 15.242 -23.406 -14.453 1 97.94 113 ASN B N 1
ATOM 3587 C CA . ASN B 1 113 ? 15.5 -24.734 -14.977 1 97.94 113 ASN B CA 1
ATOM 3588 C C . ASN B 1 113 ? 16.984 -24.953 -15.242 1 97.94 113 ASN B C 1
ATOM 3590 O O . ASN B 1 113 ? 17.812 -24.109 -14.898 1 97.94 113 ASN B O 1
ATOM 3594 N N . ASP B 1 114 ? 17.312 -26.109 -15.836 1 96.19 114 ASP B N 1
ATOM 3595 C CA . ASP B 1 114 ? 18.703 -26.484 -16.047 1 96.19 114 ASP B CA 1
ATOM 3596 C C . ASP B 1 114 ? 19.391 -25.531 -17.016 1 96.19 114 ASP B C 1
ATOM 3598 O O . ASP B 1 114 ? 20.609 -25.328 -16.938 1 96.19 114 ASP B O 1
ATOM 3602 N N . SER B 1 115 ? 18.609 -24.969 -17.828 1 96.12 115 SER B N 1
ATOM 3603 C CA . SER B 1 115 ? 19.172 -24.078 -18.844 1 96.12 115 SER B CA 1
ATOM 3604 C C . SER B 1 115 ? 19.281 -22.656 -18.312 1 96.12 115 SER B C 1
ATOM 3606 O O . SER B 1 115 ? 19.672 -21.75 -19.047 1 96.12 115 SER B O 1
ATOM 3608 N N . GLY B 1 116 ? 18.797 -22.406 -17.094 1 95.12 116 GLY B N 1
ATOM 3609 C CA . GLY B 1 116 ? 18.875 -21.078 -16.5 1 95.12 116 GLY B CA 1
ATOM 3610 C C . GLY B 1 116 ? 17.688 -20.203 -16.875 1 95.12 116 GLY B C 1
ATOM 3611 O O . GLY B 1 116 ? 17.734 -18.984 -16.672 1 95.12 116 GLY B O 1
ATOM 3612 N N . GLU B 1 117 ? 16.672 -20.812 -17.375 1 96.62 117 GLU B N 1
ATOM 3613 C CA . GLU B 1 117 ? 15.5 -20.062 -17.812 1 96.62 117 GLU B CA 1
ATOM 3614 C C . GLU B 1 117 ? 14.461 -19.953 -16.688 1 96.62 117 GLU B C 1
ATOM 3616 O O . GLU B 1 117 ? 14.398 -20.828 -15.82 1 96.62 117 GLU B O 1
ATOM 3621 N N . TYR B 1 118 ? 13.703 -18.922 -16.719 1 97.94 118 TYR B N 1
ATOM 3622 C CA . TYR B 1 118 ? 12.594 -18.734 -15.805 1 97.94 118 TYR B CA 1
ATOM 3623 C C . TYR B 1 118 ? 11.297 -19.281 -16.391 1 97.94 118 TYR B C 1
ATOM 3625 O O . TYR B 1 118 ? 11.125 -19.297 -17.625 1 97.94 118 TYR B O 1
ATOM 3633 N N . PRO B 1 119 ? 10.453 -19.781 -15.523 1 97.81 119 PRO B N 1
ATOM 3634 C CA . PRO B 1 119 ? 9.156 -20.219 -16.062 1 97.81 119 PRO B CA 1
ATOM 3635 C C . PRO B 1 119 ? 8.312 -19.047 -16.562 1 97.81 119 PRO B C 1
ATOM 3637 O O . PRO B 1 119 ? 8.328 -17.969 -15.977 1 97.81 119 PRO B O 1
ATOM 3640 N N . GLU B 1 120 ? 7.57 -19.234 -17.672 1 95.31 120 GLU B N 1
ATOM 3641 C CA . GLU B 1 120 ? 6.648 -18.234 -18.188 1 95.31 120 GLU B CA 1
ATOM 3642 C C . GLU B 1 120 ? 5.379 -18.172 -17.344 1 95.31 120 GLU B C 1
ATOM 3644 O O . GLU B 1 120 ? 4.902 -19.188 -16.844 1 95.31 120 GLU B O 1
ATOM 3649 N N . PRO B 1 121 ? 4.828 -17.016 -17.172 1 94.81 121 PRO B N 1
ATOM 3650 C CA . PRO B 1 121 ? 3.533 -16.938 -16.5 1 94.81 121 PRO B CA 1
ATOM 3651 C C . PRO B 1 121 ? 2.498 -17.891 -17.078 1 94.81 121 PRO B C 1
ATOM 3653 O O . PRO B 1 121 ? 2.445 -18.078 -18.297 1 94.81 121 PRO B O 1
ATOM 3656 N N . GLY B 1 122 ? 1.652 -18.406 -16.172 1 91.81 122 GLY B N 1
ATOM 3657 C CA . GLY B 1 122 ? 0.665 -19.375 -16.609 1 91.81 122 GLY B CA 1
ATOM 3658 C C . GLY B 1 122 ? 1.116 -20.812 -16.391 1 91.81 122 GLY B C 1
ATOM 3659 O O . GLY B 1 122 ? 0.289 -21.719 -16.297 1 91.81 122 GLY B O 1
ATOM 3660 N N . ARG B 1 123 ? 2.393 -21.016 -16.281 1 93.12 123 ARG B N 1
ATOM 3661 C CA . ARG B 1 123 ? 2.941 -22.344 -16.062 1 93.12 123 ARG B CA 1
ATOM 3662 C C . ARG B 1 123 ? 2.629 -22.844 -14.648 1 93.12 123 ARG B C 1
ATOM 3664 O O . ARG B 1 123 ? 2.721 -22.094 -13.688 1 93.12 123 ARG B O 1
ATOM 3671 N N . THR B 1 124 ? 2.297 -24.125 -14.602 1 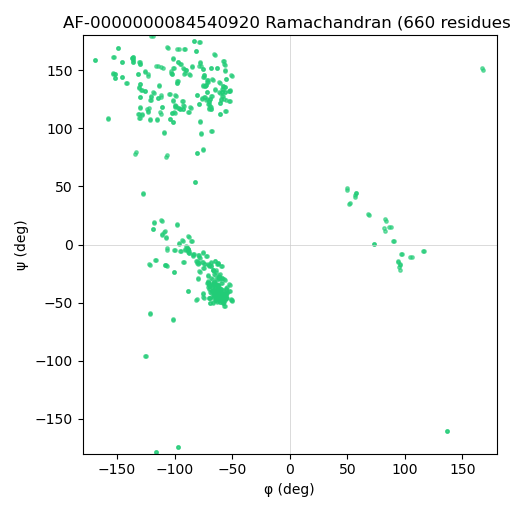94.88 124 THR B N 1
ATOM 3672 C CA . THR B 1 124 ? 2.16 -24.766 -13.297 1 94.88 124 THR B CA 1
ATOM 3673 C C . THR B 1 124 ? 3.43 -25.531 -12.938 1 94.88 124 THR B C 1
ATOM 3675 O O . THR B 1 124 ? 4.039 -26.172 -13.797 1 94.88 124 THR B O 1
ATOM 3678 N N . ILE B 1 125 ? 3.84 -25.469 -11.75 1 96.5 125 ILE B N 1
ATOM 3679 C CA . ILE B 1 125 ? 4.945 -26.25 -11.227 1 96.5 125 ILE B CA 1
ATOM 3680 C C . ILE B 1 125 ? 4.418 -27.266 -10.203 1 96.5 125 ILE B C 1
ATOM 3682 O O . ILE B 1 125 ? 3.924 -26.875 -9.141 1 96.5 125 ILE B O 1
ATOM 3686 N N . THR B 1 126 ? 4.504 -28.531 -10.492 1 93.75 126 THR B N 1
ATOM 3687 C CA . THR B 1 126 ? 3.975 -29.594 -9.648 1 93.75 126 THR B CA 1
ATOM 3688 C C . THR B 1 126 ? 5.078 -30.188 -8.781 1 93.75 126 THR B C 1
ATOM 3690 O O . THR B 1 126 ? 6.262 -29.906 -8.992 1 93.75 126 THR B O 1
ATOM 3693 N N . ASP B 1 127 ? 4.613 -30.953 -7.855 1 92 127 ASP B N 1
ATOM 3694 C CA . ASP B 1 127 ? 5.551 -31.719 -7.039 1 92 127 ASP B CA 1
ATOM 3695 C C . ASP B 1 127 ? 6.473 -32.562 -7.91 1 92 127 ASP B C 1
ATOM 3697 O O . ASP B 1 127 ? 7.672 -32.656 -7.645 1 92 127 ASP B O 1
ATOM 3701 N N . GLU B 1 128 ? 5.977 -33.188 -8.938 1 93 128 GLU B N 1
ATOM 3702 C CA . GLU B 1 128 ? 6.742 -34.031 -9.867 1 93 128 GLU B CA 1
ATOM 3703 C C . GLU B 1 128 ? 7.793 -33.188 -10.609 1 93 128 GLU B C 1
ATOM 3705 O O . GLU B 1 128 ? 8.906 -33.688 -10.836 1 93 128 GLU B O 1
ATOM 3710 N N . ASP B 1 129 ? 7.43 -31.953 -11.031 1 95.56 129 ASP B N 1
ATOM 3711 C CA . ASP B 1 129 ? 8.375 -31.078 -11.719 1 95.56 129 ASP B CA 1
ATOM 3712 C C . ASP B 1 129 ? 9.609 -30.812 -10.852 1 95.56 129 ASP B C 1
ATOM 3714 O O . ASP B 1 129 ? 10.734 -30.781 -11.359 1 95.56 129 ASP B O 1
ATOM 3718 N N . ILE B 1 130 ? 9.383 -30.641 -9.586 1 95.88 130 ILE B N 1
ATOM 3719 C CA . ILE B 1 130 ? 10.469 -30.344 -8.664 1 95.88 130 ILE B CA 1
ATOM 3720 C C . ILE B 1 130 ? 11.281 -31.609 -8.398 1 95.88 130 ILE B C 1
ATOM 3722 O O . ILE B 1 130 ? 12.508 -31.594 -8.414 1 95.88 130 ILE B O 1
ATOM 3726 N N . ALA B 1 131 ? 10.594 -32.75 -8.211 1 93.25 131 ALA B N 1
ATOM 3727 C CA . ALA B 1 131 ? 11.242 -34.031 -7.934 1 93.25 131 ALA B CA 1
ATOM 3728 C C . ALA B 1 131 ? 12.148 -34.438 -9.086 1 93.25 131 ALA B C 1
ATOM 3730 O O . ALA B 1 131 ? 13.227 -35 -8.867 1 93.25 131 ALA B O 1
ATOM 3731 N N . LYS B 1 132 ? 11.742 -34.156 -10.281 1 95.88 132 LYS B N 1
ATOM 3732 C CA . LYS B 1 132 ? 12.5 -34.562 -11.469 1 95.88 132 LYS B CA 1
ATOM 3733 C C . LYS B 1 132 ? 13.539 -33.5 -11.836 1 95.88 132 LYS B C 1
ATOM 3735 O O . LYS B 1 132 ? 14.266 -33.656 -12.82 1 95.88 132 LYS B O 1
ATOM 3740 N N . GLY B 1 133 ? 13.492 -32.406 -11.141 1 94.75 133 GLY B N 1
ATOM 3741 C CA . GLY B 1 133 ? 14.5 -31.391 -11.352 1 94.75 133 GLY B CA 1
ATOM 3742 C C . GLY B 1 133 ? 14.203 -30.484 -12.531 1 94.75 133 GLY B C 1
ATOM 3743 O O . GLY B 1 133 ? 15.078 -29.781 -13.008 1 94.75 133 GLY B O 1
ATOM 3744 N N . ARG B 1 134 ? 13.023 -30.562 -13.031 1 97.19 134 ARG B N 1
ATOM 3745 C CA . ARG B 1 134 ? 12.656 -29.703 -14.156 1 97.19 134 ARG B CA 1
ATOM 3746 C C . ARG B 1 134 ? 12.672 -28.234 -13.742 1 97.19 134 ARG B C 1
ATOM 3748 O O . ARG B 1 134 ? 13.023 -27.359 -14.547 1 97.19 134 ARG B O 1
ATOM 3755 N N . TRP B 1 135 ? 12.164 -27.969 -12.508 1 98 135 TRP B N 1
ATOM 3756 C CA . TRP B 1 135 ? 12.195 -26.641 -11.898 1 98 135 TRP B CA 1
ATOM 3757 C C . TRP B 1 135 ? 12.758 -26.719 -10.484 1 98 135 TRP B C 1
ATOM 3759 O O . TRP B 1 135 ? 12.461 -27.641 -9.727 1 98 135 TRP B O 1
ATOM 3769 N N . ARG B 1 136 ? 13.562 -25.797 -10.172 1 98.06 136 ARG B N 1
ATOM 3770 C CA . ARG B 1 136 ? 14.125 -25.672 -8.828 1 98.06 136 ARG B CA 1
ATOM 3771 C C . ARG B 1 136 ? 14.117 -24.219 -8.367 1 98.06 136 ARG B C 1
ATOM 3773 O O . ARG B 1 136 ? 13.992 -23.297 -9.188 1 98.06 136 ARG B O 1
ATOM 3780 N N . VAL B 1 137 ? 14.219 -24.016 -7.062 1 98.38 137 VAL B N 1
ATOM 3781 C CA . VAL B 1 137 ? 14.344 -22.656 -6.543 1 98.38 137 VAL B CA 1
ATOM 3782 C C . VAL B 1 137 ? 15.609 -22.016 -7.086 1 98.38 137 VAL B C 1
ATOM 3784 O O . VAL B 1 137 ? 16.672 -22.641 -7.117 1 98.38 137 VAL B O 1
ATOM 3787 N N . ASN B 1 138 ? 15.461 -20.797 -7.594 1 98.56 138 ASN B N 1
ATOM 3788 C CA . ASN B 1 138 ? 16.625 -20 -7.977 1 98.56 138 ASN B CA 1
ATOM 3789 C C . ASN B 1 138 ? 17.531 -19.734 -6.781 1 98.56 138 ASN B C 1
ATOM 3791 O O . ASN B 1 138 ? 17.156 -18.984 -5.867 1 98.56 138 ASN B O 1
ATOM 3795 N N . PRO B 1 139 ? 18.719 -20.297 -6.754 1 97.44 139 PRO B N 1
ATOM 3796 C CA . PRO B 1 139 ? 19.562 -20.141 -5.562 1 97.44 139 PRO B CA 1
ATOM 3797 C C . PRO B 1 139 ? 20 -18.703 -5.34 1 97.44 139 PRO B C 1
ATOM 3799 O O . PRO B 1 139 ? 20.328 -18.312 -4.211 1 97.44 139 PRO B O 1
ATOM 3802 N N . THR B 1 140 ? 20 -17.906 -6.41 1 97.62 140 THR B N 1
ATOM 3803 C CA . THR B 1 140 ? 20.531 -16.547 -6.352 1 97.62 140 THR B CA 1
ATOM 3804 C C . THR B 1 140 ? 19.625 -15.648 -5.516 1 97.62 140 THR B C 1
ATOM 3806 O O . THR B 1 140 ? 20.062 -14.602 -5.031 1 97.62 140 THR B O 1
ATOM 3809 N N . ILE B 1 141 ? 18.375 -16.016 -5.254 1 98.25 141 ILE B N 1
ATOM 3810 C CA . ILE B 1 141 ? 17.453 -15.117 -4.551 1 98.25 141 ILE B CA 1
ATOM 3811 C C . ILE B 1 141 ? 17.469 -15.438 -3.061 1 98.25 141 ILE B C 1
ATOM 3813 O O . ILE B 1 141 ? 16.859 -14.719 -2.26 1 98.25 141 ILE B O 1
ATOM 3817 N N . ALA B 1 142 ? 18.172 -16.5 -2.613 1 98.12 142 ALA B N 1
ATOM 3818 C CA . ALA B 1 142 ? 18.141 -17.016 -1.247 1 98.12 142 ALA B CA 1
ATOM 3819 C C . ALA B 1 142 ? 18.484 -15.922 -0.241 1 98.12 142 ALA B C 1
ATOM 3821 O O . ALA B 1 142 ? 17.844 -15.812 0.812 1 98.12 142 ALA B O 1
ATOM 3822 N N . PRO B 1 143 ? 19.422 -15.039 -0.611 1 97.81 143 PRO B N 1
ATOM 3823 C CA . PRO B 1 143 ? 19.828 -14.023 0.36 1 97.81 143 PRO B CA 1
ATOM 3824 C C . PRO B 1 143 ? 18.703 -13.055 0.715 1 97.81 143 PRO B C 1
ATOM 3826 O O . PRO B 1 143 ? 18.812 -12.32 1.697 1 97.81 143 PRO B O 1
ATOM 3829 N N . ASN B 1 144 ? 17.656 -13.055 -0.052 1 98.19 144 ASN B N 1
ATOM 3830 C CA . ASN B 1 144 ? 16.562 -12.117 0.179 1 98.19 144 ASN B CA 1
ATOM 3831 C C . ASN B 1 144 ? 15.586 -12.633 1.236 1 98.19 144 ASN B C 1
ATOM 3833 O O . ASN B 1 144 ? 14.688 -11.914 1.675 1 98.19 144 ASN B O 1
ATOM 3837 N N . PHE B 1 145 ? 15.719 -13.852 1.636 1 97.38 145 PHE B N 1
ATOM 3838 C CA . PHE B 1 145 ? 14.82 -14.477 2.602 1 97.38 145 PHE B CA 1
ATOM 3839 C C . PHE B 1 145 ? 15.531 -14.695 3.934 1 97.38 145 PHE B C 1
ATOM 3841 O O . PHE B 1 145 ? 16.25 -15.688 4.105 1 97.38 145 PHE B O 1
ATOM 3848 N N . ARG B 1 146 ? 15.328 -13.773 4.863 1 91.5 146 ARG B N 1
ATOM 3849 C CA . ARG B 1 146 ? 15.992 -13.828 6.164 1 91.5 146 ARG B CA 1
ATOM 3850 C C . ARG B 1 146 ? 15.656 -15.125 6.895 1 91.5 146 ARG B C 1
ATOM 3852 O O . ARG B 1 146 ? 14.484 -15.492 7.008 1 91.5 146 ARG B O 1
ATOM 3859 N N . GLY B 1 147 ? 16.625 -15.82 7.336 1 93.38 147 GLY B N 1
ATOM 3860 C CA . GLY B 1 147 ? 16.422 -17.047 8.086 1 93.38 147 GLY B CA 1
ATOM 3861 C C . GLY B 1 147 ? 16.359 -18.281 7.203 1 93.38 147 GLY B C 1
ATOM 3862 O O . GLY B 1 147 ? 16.156 -19.391 7.699 1 93.38 147 GLY B O 1
ATOM 3863 N N . TRP B 1 148 ? 16.562 -18.078 5.91 1 96.31 148 TRP B N 1
ATOM 3864 C CA . TRP B 1 148 ? 16.516 -19.172 4.949 1 96.31 148 TRP B CA 1
ATOM 3865 C C . TRP B 1 148 ? 17.828 -19.266 4.164 1 96.31 148 TRP B C 1
ATOM 3867 O O . TRP B 1 148 ? 18.5 -18.266 3.961 1 96.31 148 TRP B O 1
ATOM 3877 N N . ASP B 1 149 ? 18.203 -20.438 3.859 1 96.56 149 ASP B N 1
ATOM 3878 C CA . ASP B 1 149 ? 19.297 -20.672 2.916 1 96.56 149 ASP B CA 1
ATOM 3879 C C . ASP B 1 149 ? 18.812 -21.453 1.697 1 96.56 149 ASP B C 1
ATOM 3881 O O . ASP B 1 149 ? 17.625 -21.781 1.592 1 96.56 149 ASP B O 1
ATOM 3885 N N . GLU B 1 150 ? 19.688 -21.703 0.807 1 97.25 150 GLU B N 1
ATOM 3886 C CA . GLU B 1 150 ? 19.344 -22.375 -0.445 1 97.25 150 GLU B CA 1
ATOM 3887 C C . GLU B 1 150 ? 18.688 -23.719 -0.189 1 97.25 150 GLU B C 1
ATOM 3889 O O . GLU B 1 150 ? 17.656 -24.047 -0.802 1 97.25 150 GLU B O 1
ATOM 3894 N N . GLN B 1 151 ? 19.219 -24.438 0.732 1 96.5 151 GLN B N 1
ATOM 3895 C CA . GLN B 1 151 ? 18.734 -25.797 1.008 1 96.5 151 GLN B CA 1
ATOM 3896 C C . GLN B 1 151 ? 17.344 -25.766 1.635 1 96.5 151 GLN B C 1
ATOM 3898 O O . GLN B 1 151 ? 16.469 -26.516 1.219 1 96.5 151 GLN B O 1
ATOM 3903 N N . THR B 1 152 ? 17.156 -24.922 2.609 1 96.94 152 THR B N 1
ATOM 3904 C CA . THR B 1 152 ? 15.867 -24.891 3.299 1 96.94 152 THR B CA 1
ATOM 3905 C C . THR B 1 152 ? 14.789 -24.297 2.395 1 96.94 152 THR B C 1
ATOM 3907 O O . THR B 1 152 ? 13.625 -24.703 2.479 1 96.94 152 THR B O 1
ATOM 3910 N N . LEU B 1 153 ? 15.141 -23.391 1.535 1 97.56 153 LEU B N 1
ATOM 3911 C CA . LEU B 1 153 ? 14.188 -22.859 0.562 1 97.56 153 LEU B CA 1
ATOM 3912 C C . LEU B 1 153 ? 13.758 -23.938 -0.418 1 97.56 153 LEU B C 1
ATOM 3914 O O . LEU B 1 153 ? 12.578 -24.031 -0.761 1 97.56 153 LEU B O 1
ATOM 3918 N N . ALA B 1 154 ? 14.742 -24.734 -0.857 1 96.94 154 ALA B N 1
ATOM 3919 C CA . ALA B 1 154 ? 14.438 -25.844 -1.761 1 96.94 154 ALA B CA 1
ATOM 3920 C C . ALA B 1 154 ? 13.516 -26.859 -1.092 1 96.94 154 ALA B C 1
ATOM 3922 O O . ALA B 1 154 ? 12.586 -27.375 -1.717 1 96.94 154 ALA B O 1
ATOM 3923 N N . GLN B 1 155 ? 13.781 -27.156 0.147 1 97 155 GLN B N 1
ATOM 3924 C CA . GLN B 1 155 ? 12.93 -28.062 0.903 1 97 155 GLN B CA 1
ATOM 3925 C C . GLN B 1 155 ? 11.516 -27.531 1.032 1 97 155 GLN B C 1
ATOM 3927 O O . GLN B 1 155 ? 10.539 -28.266 0.894 1 97 155 GLN B O 1
ATOM 3932 N N . HIS B 1 156 ? 11.422 -26.266 1.272 1 97.94 156 HIS B N 1
ATOM 3933 C CA . HIS B 1 156 ? 10.094 -25.656 1.407 1 97.94 156 HIS B CA 1
ATOM 3934 C C . HIS B 1 156 ? 9.336 -25.703 0.086 1 97.94 156 HIS B C 1
ATOM 3936 O O . HIS B 1 156 ? 8.133 -25.969 0.068 1 97.94 156 HIS B O 1
ATOM 3942 N N . ALA B 1 157 ? 10.023 -25.391 -0.946 1 97.56 157 ALA B N 1
ATOM 3943 C CA . ALA B 1 157 ? 9.367 -25.406 -2.252 1 97.56 157 ALA B CA 1
ATOM 3944 C C . ALA B 1 157 ? 8.734 -26.766 -2.535 1 97.56 157 ALA B C 1
ATOM 3946 O O . ALA B 1 157 ? 7.594 -26.828 -3 1 97.56 157 ALA B O 1
ATOM 3947 N N . ARG B 1 158 ? 9.445 -27.812 -2.293 1 96.75 158 ARG B N 1
ATOM 3948 C CA . ARG B 1 158 ? 8.914 -29.156 -2.48 1 96.75 158 ARG B CA 1
ATOM 3949 C C . ARG B 1 158 ? 7.75 -29.422 -1.535 1 96.75 158 ARG B C 1
ATOM 3951 O O . ARG B 1 158 ? 6.719 -29.953 -1.947 1 96.75 158 ARG B O 1
ATOM 3958 N N . TYR B 1 159 ? 7.957 -29.078 -0.303 1 97.56 159 TYR B N 1
ATOM 3959 C CA . TYR B 1 159 ? 6.914 -29.234 0.704 1 97.56 159 TYR B CA 1
ATOM 3960 C C . TYR B 1 159 ? 5.656 -28.469 0.308 1 97.56 159 TYR B C 1
ATOM 3962 O O . TYR B 1 159 ? 4.543 -28.984 0.439 1 97.56 159 TYR B O 1
ATOM 3970 N N . TYR B 1 160 ? 5.848 -27.266 -0.128 1 97.88 160 TYR B N 1
ATOM 3971 C CA . TYR B 1 160 ? 4.766 -26.375 -0.512 1 97.88 160 TYR B CA 1
ATOM 3972 C C . TYR B 1 160 ? 3.885 -27 -1.583 1 97.88 160 TYR B C 1
ATOM 3974 O O . TYR B 1 160 ? 2.664 -27.078 -1.43 1 97.88 160 TYR B O 1
ATOM 3982 N N . THR B 1 161 ? 4.461 -27.469 -2.703 1 96.94 161 THR B N 1
ATOM 3983 C CA . THR B 1 161 ? 3.695 -28.062 -3.799 1 96.94 161 THR B CA 1
ATOM 3984 C C . THR B 1 161 ? 2.998 -29.344 -3.352 1 96.94 161 THR B C 1
ATOM 3986 O O . THR B 1 161 ? 1.884 -29.625 -3.789 1 96.94 161 THR B O 1
ATOM 3989 N N . HIS B 1 162 ? 3.66 -30.078 -2.484 1 95.56 162 HIS B N 1
ATOM 3990 C CA . HIS B 1 162 ? 3.033 -31.281 -1.929 1 95.56 162 HIS B CA 1
ATOM 3991 C C . HIS B 1 162 ? 1.808 -30.922 -1.096 1 95.56 162 HIS B C 1
ATOM 3993 O O . HIS B 1 162 ? 0.769 -31.578 -1.2 1 95.56 162 HIS B O 1
ATOM 3999 N N . GLN B 1 163 ? 1.966 -29.875 -0.262 1 95.56 163 GLN B N 1
ATOM 4000 C CA . GLN B 1 163 ? 0.863 -29.438 0.585 1 95.56 163 GLN B CA 1
ATOM 4001 C C . GLN B 1 163 ? -0.32 -28.969 -0.254 1 95.56 163 GLN B C 1
ATOM 4003 O O . GLN B 1 163 ? -1.476 -29.203 0.102 1 95.56 163 GLN B O 1
ATOM 4008 N N . LEU B 1 164 ? -0.012 -28.234 -1.337 1 94.25 164 LEU B N 1
ATOM 4009 C CA . LEU B 1 164 ? -1.083 -27.781 -2.223 1 94.25 164 LEU B CA 1
ATOM 4010 C C . LEU B 1 164 ? -1.863 -28.984 -2.771 1 94.25 164 LEU B C 1
ATOM 4012 O O . LEU B 1 164 ? -3.096 -28.969 -2.768 1 94.25 164 LEU B O 1
ATOM 4016 N N . THR B 1 165 ? -1.159 -29.953 -3.203 1 90.81 165 THR B N 1
ATOM 4017 C CA . THR B 1 165 ? -1.775 -31.156 -3.758 1 90.81 165 THR B CA 1
ATOM 4018 C C . THR B 1 165 ? -2.592 -31.891 -2.693 1 90.81 165 THR B C 1
ATOM 4020 O O . THR B 1 165 ? -3.756 -32.219 -2.922 1 90.81 165 THR B O 1
ATOM 4023 N N . GLU B 1 166 ? -2.076 -32.094 -1.564 1 90.75 166 GLU B N 1
ATOM 4024 C CA . GLU B 1 166 ? -2.727 -32.812 -0.481 1 90.75 166 GLU B CA 1
ATOM 4025 C C . GLU B 1 166 ? -3.955 -32.062 0.031 1 90.75 166 GLU B C 1
ATOM 4027 O O . GLU B 1 166 ? -4.941 -32.688 0.434 1 90.75 166 GLU B O 1
ATOM 4032 N N . GLY B 1 167 ? -3.824 -30.766 -0.019 1 86.31 167 GLY B N 1
ATOM 4033 C CA . GLY B 1 167 ? -4.895 -29.938 0.512 1 86.31 167 GLY B CA 1
ATOM 4034 C C . GLY B 1 167 ? -6 -29.672 -0.493 1 86.31 167 GLY B C 1
ATOM 4035 O O . GLY B 1 167 ? -6.957 -28.953 -0.196 1 86.31 167 GLY B O 1
ATOM 4036 N N . GLY B 1 168 ? -5.891 -30.266 -1.666 1 83.19 168 GLY B N 1
ATOM 4037 C CA . GLY B 1 168 ? -6.906 -30.062 -2.686 1 83.19 168 GLY B CA 1
ATOM 4038 C C . GLY B 1 168 ? -6.934 -28.656 -3.23 1 83.19 168 GLY B C 1
ATOM 4039 O O . GLY B 1 168 ? -7.984 -28.156 -3.639 1 83.19 168 GLY B O 1
ATOM 4040 N N . ARG B 1 169 ? -5.773 -27.984 -3.154 1 85.25 169 ARG B N 1
ATOM 4041 C CA . ARG B 1 169 ? -5.648 -26.625 -3.678 1 85.25 169 ARG B CA 1
ATOM 4042 C C . ARG B 1 169 ? -5.168 -26.641 -5.125 1 85.25 169 ARG B C 1
ATOM 4044 O O . ARG B 1 169 ? -4.816 -27.703 -5.656 1 85.25 169 ARG B O 1
ATOM 4051 N N . TYR B 1 170 ? -5.266 -25.453 -5.754 1 85.5 170 TYR B N 1
ATOM 4052 C CA . TYR B 1 170 ? -4.668 -25.344 -7.078 1 85.5 170 TYR B CA 1
ATOM 4053 C C . TYR B 1 170 ? -3.164 -25.594 -7.02 1 85.5 170 TYR B C 1
ATOM 4055 O O . TYR B 1 170 ? -2.496 -25.172 -6.07 1 85.5 170 TYR B O 1
ATOM 4063 N N . PRO B 1 171 ? -2.701 -26.312 -8.039 1 92.25 171 PRO B N 1
ATOM 4064 C CA . PRO B 1 171 ? -1.241 -26.406 -8.094 1 92.25 171 PRO B CA 1
ATOM 4065 C C . PRO B 1 171 ? -0.564 -25.047 -8.172 1 92.25 171 PRO B C 1
ATOM 4067 O O . PRO B 1 171 ? -1.2 -24.062 -8.547 1 92.25 171 PRO B O 1
ATOM 4070 N N . LEU B 1 172 ? 0.685 -25.047 -7.762 1 96.69 172 LEU B N 1
ATOM 4071 C CA . LEU B 1 172 ? 1.431 -23.797 -7.859 1 96.69 172 LEU B CA 1
ATOM 4072 C C . LEU B 1 172 ? 1.417 -23.266 -9.289 1 96.69 172 LEU B C 1
ATOM 4074 O O . LEU B 1 172 ? 1.879 -23.938 -10.211 1 96.69 172 LEU B O 1
ATOM 4078 N N . THR B 1 173 ? 0.817 -22.172 -9.469 1 94.94 173 THR B N 1
ATOM 4079 C CA . THR B 1 173 ? 0.788 -21.469 -10.742 1 94.94 173 THR B CA 1
ATOM 4080 C C . THR B 1 173 ? 1.733 -20.266 -10.727 1 94.94 173 THR B C 1
ATOM 4082 O O . THR B 1 173 ? 1.72 -19.469 -9.781 1 94.94 173 THR B O 1
ATOM 4085 N N . ILE B 1 174 ? 2.578 -20.203 -11.758 1 97 174 ILE B N 1
ATOM 4086 C CA . ILE B 1 174 ? 3.439 -19.031 -11.906 1 97 174 ILE B CA 1
ATOM 4087 C C . ILE B 1 174 ? 2.641 -17.875 -12.508 1 97 174 ILE B C 1
ATOM 4089 O O . ILE B 1 174 ? 2.066 -18 -13.594 1 97 174 ILE B O 1
ATOM 4093 N N . TRP B 1 175 ? 2.58 -16.797 -11.781 1 97.06 175 TRP B N 1
ATOM 4094 C CA . TRP B 1 175 ? 1.859 -15.609 -12.227 1 97.06 175 TRP B CA 1
ATOM 4095 C C . TRP B 1 175 ? 2.826 -14.539 -12.727 1 97.06 175 TRP B C 1
ATOM 4097 O O . TRP B 1 175 ? 3.994 -14.516 -12.328 1 97.06 175 TRP B O 1
ATOM 4107 N N . PRO B 1 176 ? 2.402 -13.695 -13.727 1 97.62 176 PRO B N 1
ATOM 4108 C CA . PRO B 1 176 ? 3.227 -12.516 -13.984 1 97.62 176 PRO B CA 1
ATOM 4109 C C . PRO B 1 176 ? 3.408 -11.641 -12.75 1 97.62 176 PRO B C 1
ATOM 4111 O O . PRO B 1 176 ? 2.627 -11.742 -11.797 1 97.62 176 PRO B O 1
ATOM 4114 N N . TYR B 1 177 ? 4.5 -10.883 -12.727 1 98.56 177 TYR B N 1
ATOM 4115 C CA . TYR B 1 177 ? 4.621 -9.898 -11.664 1 98.56 177 TYR B CA 1
ATOM 4116 C C . TYR B 1 177 ? 3.385 -9.008 -11.594 1 98.56 177 TYR B C 1
ATOM 4118 O O . TYR B 1 177 ? 2.975 -8.43 -12.609 1 98.56 177 TYR B O 1
ATOM 4126 N N . HIS B 1 178 ? 2.711 -8.922 -10.461 1 98.5 178 HIS B N 1
ATOM 4127 C CA . HIS B 1 178 ? 1.43 -8.234 -10.344 1 98.5 178 HIS B CA 1
ATOM 4128 C C . HIS B 1 178 ? 1.209 -7.723 -8.922 1 98.5 178 HIS B C 1
ATOM 4130 O O . HIS B 1 178 ? 1.878 -8.164 -7.988 1 98.5 178 HIS B O 1
ATOM 4136 N N . GLY B 1 179 ? 0.28 -6.773 -8.836 1 98.25 179 GLY B N 1
ATOM 4137 C CA . GLY B 1 179 ? -0.064 -6.277 -7.512 1 98.25 179 GLY B CA 1
ATOM 4138 C C . GLY B 1 179 ? 1.145 -5.84 -6.707 1 98.25 179 GLY B C 1
ATOM 4139 O O . GLY B 1 179 ? 1.229 -6.117 -5.508 1 98.25 179 GLY B O 1
ATOM 4140 N N . MET B 1 180 ? 2.131 -5.27 -7.426 1 98.38 180 MET B N 1
ATOM 4141 C CA . MET B 1 180 ? 3.385 -4.875 -6.789 1 98.38 180 MET B CA 1
ATOM 4142 C C . MET B 1 180 ? 3.174 -3.674 -5.875 1 98.38 180 MET B C 1
ATOM 4144 O O . MET B 1 180 ? 2.799 -2.594 -6.336 1 98.38 180 MET B O 1
ATOM 4148 N N . VAL B 1 181 ? 3.412 -3.873 -4.559 1 98.38 181 VAL B N 1
ATOM 4149 C CA . VAL B 1 181 ? 3.299 -2.752 -3.633 1 98.38 181 VAL B CA 1
ATOM 4150 C C . VAL B 1 181 ? 4.211 -1.613 -4.086 1 98.38 181 VAL B C 1
ATOM 4152 O O . VAL B 1 181 ? 5.344 -1.849 -4.508 1 98.38 181 VAL B O 1
ATOM 4155 N N . GLY B 1 182 ? 3.688 -0.395 -4.047 1 97.94 182 GLY B N 1
ATOM 4156 C CA . GLY 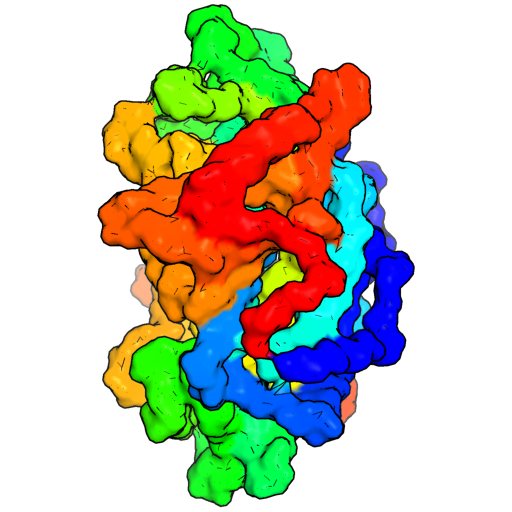B 1 182 ? 4.41 0.771 -4.527 1 97.94 182 GLY B CA 1
ATOM 4157 C C . GLY B 1 182 ? 4.09 1.117 -5.969 1 97.94 182 GLY B C 1
ATOM 4158 O O . GLY B 1 182 ? 4.426 2.207 -6.441 1 97.94 182 GLY B O 1
ATOM 4159 N N . GLY B 1 183 ? 3.486 0.274 -6.727 1 98.38 183 GLY B N 1
ATOM 4160 C CA . GLY B 1 183 ? 3.098 0.524 -8.109 1 98.38 183 GLY B CA 1
ATOM 4161 C C . GLY B 1 183 ? 1.604 0.736 -8.273 1 98.38 183 GLY B C 1
ATOM 4162 O O . GLY B 1 183 ? 0.822 0.429 -7.375 1 98.38 183 GLY B O 1
ATOM 4163 N N . ILE B 1 184 ? 1.19 1.181 -9.484 1 98.56 184 ILE B N 1
ATOM 4164 C CA . ILE B 1 184 ? -0.217 1.495 -9.703 1 98.56 184 ILE B CA 1
ATOM 4165 C C . ILE B 1 184 ? -1 0.209 -9.953 1 98.56 184 ILE B C 1
ATOM 4167 O O . ILE B 1 184 ? -2.232 0.203 -9.898 1 98.56 184 ILE B O 1
ATOM 4171 N N . SER B 1 185 ? -0.261 -0.895 -10.25 1 98.25 185 SER B N 1
ATOM 4172 C CA . SER B 1 185 ? -0.907 -2.201 -10.336 1 98.25 185 SER B CA 1
ATOM 4173 C C . SER B 1 185 ? -1.577 -2.57 -9.016 1 98.25 185 SER B C 1
ATOM 4175 O O . SER B 1 185 ? -2.6 -3.26 -9.008 1 98.25 185 SER B O 1
ATOM 4177 N N . HIS B 1 186 ? -1.007 -2.146 -7.953 1 98.75 186 HIS B N 1
ATOM 4178 C CA . HIS B 1 186 ? -1.423 -2.461 -6.59 1 98.75 186 HIS B CA 1
ATOM 4179 C C . HIS B 1 186 ? -2.596 -1.586 -6.156 1 98.75 186 HIS B C 1
ATOM 4181 O O . HIS B 1 186 ? -3.328 -1.938 -5.23 1 98.75 186 HIS B O 1
ATOM 4187 N N . ALA B 1 187 ? -2.893 -0.507 -6.84 1 98.81 187 ALA B N 1
ATOM 4188 C CA . ALA B 1 187 ? -3.91 0.464 -6.445 1 98.81 187 ALA B CA 1
ATOM 4189 C C . ALA B 1 187 ? -5.312 -0.044 -6.781 1 98.81 187 ALA B C 1
ATOM 4191 O O . ALA B 1 187 ? -5.484 -0.851 -7.699 1 98.81 187 ALA B O 1
ATOM 4192 N N . LEU B 1 188 ? -6.27 0.421 -6.059 1 98.88 188 LEU B N 1
ATOM 4193 C CA . LEU B 1 188 ? -7.672 0.218 -6.402 1 98.88 188 LEU B CA 1
ATOM 4194 C C . LEU B 1 188 ? -8.008 0.89 -7.73 1 98.88 188 LEU B C 1
ATOM 4196 O O . LEU B 1 188 ? -7.379 1.878 -8.109 1 98.88 188 LEU B O 1
ATOM 4200 N N . VAL B 1 189 ? -8.992 0.312 -8.391 1 98.75 189 VAL B N 1
ATOM 4201 C CA . VAL B 1 189 ? -9.586 1.039 -9.508 1 98.75 189 VAL B CA 1
ATOM 4202 C C . VAL B 1 189 ? -10 2.436 -9.055 1 98.75 189 VAL B C 1
ATOM 4204 O O . VAL B 1 189 ? -10.648 2.59 -8.023 1 98.75 189 VAL B O 1
ATOM 4207 N N . SER B 1 190 ? -9.633 3.447 -9.844 1 98.62 190 SER B N 1
ATOM 4208 C CA . SER B 1 190 ? -9.812 4.832 -9.43 1 98.62 190 SER B CA 1
ATOM 4209 C C . SER B 1 190 ? -11.273 5.113 -9.078 1 98.62 190 SER B C 1
ATOM 4211 O O . SER B 1 190 ? -11.555 5.793 -8.086 1 98.62 190 SER B O 1
ATOM 4213 N N . GLY B 1 191 ? -12.219 4.578 -9.906 1 98.62 191 GLY B N 1
ATOM 4214 C CA . GLY B 1 191 ? -13.625 4.793 -9.641 1 98.62 191 GLY B CA 1
ATOM 4215 C C . GLY B 1 191 ? -14.078 4.184 -8.328 1 98.62 191 GLY B C 1
ATOM 4216 O O . GLY B 1 191 ? -14.914 4.758 -7.621 1 98.62 191 GLY B O 1
ATOM 4217 N N . VAL B 1 192 ? -13.555 3.002 -7.98 1 98.81 192 VAL B N 1
ATOM 4218 C CA . VAL B 1 192 ? -13.891 2.352 -6.715 1 98.81 192 VAL B CA 1
ATOM 4219 C C . VAL B 1 192 ? -13.273 3.129 -5.555 1 98.81 192 VAL B C 1
ATOM 4221 O O . VAL B 1 192 ? -13.938 3.389 -4.551 1 98.81 192 VAL B O 1
ATOM 4224 N N . GLU B 1 193 ? -12.008 3.482 -5.73 1 98.81 193 GLU B N 1
ATOM 4225 C CA . GLU B 1 193 ? -11.352 4.316 -4.73 1 98.81 193 GLU B CA 1
ATOM 4226 C C . GLU B 1 193 ? -12.18 5.559 -4.418 1 98.81 193 GLU B C 1
ATOM 4228 O O . GLU B 1 193 ? -12.344 5.922 -3.25 1 98.81 193 GLU B O 1
ATOM 4233 N N . GLU B 1 194 ? -12.609 6.207 -5.465 1 98.75 194 GLU B N 1
ATOM 4234 C CA . GLU B 1 194 ? -13.398 7.43 -5.32 1 98.75 194 GLU B CA 1
ATOM 4235 C C . GLU B 1 194 ? -14.695 7.168 -4.559 1 98.75 194 GLU B C 1
ATOM 4237 O O . GLU B 1 194 ? -15.07 7.949 -3.68 1 98.75 194 GLU B O 1
ATOM 4242 N N . ALA B 1 195 ? -15.367 6.086 -4.836 1 98.88 195 ALA B N 1
ATOM 4243 C CA . ALA B 1 195 ? -16.609 5.719 -4.148 1 98.88 195 ALA B CA 1
ATOM 4244 C C . ALA B 1 195 ? -16.344 5.434 -2.672 1 98.88 195 ALA B C 1
ATOM 4246 O O . ALA B 1 195 ? -17.141 5.809 -1.811 1 98.88 195 ALA B O 1
ATOM 4247 N N . LEU B 1 196 ? -15.234 4.742 -2.404 1 98.94 196 LEU B N 1
ATOM 4248 C CA . LEU B 1 196 ? -14.883 4.434 -1.023 1 98.94 196 LEU B CA 1
ATOM 4249 C C . LEU B 1 196 ? -14.609 5.711 -0.237 1 98.94 196 LEU B C 1
ATOM 4251 O O . LEU B 1 196 ? -15.07 5.859 0.896 1 98.94 196 LEU B O 1
ATOM 4255 N N . PHE B 1 197 ? -13.852 6.641 -0.85 1 98.94 197 PHE B N 1
ATOM 4256 C CA . PHE B 1 197 ? -13.555 7.91 -0.198 1 98.94 197 PHE B CA 1
ATOM 4257 C C . PHE B 1 197 ? -14.828 8.703 0.055 1 98.94 197 PHE B C 1
ATOM 4259 O O . PHE B 1 197 ? -15.008 9.273 1.134 1 98.94 197 PHE B O 1
ATOM 4266 N N . PHE B 1 198 ? -15.688 8.734 -0.954 1 98.94 198 PHE B N 1
ATOM 4267 C CA . PHE B 1 198 ? -16.969 9.406 -0.83 1 98.94 198 PHE B CA 1
ATOM 4268 C C . PHE B 1 198 ? -17.766 8.844 0.349 1 98.94 198 PHE B C 1
ATOM 4270 O O . PHE B 1 198 ? -18.344 9.602 1.134 1 98.94 198 PHE B O 1
ATOM 4277 N N . HIS B 1 199 ? -17.75 7.543 0.484 1 98.94 199 HIS B N 1
ATOM 4278 C CA . HIS B 1 199 ? -18.406 6.875 1.601 1 98.94 199 HIS B CA 1
ATOM 4279 C C . HIS B 1 199 ? -17.766 7.25 2.928 1 98.94 199 HIS B C 1
ATOM 4281 O O . HIS B 1 199 ? -18.453 7.484 3.92 1 98.94 199 HIS B O 1
ATOM 4287 N N . ASN B 1 200 ? -16.391 7.281 3.004 1 98.94 200 ASN B N 1
ATOM 4288 C CA . ASN B 1 200 ? -15.688 7.68 4.219 1 98.94 200 ASN B CA 1
ATOM 4289 C C . ASN B 1 200 ? -16.219 9.008 4.758 1 98.94 200 ASN B C 1
ATOM 4291 O O . ASN B 1 200 ? -16.5 9.141 5.949 1 98.94 200 ASN B O 1
ATOM 4295 N N . ILE B 1 201 ? -16.328 9.93 3.814 1 98.81 201 ILE B N 1
ATOM 4296 C CA . ILE B 1 201 ? -16.688 11.297 4.188 1 98.81 201 ILE B CA 1
ATOM 4297 C C . ILE B 1 201 ? -18.172 11.375 4.531 1 98.81 201 ILE B C 1
ATOM 4299 O O . ILE B 1 201 ? -18.547 11.875 5.598 1 98.81 201 ILE B O 1
ATOM 4303 N N . ALA B 1 202 ? -19.031 10.789 3.73 1 98.81 202 ALA B N 1
ATOM 4304 C CA . ALA B 1 202 ? -20.484 10.938 3.877 1 98.81 202 ALA B CA 1
ATOM 4305 C C . ALA B 1 202 ? -20.984 10.195 5.109 1 98.81 202 ALA B C 1
ATOM 4307 O O . ALA B 1 202 ? -21.953 10.625 5.75 1 98.81 202 ALA B O 1
ATOM 4308 N N . ARG B 1 203 ? -20.344 9.078 5.422 1 98.81 203 ARG B N 1
ATOM 4309 C CA . ARG B 1 203 ? -20.828 8.211 6.492 1 98.81 203 ARG B CA 1
ATOM 4310 C C . ARG B 1 203 ? -19.938 8.32 7.73 1 98.81 203 ARG B C 1
ATOM 4312 O O . ARG B 1 203 ? -20.25 7.742 8.773 1 98.81 203 ARG B O 1
ATOM 4319 N N . TYR B 1 204 ? -18.844 9.117 7.617 1 98.75 204 TYR B N 1
ATOM 4320 C CA . TYR B 1 204 ? -17.844 9.148 8.672 1 98.75 204 TYR B CA 1
ATOM 4321 C C . TYR B 1 204 ? -17.406 7.742 9.062 1 98.75 204 TYR B C 1
ATOM 4323 O O . TYR B 1 204 ? -17.359 7.414 10.25 1 98.75 204 TYR B O 1
ATOM 4331 N N . SER B 1 205 ? -17.125 6.918 8.07 1 98.88 205 SER B N 1
ATOM 4332 C CA . SER B 1 205 ? -16.719 5.527 8.242 1 98.88 205 SER B CA 1
ATOM 4333 C C . SER B 1 205 ? -15.461 5.211 7.441 1 98.88 205 SER B C 1
ATOM 4335 O O . SER B 1 205 ? -15.5 5.145 6.215 1 98.88 205 SER B O 1
ATOM 4337 N N . GLN B 1 206 ? -14.359 5.027 8.164 1 98.81 206 GLN B N 1
ATOM 4338 C CA . GLN B 1 206 ? -13.07 4.77 7.523 1 98.81 206 GLN B CA 1
ATOM 4339 C C . GLN B 1 206 ? -13.047 3.385 6.887 1 98.81 206 GLN B C 1
ATOM 4341 O O . GLN B 1 206 ? -13.289 2.381 7.559 1 98.81 206 GLN B O 1
ATOM 4346 N N . THR B 1 207 ? -12.812 3.338 5.57 1 98.88 207 THR B N 1
ATOM 4347 C CA . THR B 1 207 ? -12.625 2.057 4.898 1 98.88 207 THR B CA 1
ATOM 4348 C C . THR B 1 207 ? -11.453 1.291 5.508 1 98.88 207 THR B C 1
ATOM 4350 O O . THR B 1 207 ? -10.406 1.872 5.793 1 98.88 207 THR B O 1
ATOM 4353 N N . HIS B 1 208 ? -11.688 0.038 5.75 1 98.62 208 HIS B N 1
ATOM 4354 C CA . HIS B 1 208 ? -10.602 -0.854 6.145 1 98.62 208 HIS B CA 1
ATOM 4355 C C . HIS B 1 208 ? -9.922 -1.462 4.926 1 98.62 208 HIS B C 1
ATOM 4357 O O . HIS B 1 208 ? -10.539 -2.217 4.172 1 98.62 208 HIS B O 1
ATOM 4363 N N . LEU B 1 209 ? -8.695 -1.132 4.707 1 98.56 209 LEU B N 1
ATOM 4364 C CA . LEU B 1 209 ? -7.902 -1.741 3.645 1 98.56 209 LEU B CA 1
ATOM 4365 C C . LEU B 1 209 ? -7.066 -2.898 4.184 1 98.56 209 LEU B C 1
ATOM 4367 O O . LEU B 1 209 ? -6.184 -2.695 5.016 1 98.56 209 LEU B O 1
ATOM 4371 N N . GLU B 1 210 ? -7.332 -4.078 3.713 1 98.31 210 GLU B N 1
ATOM 4372 C CA . GLU B 1 210 ? -6.672 -5.297 4.176 1 98.31 210 GLU B CA 1
ATOM 4373 C C . GLU B 1 210 ? -5.633 -5.777 3.17 1 98.31 210 GLU B C 1
ATOM 4375 O O . GLU B 1 210 ? -5.98 -6.262 2.092 1 98.31 210 GLU B O 1
ATOM 4380 N N . LEU B 1 211 ? -4.398 -5.629 3.51 1 97.69 211 LEU B N 1
ATOM 4381 C CA . LEU B 1 211 ? -3.346 -6.172 2.658 1 97.69 211 LEU B CA 1
ATOM 4382 C C . LEU B 1 211 ? -3.256 -7.688 2.805 1 97.69 211 LEU B C 1
ATOM 4384 O O . LEU B 1 211 ? -3.359 -8.219 3.914 1 97.69 211 LEU B O 1
ATOM 4388 N N . LYS B 1 212 ? -3.117 -8.344 1.765 1 97.81 212 LYS B N 1
ATOM 4389 C CA . LYS B 1 212 ? -2.922 -9.789 1.771 1 97.81 212 LYS B CA 1
ATOM 4390 C C . LYS B 1 212 ? -1.821 -10.203 0.796 1 97.81 212 LYS B C 1
ATOM 4392 O O . LYS B 1 212 ? -1.491 -9.453 -0.126 1 97.81 212 LYS B O 1
ATOM 4397 N N . GLY B 1 213 ? -1.237 -11.352 1.038 1 97.69 213 GLY B N 1
ATOM 4398 C CA . GLY B 1 213 ? -0.308 -11.945 0.092 1 97.69 213 GLY B CA 1
ATOM 4399 C C . GLY B 1 213 ? 1.102 -11.398 0.214 1 97.69 213 GLY B C 1
ATOM 4400 O O . GLY B 1 213 ? 1.918 -11.562 -0.696 1 97.69 213 GLY B O 1
ATOM 4401 N N . GLN B 1 214 ? 1.461 -10.844 1.312 1 97.19 214 GLN B N 1
ATOM 4402 C CA . GLN B 1 214 ? 2.744 -10.164 1.454 1 97.19 214 GLN B CA 1
ATOM 4403 C C . GLN B 1 214 ? 3.873 -11.164 1.688 1 97.19 214 GLN B C 1
ATOM 4405 O O . GLN B 1 214 ? 5.027 -10.898 1.341 1 97.19 214 GLN B O 1
ATOM 4410 N N . HIS B 1 215 ? 3.588 -12.297 2.305 1 97.75 215 HIS B N 1
ATOM 4411 C CA . HIS B 1 215 ? 4.664 -13.234 2.607 1 97.75 215 HIS B CA 1
ATOM 4412 C C . HIS B 1 215 ? 5.172 -13.922 1.342 1 97.75 215 HIS B C 1
ATOM 4414 O O . HIS B 1 215 ? 4.387 -14.484 0.579 1 97.75 215 HIS B O 1
ATOM 4420 N N . PRO B 1 216 ? 6.418 -13.961 1.12 1 98 216 PRO B N 1
ATOM 4421 C CA . PRO B 1 216 ? 6.938 -14.375 -0.186 1 98 216 PRO B CA 1
ATOM 4422 C C . PRO B 1 216 ? 6.902 -15.883 -0.383 1 98 216 PRO B C 1
ATOM 4424 O O . PRO B 1 216 ? 7.086 -16.375 -1.502 1 98 216 PRO B O 1
ATOM 4427 N N . LEU B 1 217 ? 6.645 -16.672 0.676 1 98.44 217 LEU B N 1
ATOM 4428 C CA . LEU B 1 217 ? 6.824 -18.125 0.567 1 98.44 217 LEU B CA 1
ATOM 4429 C C . LEU B 1 217 ? 5.477 -18.828 0.558 1 98.44 217 LEU B C 1
ATOM 4431 O O . LEU B 1 217 ? 5.41 -20.047 0.74 1 98.44 217 LEU B O 1
ATOM 4435 N N . THR B 1 218 ? 4.391 -18.109 0.412 1 98.25 218 THR B N 1
ATOM 4436 C CA . THR B 1 218 ? 3.064 -18.703 0.288 1 98.25 218 THR B CA 1
ATOM 4437 C C . THR B 1 218 ? 2.139 -17.797 -0.519 1 98.25 218 THR B C 1
ATOM 4439 O O . THR B 1 218 ? 2.277 -16.562 -0.485 1 98.25 218 THR B O 1
ATOM 4442 N N . GLU B 1 219 ? 1.269 -18.359 -1.237 1 96.62 219 GLU B N 1
ATOM 4443 C CA . GLU B 1 219 ? 0.219 -17.641 -1.941 1 96.62 219 GLU B CA 1
ATOM 4444 C C . GLU B 1 219 ? -0.989 -17.391 -1.039 1 96.62 219 GLU B C 1
ATOM 4446 O O . GLU B 1 219 ? -1.216 -18.141 -0.088 1 96.62 219 GLU B O 1
ATOM 4451 N N . ASN B 1 220 ? -1.719 -16.312 -1.354 1 96.12 220 ASN B N 1
ATOM 4452 C CA . ASN B 1 220 ? -2.92 -15.938 -0.617 1 96.12 220 ASN B CA 1
ATOM 4453 C C . ASN B 1 220 ? -4.074 -15.602 -1.558 1 96.12 220 ASN B C 1
ATOM 4455 O O . ASN B 1 220 ? -4.418 -14.43 -1.729 1 96.12 220 ASN B O 1
ATOM 4459 N N . TYR B 1 221 ? -4.723 -16.641 -2.064 1 96.56 221 TYR B N 1
ATOM 4460 C CA . TYR B 1 221 ? -5.945 -16.328 -2.795 1 96.56 221 TYR B CA 1
ATOM 4461 C C . TYR B 1 221 ? -7.016 -15.773 -1.858 1 96.56 221 TYR B C 1
ATOM 4463 O O . TYR B 1 221 ? -7.582 -14.711 -2.107 1 96.56 221 TYR B O 1
ATOM 4471 N N . SER B 1 222 ? -7.215 -16.516 -0.775 1 97.88 222 SER B N 1
ATOM 4472 C CA . SER B 1 222 ? -8.164 -16.094 0.243 1 97.88 222 SER B CA 1
ATOM 4473 C C . SER B 1 222 ? -7.641 -14.891 1.022 1 97.88 222 SER B C 1
ATOM 4475 O O . SER B 1 222 ? -6.453 -14.828 1.352 1 97.88 222 SER B O 1
ATOM 4477 N N . ALA B 1 223 ? -8.539 -13.992 1.327 1 98.31 223 ALA B N 1
ATOM 4478 C CA . ALA B 1 223 ? -8.188 -12.875 2.195 1 98.31 223 ALA B CA 1
ATOM 4479 C C . ALA B 1 223 ? -8.078 -13.32 3.65 1 98.31 223 ALA B C 1
ATOM 4481 O O . ALA B 1 223 ? -7.574 -12.578 4.5 1 98.31 223 ALA B O 1
ATOM 4482 N N . LEU B 1 224 ? -8.453 -14.547 3.926 1 98.56 224 LEU B N 1
ATOM 4483 C CA . LEU B 1 224 ? -8.617 -14.93 5.324 1 98.56 224 LEU B CA 1
ATOM 4484 C C . LEU B 1 224 ? -7.5 -15.867 5.77 1 98.56 224 LEU B C 1
ATOM 4486 O O . LEU B 1 224 ? -7.277 -16.047 6.973 1 98.56 224 LEU B O 1
ATOM 4490 N N . LYS B 1 225 ? -6.812 -16.453 4.809 1 96.75 225 LYS B N 1
ATOM 4491 C CA . LYS B 1 225 ? -5.684 -17.312 5.164 1 96.75 225 LYS B CA 1
ATOM 4492 C C . LYS B 1 225 ? -4.859 -17.672 3.932 1 96.75 225 LYS B C 1
ATOM 4494 O O . LYS B 1 225 ? -5.371 -17.672 2.812 1 96.75 225 LYS B O 1
ATOM 4499 N N . PRO B 1 226 ? -3.59 -18.062 4.141 1 97.12 226 PRO B N 1
ATOM 4500 C CA . PRO B 1 226 ? -2.746 -18.453 3.01 1 97.12 226 PRO B CA 1
ATOM 4501 C C . PRO B 1 226 ? -2.998 -19.891 2.561 1 97.12 226 PRO B C 1
ATOM 4503 O O . PRO B 1 226 ? -3.691 -20.641 3.248 1 97.12 226 PRO B O 1
ATOM 4506 N N . GLU B 1 227 ? -2.486 -20.219 1.402 1 96.31 227 GLU B N 1
ATOM 4507 C CA . GLU B 1 227 ? -2.607 -21.578 0.88 1 96.31 227 GLU B CA 1
ATOM 4508 C C . GLU B 1 227 ? -1.888 -22.578 1.778 1 96.31 227 GLU B C 1
ATOM 4510 O O . GLU B 1 227 ? -2.365 -23.703 1.973 1 96.31 227 GLU B O 1
ATOM 4515 N N . VAL B 1 228 ? -0.733 -22.188 2.209 1 96.94 228 VAL B N 1
ATOM 4516 C CA . VAL B 1 228 ? 0.08 -22.953 3.15 1 96.94 228 VAL B CA 1
ATOM 4517 C C . VAL B 1 228 ? 0.537 -22.047 4.293 1 96.94 228 VAL B C 1
ATOM 4519 O O . VAL B 1 228 ? 1.095 -20.969 4.055 1 96.94 228 VAL B O 1
ATOM 4522 N N . SER B 1 229 ? 0.286 -22.469 5.539 1 96.88 229 SER B N 1
ATOM 4523 C CA . SER B 1 229 ? 0.484 -21.578 6.684 1 96.88 229 SER B CA 1
ATOM 4524 C C . SER B 1 229 ? 1.802 -21.875 7.391 1 96.88 229 SER B C 1
ATOM 4526 O O . SER B 1 229 ? 2.33 -21.031 8.117 1 96.88 229 SER B O 1
ATOM 4528 N N . VAL B 1 230 ? 2.285 -23.125 7.211 1 97.25 230 VAL B N 1
ATOM 4529 C CA . VAL B 1 230 ? 3.496 -23.547 7.902 1 97.25 230 VAL B CA 1
ATOM 4530 C C . VAL B 1 230 ? 4.512 -24.078 6.895 1 97.25 230 VAL B C 1
ATOM 4532 O O . VAL B 1 230 ? 4.172 -24.891 6.031 1 97.25 230 VAL B O 1
ATOM 4535 N N . ALA B 1 231 ? 5.719 -23.609 7.039 1 97.06 231 ALA B N 1
ATOM 4536 C CA . ALA B 1 231 ? 6.777 -24.047 6.133 1 97.06 231 ALA B CA 1
ATOM 4537 C C . ALA B 1 231 ? 7.293 -25.438 6.52 1 97.06 231 ALA B C 1
ATOM 4539 O O . ALA B 1 231 ? 6.879 -26 7.539 1 97.06 231 ALA B O 1
ATOM 4540 N N . SER B 1 232 ? 8.156 -25.938 5.688 1 95.5 232 SER B N 1
ATOM 4541 C CA . SER B 1 232 ? 8.703 -27.266 5.879 1 95.5 232 SER B CA 1
ATOM 4542 C C . SER B 1 232 ? 9.461 -27.375 7.199 1 95.5 232 SER B C 1
ATOM 4544 O O . SER B 1 232 ? 9.516 -28.453 7.805 1 95.5 232 SER B O 1
ATOM 4546 N N . ASN B 1 233 ? 10.008 -26.359 7.652 1 95.12 233 ASN B N 1
ATOM 4547 C CA . ASN B 1 233 ? 10.805 -26.359 8.875 1 95.12 233 ASN B CA 1
ATOM 4548 C C . ASN B 1 233 ? 9.953 -26 10.094 1 95.12 233 ASN B C 1
ATOM 4550 O O . ASN B 1 233 ? 10.492 -25.75 11.172 1 95.12 233 ASN B O 1
ATOM 4554 N N . GLY B 1 234 ? 8.719 -25.812 9.922 1 95 234 GLY B N 1
ATOM 4555 C CA . GLY B 1 234 ? 7.805 -25.609 11.039 1 95 234 GLY B CA 1
ATOM 4556 C C . GLY B 1 234 ? 7.516 -24.156 11.312 1 95 234 GLY B C 1
ATOM 4557 O O . GLY B 1 234 ? 6.652 -23.828 12.125 1 95 234 GLY B O 1
ATOM 4558 N N . VAL B 1 235 ? 8.219 -23.312 10.648 1 95.5 235 VAL B N 1
ATOM 4559 C CA . VAL B 1 235 ? 8.039 -21.875 10.883 1 95.5 235 VAL B CA 1
ATOM 4560 C C . VAL B 1 235 ? 6.719 -21.422 10.258 1 95.5 235 VAL B C 1
ATOM 4562 O O . VAL B 1 235 ? 6.371 -21.828 9.148 1 95.5 235 VAL B O 1
ATOM 4565 N N . SER B 1 236 ? 5.961 -20.609 10.992 1 97 236 SER B N 1
ATOM 4566 C CA . SER B 1 236 ? 4.73 -20.031 10.461 1 97 236 SER B CA 1
ATOM 4567 C C . SER B 1 236 ? 5.023 -19.031 9.344 1 97 236 SER B C 1
ATOM 4569 O O . SER B 1 236 ? 5.859 -18.141 9.516 1 97 236 SER B O 1
ATOM 4571 N N . ILE B 1 237 ? 4.402 -19.172 8.219 1 96.69 237 ILE B N 1
ATOM 4572 C CA . ILE B 1 237 ? 4.59 -18.25 7.105 1 96.69 237 ILE B CA 1
ATOM 4573 C C . ILE B 1 237 ? 3.262 -17.578 6.762 1 96.69 237 ILE B C 1
ATOM 4575 O O . ILE B 1 237 ? 3.133 -16.938 5.711 1 96.69 237 ILE B O 1
ATOM 4579 N N . GLY B 1 238 ? 2.273 -17.656 7.559 1 95.31 238 GLY B N 1
ATOM 4580 C CA . GLY B 1 238 ? 0.969 -17.016 7.461 1 95.31 238 GLY B CA 1
ATOM 4581 C C . GLY B 1 238 ? -0.044 -17.594 8.438 1 95.31 238 GLY B C 1
ATOM 4582 O O . GLY B 1 238 ? 0.052 -18.75 8.836 1 95.31 238 GLY B O 1
ATOM 4583 N N . ASN B 1 239 ? -0.967 -16.828 8.844 1 95.06 239 ASN B N 1
ATOM 4584 C CA . ASN B 1 239 ? -1.999 -17.266 9.789 1 95.06 239 ASN B CA 1
ATOM 4585 C C . ASN B 1 239 ? -3.395 -16.891 9.289 1 95.06 239 ASN B C 1
ATOM 4587 O O . ASN B 1 239 ? -3.543 -16.031 8.422 1 95.06 239 ASN B O 1
ATOM 4591 N N . THR B 1 240 ? -4.316 -17.656 9.828 1 97.25 240 THR B N 1
ATOM 4592 C CA . THR B 1 240 ? -5.703 -17.25 9.633 1 97.25 240 THR B CA 1
ATOM 4593 C C . THR B 1 240 ? -5.941 -15.852 10.195 1 97.25 240 THR B C 1
ATOM 4595 O O . THR B 1 240 ? -5.535 -15.555 11.328 1 97.25 240 THR B O 1
ATOM 4598 N N . ASN B 1 241 ? -6.52 -15.062 9.453 1 98.31 241 ASN B N 1
ATOM 4599 C CA . ASN B 1 241 ? -6.82 -13.695 9.852 1 98.31 241 ASN B CA 1
ATOM 4600 C C . ASN B 1 241 ? -8.07 -13.625 10.727 1 98.31 241 ASN B C 1
ATOM 4602 O O . ASN B 1 241 ? -9.125 -13.195 10.273 1 98.31 241 ASN B O 1
ATOM 4606 N N . LYS B 1 242 ? -7.949 -13.945 11.961 1 97.88 242 LYS B N 1
ATOM 4607 C CA . LYS B 1 242 ? -9.07 -14.031 12.891 1 97.88 242 LYS B CA 1
ATOM 4608 C C . LYS B 1 242 ? -9.727 -12.672 13.094 1 97.88 242 LYS B C 1
ATOM 4610 O O . LYS B 1 242 ? -10.945 -12.578 13.227 1 97.88 242 LYS B O 1
ATOM 4615 N N . GLY B 1 243 ? -8.875 -11.641 13.156 1 98.12 243 GLY B N 1
ATOM 4616 C CA . GLY B 1 243 ? -9.422 -10.305 13.297 1 98.12 243 GLY B CA 1
ATOM 4617 C C . GLY B 1 243 ? -10.383 -9.93 12.18 1 98.12 243 GLY B C 1
ATOM 4618 O O . GLY B 1 243 ? -11.461 -9.398 12.438 1 98.12 243 GLY B O 1
ATOM 4619 N N . LEU B 1 244 ? -9.969 -10.18 10.953 1 98.69 244 LEU B N 1
ATOM 4620 C CA . LEU B 1 244 ? -10.82 -9.883 9.805 1 98.69 244 LEU B CA 1
ATOM 4621 C C . LEU B 1 244 ? -12.094 -10.727 9.836 1 98.69 244 LEU B C 1
ATOM 4623 O O . LEU B 1 244 ? -13.188 -10.227 9.555 1 98.69 244 LEU B O 1
ATOM 4627 N N . ILE B 1 245 ? -11.961 -11.992 10.172 1 98.69 245 ILE B N 1
ATOM 4628 C CA . ILE B 1 245 ? -13.109 -12.891 10.242 1 98.69 245 ILE B CA 1
ATOM 4629 C C . ILE B 1 245 ? -14.125 -12.344 11.242 1 98.69 245 ILE B C 1
ATOM 4631 O O . ILE B 1 245 ? -15.32 -12.258 10.938 1 98.69 245 ILE B O 1
ATOM 4635 N N . GLU B 1 246 ? -13.641 -11.953 12.422 1 98.38 246 GLU B N 1
ATOM 4636 C CA . GLU B 1 246 ? -14.531 -11.406 13.438 1 98.38 246 GLU B CA 1
ATOM 4637 C C . GLU B 1 246 ? -15.219 -10.141 12.938 1 98.38 246 GLU B C 1
ATOM 4639 O O . GLU B 1 246 ? -16.422 -9.938 13.172 1 98.38 246 GLU B O 1
ATOM 4644 N N . GLN B 1 247 ? -14.453 -9.32 12.281 1 98.5 247 GLN B N 1
ATOM 4645 C CA . GLN B 1 247 ? -15.023 -8.094 11.742 1 98.5 247 GLN B CA 1
ATOM 4646 C C . GLN B 1 247 ? -16.141 -8.398 10.742 1 98.5 247 GLN B C 1
ATOM 4648 O O . GLN B 1 247 ? -17.203 -7.785 10.781 1 98.5 247 GLN B O 1
ATOM 4653 N N . LEU B 1 248 ? -15.898 -9.312 9.844 1 98.81 248 LEU B N 1
ATOM 4654 C CA . LEU B 1 248 ? -16.859 -9.672 8.805 1 98.81 248 LEU B CA 1
ATOM 4655 C C . LEU B 1 248 ? -18.125 -10.266 9.422 1 98.81 248 LEU B C 1
ATOM 4657 O O . LEU B 1 248 ? -19.234 -9.922 9.008 1 98.81 248 LEU B O 1
ATOM 4661 N N . LEU B 1 249 ? -17.969 -11.047 10.414 1 98 249 LEU B N 1
ATOM 4662 C CA . LEU B 1 249 ? -19.109 -11.75 11 1 98 249 LEU B CA 1
ATOM 4663 C C . LEU B 1 249 ? -19.844 -10.867 11.992 1 98 249 LEU B C 1
ATOM 4665 O O . LEU B 1 249 ? -20.922 -11.227 12.469 1 98 249 LEU B O 1
ATOM 4669 N N . ASN B 1 250 ? -19.297 -9.734 12.305 1 97.38 250 ASN B N 1
ATOM 4670 C CA . ASN B 1 250 ? -19.953 -8.797 13.211 1 97.38 250 ASN B CA 1
ATOM 4671 C C . ASN B 1 250 ? -21.016 -7.977 12.492 1 97.38 250 ASN B C 1
ATOM 4673 O O . ASN B 1 250 ? -21.828 -7.312 13.141 1 97.38 250 ASN B O 1
ATOM 4677 N N . PHE B 1 251 ? -21.031 -7.98 11.164 1 98.5 251 PHE B N 1
ATOM 4678 C CA . PHE B 1 251 ? -22.078 -7.297 10.414 1 98.5 251 PHE B CA 1
ATOM 4679 C C . PHE B 1 251 ? -23.391 -8.086 10.469 1 98.5 251 PHE B C 1
ATOM 4681 O O . PHE B 1 251 ? -23.375 -9.312 10.508 1 98.5 251 PHE B O 1
ATOM 4688 N N . ASP B 1 252 ? -24.516 -7.367 10.492 1 98.31 252 ASP B N 1
ATOM 4689 C CA . ASP B 1 252 ? -25.812 -8.008 10.375 1 98.31 252 ASP B CA 1
ATOM 4690 C C . ASP B 1 252 ? -26.031 -8.562 8.969 1 98.31 252 ASP B C 1
ATOM 4692 O O . ASP B 1 252 ? -26.641 -9.625 8.797 1 98.31 252 ASP B O 1
ATOM 4696 N N . LEU B 1 253 ? -25.609 -7.898 7.957 1 98.31 253 LEU B N 1
ATOM 4697 C CA . LEU B 1 253 ? -25.547 -8.305 6.559 1 98.31 253 LEU B CA 1
ATOM 4698 C C . LEU B 1 253 ? -24.172 -8.016 5.961 1 98.31 253 LEU B C 1
ATOM 4700 O O . LEU B 1 253 ? -23.594 -6.969 6.223 1 98.31 253 LEU B O 1
ATOM 4704 N N . LEU B 1 254 ? -23.672 -8.984 5.258 1 98.81 254 LEU B N 1
ATOM 4705 C CA . LEU B 1 254 ? -22.375 -8.836 4.609 1 98.81 254 LEU B CA 1
ATOM 4706 C C . LEU B 1 254 ? -22.5 -9.062 3.104 1 98.81 254 LEU B C 1
ATOM 4708 O O . LEU B 1 254 ? -22.891 -10.148 2.664 1 98.81 254 LEU B O 1
ATOM 4712 N N . PHE B 1 255 ? -22.188 -8.023 2.352 1 98.88 255 PHE B N 1
ATOM 4713 C CA . PHE B 1 255 ? -22.125 -8.148 0.901 1 98.88 255 PHE B CA 1
ATOM 4714 C C . PHE B 1 255 ? -20.672 -8.344 0.448 1 98.88 255 PHE B C 1
ATOM 4716 O O . PHE B 1 255 ? -19.766 -7.719 0.989 1 98.88 255 PHE B O 1
ATOM 4723 N N . ILE B 1 256 ? -20.484 -9.227 -0.556 1 98.94 256 ILE B N 1
ATOM 4724 C CA . ILE B 1 256 ? -19.156 -9.539 -1.058 1 98.94 256 ILE B CA 1
ATOM 4725 C C . ILE B 1 256 ? -19.125 -9.391 -2.576 1 98.94 256 ILE B C 1
ATOM 4727 O O . ILE B 1 256 ? -20.047 -9.82 -3.268 1 98.94 256 ILE B O 1
ATOM 4731 N N . ALA B 1 257 ? -18.125 -8.727 -3.086 1 98.88 257 ALA B N 1
ATOM 4732 C CA . ALA B 1 257 ? -17.891 -8.578 -4.52 1 98.88 257 ALA B CA 1
ATOM 4733 C C . ALA B 1 257 ? -16.391 -8.453 -4.809 1 98.88 257 ALA B C 1
ATOM 4735 O O . ALA B 1 257 ? -15.594 -8.266 -3.893 1 98.88 257 ALA B O 1
ATOM 4736 N N . GLY B 1 258 ? -16.062 -8.547 -6.066 1 98.81 258 GLY B N 1
ATOM 4737 C CA . GLY B 1 258 ? -14.672 -8.328 -6.453 1 98.81 258 GLY B CA 1
ATOM 4738 C C . GLY B 1 258 ? -14.172 -9.352 -7.461 1 98.81 258 GLY B C 1
ATOM 4739 O O . GLY B 1 258 ? -14.961 -9.922 -8.219 1 98.81 258 GLY B O 1
ATOM 4740 N N . GLN B 1 259 ? -12.82 -9.438 -7.516 1 98.69 259 GLN B N 1
ATOM 4741 C CA . GLN B 1 259 ? -12.195 -10.32 -8.492 1 98.69 259 GLN B CA 1
ATOM 4742 C C . GLN B 1 259 ? -11.234 -11.297 -7.82 1 98.69 259 GLN B C 1
ATOM 4744 O O . GLN B 1 259 ? -10.609 -10.961 -6.809 1 98.69 259 GLN B O 1
ATOM 4749 N N . ALA B 1 260 ? -11.109 -12.445 -8.383 1 96.38 260 ALA B N 1
ATOM 4750 C CA . ALA B 1 260 ? -11.953 -13.047 -9.422 1 96.38 260 ALA B CA 1
ATOM 4751 C C . ALA B 1 260 ? -12.93 -14.055 -8.82 1 96.38 260 ALA B C 1
ATOM 4753 O O . ALA B 1 260 ? -12.641 -14.664 -7.789 1 96.38 260 ALA B O 1
ATOM 4754 N N . LYS B 1 261 ? -14.016 -14.211 -9.453 1 98.25 261 LYS B N 1
ATOM 4755 C CA . LYS B 1 261 ? -15.062 -15.141 -9.047 1 98.25 261 LYS B CA 1
ATOM 4756 C C . LYS B 1 261 ? -14.5 -16.547 -8.82 1 98.25 261 LYS B C 1
ATOM 4758 O O . LYS B 1 261 ? -14.891 -17.219 -7.863 1 98.25 261 LYS B O 1
ATOM 4763 N N . SER B 1 262 ? -13.508 -16.953 -9.602 1 96.44 262 SER B N 1
ATOM 4764 C CA . SER B 1 262 ? -13.008 -18.312 -9.617 1 96.44 262 SER B CA 1
ATOM 4765 C C . SER B 1 262 ? -11.844 -18.484 -8.641 1 96.44 262 SER B C 1
ATOM 4767 O O . SER B 1 262 ? -11.43 -19.609 -8.344 1 96.44 262 SER B O 1
ATOM 4769 N N . HIS B 1 263 ? -11.219 -17.422 -8.148 1 95.56 263 HIS B N 1
ATOM 4770 C CA . HIS B 1 263 ? -10.023 -17.5 -7.316 1 95.56 263 HIS B CA 1
ATOM 4771 C C . HIS B 1 263 ? -10.227 -16.766 -6 1 95.56 263 HIS B C 1
ATOM 4773 O O . HIS B 1 263 ? -10.883 -17.281 -5.09 1 95.56 263 HIS B O 1
ATOM 4779 N N . CYS B 1 264 ? -9.789 -15.508 -5.902 1 97.75 264 CYS B N 1
ATOM 4780 C CA . CYS B 1 264 ? -9.711 -14.805 -4.629 1 97.75 264 CYS B CA 1
ATOM 4781 C C . CYS B 1 264 ? -11.094 -14.68 -3.994 1 97.75 264 CYS B C 1
ATOM 4783 O O . CYS B 1 264 ? -11.234 -14.797 -2.775 1 97.75 264 CYS B O 1
ATOM 4785 N N . VAL B 1 265 ? -12.125 -14.445 -4.828 1 98.69 265 VAL B N 1
ATOM 4786 C CA . VAL B 1 265 ? -13.469 -14.336 -4.273 1 98.69 265 VAL B CA 1
ATOM 4787 C C . VAL B 1 265 ? -13.938 -15.695 -3.758 1 98.69 265 VAL B C 1
ATOM 4789 O O . VAL B 1 265 ? -14.344 -15.828 -2.602 1 98.69 265 VAL B O 1
ATOM 4792 N N . ALA B 1 266 ? -13.812 -16.719 -4.59 1 97.88 266 ALA B N 1
ATOM 4793 C CA . ALA B 1 266 ? -14.281 -18.047 -4.23 1 97.88 266 ALA B CA 1
ATOM 4794 C C . ALA B 1 266 ? -13.57 -18.562 -2.98 1 97.88 266 ALA B C 1
ATOM 4796 O O . ALA B 1 266 ? -14.211 -19.062 -2.053 1 97.88 266 ALA B O 1
ATOM 4797 N N . TRP B 1 267 ? -12.281 -18.406 -2.967 1 96.94 267 TRP B N 1
ATOM 4798 C CA . TRP B 1 267 ? -11.523 -18.953 -1.854 1 96.94 267 TRP B CA 1
ATOM 4799 C C . TRP B 1 267 ? -11.781 -18.172 -0.571 1 96.94 267 TRP B C 1
ATOM 4801 O O . TRP B 1 267 ? -11.781 -18.734 0.523 1 96.94 267 TRP B O 1
ATOM 4811 N N . THR B 1 268 ? -11.969 -16.828 -0.67 1 98.62 268 THR B N 1
ATOM 4812 C CA . THR B 1 268 ? -12.32 -16.047 0.504 1 98.62 268 THR B CA 1
ATOM 4813 C C . THR B 1 268 ? -13.68 -16.469 1.055 1 98.62 268 THR B C 1
ATOM 4815 O O . THR B 1 268 ? -13.828 -16.672 2.26 1 98.62 268 THR B O 1
ATOM 4818 N N . VAL B 1 269 ? -14.648 -16.609 0.165 1 98.69 269 VAL B N 1
ATOM 4819 C CA . VAL B 1 269 ? -15.992 -17 0.579 1 98.69 269 VAL B CA 1
ATOM 4820 C C . VAL B 1 269 ? -15.969 -18.406 1.157 1 98.69 269 VAL B C 1
ATOM 4822 O O . VAL B 1 269 ? -16.625 -18.688 2.166 1 98.69 269 VAL B O 1
ATOM 4825 N N . GLU B 1 270 ? -15.188 -19.328 0.563 1 97.38 270 GLU B N 1
ATOM 4826 C CA . GLU B 1 270 ? -15.055 -20.703 1.055 1 97.38 270 GLU B CA 1
ATOM 4827 C C . GLU B 1 270 ? -14.508 -20.719 2.48 1 97.38 270 GLU B C 1
ATOM 4829 O O . GLU B 1 270 ? -15.047 -21.422 3.346 1 97.38 270 GLU B O 1
ATOM 4834 N N . ASP B 1 271 ? -13.461 -19.969 2.715 1 97.5 271 ASP B N 1
ATOM 4835 C CA . ASP B 1 271 ? -12.867 -19.938 4.047 1 97.5 271 ASP B CA 1
ATOM 4836 C C . ASP B 1 271 ? -13.812 -19.297 5.055 1 97.5 271 ASP B C 1
ATOM 4838 O O . ASP B 1 271 ? -13.875 -19.719 6.211 1 97.5 271 ASP B O 1
ATOM 4842 N N . LEU B 1 272 ? -14.5 -18.234 4.617 1 98.69 272 LEU B N 1
ATOM 4843 C CA . LEU B 1 272 ? -15.492 -17.625 5.496 1 98.69 272 LEU B CA 1
ATOM 4844 C C . LEU B 1 272 ? -16.594 -18.609 5.855 1 98.69 272 LEU B C 1
ATOM 4846 O O . LEU B 1 272 ? -16.984 -18.703 7.02 1 98.69 272 LEU B O 1
ATOM 4850 N N . LEU B 1 273 ? -17.078 -19.328 4.836 1 98.38 273 LEU B N 1
ATOM 4851 C CA . LEU B 1 273 ? -18.125 -20.328 5.043 1 98.38 273 LEU B CA 1
ATOM 4852 C C . LEU B 1 273 ? -17.656 -21.406 6.023 1 98.38 273 LEU B C 1
ATOM 4854 O O . LEU B 1 273 ? -18.438 -21.828 6.887 1 98.38 273 LEU B O 1
ATOM 4858 N N . THR B 1 274 ? -16.422 -21.812 5.891 1 97.12 274 T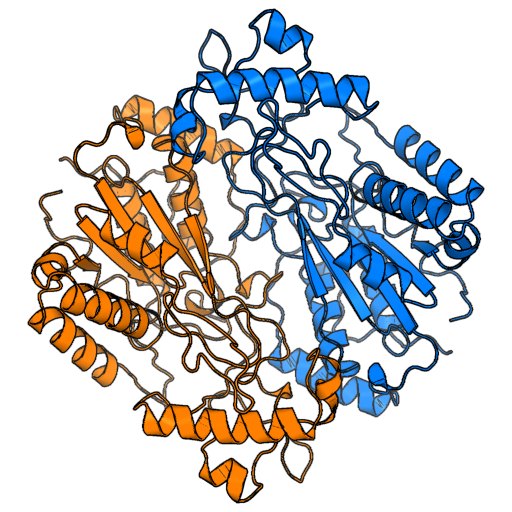HR B N 1
ATOM 4859 C CA . THR B 1 274 ? -15.859 -22.797 6.816 1 97.12 274 THR B CA 1
ATOM 4860 C C . THR B 1 274 ? -15.922 -22.281 8.25 1 97.12 274 THR B C 1
ATOM 4862 O O . THR B 1 274 ? -16.312 -23.016 9.164 1 97.12 274 THR B O 1
ATOM 4865 N N . GLU B 1 275 ? -15.555 -21.031 8.453 1 97.69 275 GLU B N 1
ATOM 4866 C CA . GLU B 1 275 ? -15.625 -20.406 9.773 1 97.69 275 GLU B CA 1
ATOM 4867 C C . GLU B 1 275 ? -17.062 -20.359 10.281 1 97.69 275 GLU B C 1
ATOM 4869 O O . GLU B 1 275 ? -17.328 -20.625 11.453 1 97.69 275 GLU B O 1
ATOM 4874 N N . ILE B 1 276 ? -17.953 -20.016 9.414 1 98.19 276 ILE B N 1
ATOM 4875 C CA . ILE B 1 276 ? -19.359 -19.906 9.734 1 98.19 276 ILE B CA 1
ATOM 4876 C C . ILE B 1 276 ? -19.906 -21.266 10.172 1 98.19 276 ILE B C 1
ATOM 4878 O O . ILE B 1 276 ? -20.578 -21.375 11.195 1 98.19 276 ILE B O 1
ATOM 4882 N N . GLN B 1 277 ? -19.594 -22.312 9.43 1 97.5 277 GLN B N 1
ATOM 4883 C CA . GLN B 1 277 ? -20.094 -23.656 9.703 1 97.5 277 GLN B CA 1
ATOM 4884 C C . GLN B 1 277 ? -19.578 -24.172 11.047 1 97.5 277 GLN B C 1
ATOM 4886 O O . GLN B 1 277 ? -20.281 -24.922 11.734 1 97.5 277 GLN B O 1
ATOM 4891 N N . GLN B 1 278 ? -18.422 -23.719 11.43 1 97 278 GLN B N 1
ATOM 4892 C CA . GLN B 1 278 ? -17.828 -24.141 12.695 1 97 278 GLN B CA 1
ATOM 4893 C C . GLN B 1 278 ? -18.453 -23.391 13.867 1 97 278 GLN B C 1
ATOM 4895 O O . GLN B 1 278 ? -18.484 -23.906 14.992 1 97 278 GLN B O 1
ATOM 4900 N N . ARG B 1 279 ? -18.984 -22.312 13.625 1 96.38 279 ARG B N 1
ATOM 4901 C CA . ARG B 1 279 ? -19.547 -21.484 14.688 1 96.38 279 ARG B CA 1
ATOM 4902 C C . ARG B 1 279 ? -21.062 -21.609 14.75 1 96.38 279 ARG B C 1
ATOM 4904 O O . ARG B 1 279 ? -21.609 -22.078 15.75 1 96.38 279 ARG B O 1
ATOM 4911 N N . ASP B 1 280 ? -21.719 -21.203 13.766 1 97.62 280 ASP B N 1
ATOM 4912 C CA . ASP B 1 280 ? -23.172 -21.172 13.609 1 97.62 280 ASP B CA 1
ATOM 4913 C C . ASP B 1 280 ? -23.562 -21.141 12.133 1 97.62 280 ASP B C 1
ATOM 4915 O O . ASP B 1 280 ? -23.5 -20.078 11.5 1 97.62 280 ASP B O 1
ATOM 4919 N N . ARG B 1 281 ? -24.078 -22.203 11.609 1 96.94 281 ARG B N 1
ATOM 4920 C CA . ARG B 1 281 ? -24.375 -22.359 10.188 1 96.94 281 ARG B CA 1
ATOM 4921 C C . ARG B 1 281 ? -25.391 -21.312 9.719 1 96.94 281 ARG B C 1
ATOM 4923 O O . ARG B 1 281 ? -25.406 -20.953 8.539 1 96.94 281 ARG B O 1
ATOM 4930 N N . THR B 1 282 ? -26.188 -20.828 10.594 1 97.19 282 THR B N 1
ATOM 4931 C CA . THR B 1 282 ? -27.25 -19.906 10.211 1 97.19 282 THR B CA 1
ATOM 4932 C C . THR B 1 282 ? -26.672 -18.562 9.805 1 97.19 282 THR B C 1
ATOM 4934 O O . THR B 1 282 ? -27.344 -17.75 9.148 1 97.19 282 THR B O 1
ATOM 4937 N N . L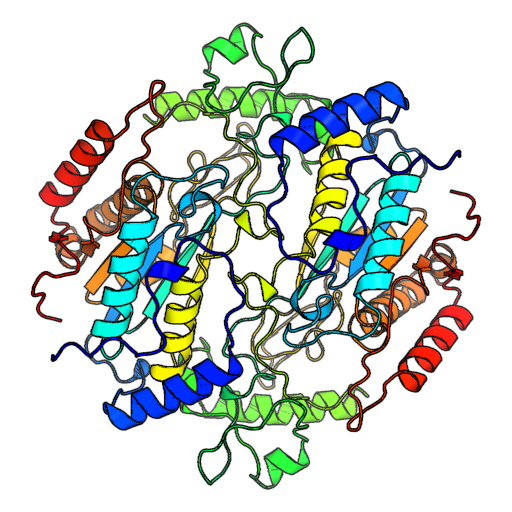EU B 1 283 ? -25.406 -18.312 10.188 1 98.12 283 LEU B N 1
ATOM 4938 C CA . LEU B 1 283 ? -24.75 -17.062 9.844 1 98.12 283 LEU B CA 1
ATOM 4939 C C . LEU B 1 283 ? -24.594 -16.922 8.336 1 98.12 283 LEU B C 1
ATOM 4941 O O . LEU B 1 283 ? -24.438 -15.812 7.816 1 98.12 283 LEU B O 1
ATOM 4945 N N . ALA B 1 284 ? -24.594 -18 7.594 1 98.5 284 ALA B N 1
ATOM 4946 C CA . ALA B 1 284 ? -24.469 -17.969 6.137 1 98.5 284 ALA B CA 1
ATOM 4947 C C . ALA B 1 284 ? -25.578 -17.156 5.496 1 98.5 284 ALA B C 1
ATOM 4949 O O . ALA B 1 284 ? -25.375 -16.516 4.457 1 98.5 284 ALA B O 1
ATOM 4950 N N . GLN B 1 285 ? -26.719 -17.109 6.148 1 97.75 285 GLN B N 1
ATOM 4951 C CA . GLN B 1 285 ? -27.891 -16.422 5.605 1 97.75 285 GLN B CA 1
ATOM 4952 C C . GLN B 1 285 ? -27.672 -14.906 5.57 1 97.75 285 GLN B C 1
ATOM 4954 O O . GLN B 1 285 ? -28.375 -14.188 4.863 1 97.75 285 GLN B O 1
ATOM 4959 N N . ARG B 1 286 ? -26.719 -14.453 6.34 1 97.88 286 ARG B N 1
ATOM 4960 C CA . ARG B 1 286 ? -26.438 -13.023 6.406 1 97.88 286 ARG B CA 1
ATOM 4961 C C . ARG B 1 286 ? -25.453 -12.609 5.312 1 97.88 286 ARG B C 1
ATOM 4963 O O . ARG B 1 286 ? -25.203 -11.422 5.117 1 97.88 286 ARG B O 1
ATOM 4970 N N . VAL B 1 287 ? -24.906 -13.578 4.594 1 98.75 287 VAL B N 1
ATOM 4971 C CA . VAL B 1 287 ? -23.859 -13.305 3.604 1 98.75 287 VAL B CA 1
ATOM 4972 C C . VAL B 1 287 ? -24.484 -13.258 2.209 1 98.75 287 VAL B C 1
ATOM 4974 O O . VAL B 1 287 ? -25.203 -14.172 1.815 1 98.75 287 VAL B O 1
ATOM 4977 N N . TYR B 1 288 ? -24.219 -12.219 1.498 1 98.69 288 TYR B N 1
ATOM 4978 C CA . TYR B 1 288 ? -24.688 -11.992 0.134 1 98.69 288 TYR B CA 1
ATOM 4979 C C . TYR B 1 288 ? -23.516 -11.805 -0.819 1 98.69 288 TYR B C 1
ATOM 4981 O O . TYR B 1 288 ? -22.641 -10.961 -0.581 1 98.69 288 TYR B O 1
ATOM 4989 N N . VAL B 1 289 ? -23.453 -12.594 -1.868 1 98.81 289 VAL B N 1
ATOM 4990 C CA . VAL B 1 289 ? -22.469 -12.375 -2.922 1 98.81 289 VAL B CA 1
ATOM 4991 C C . VAL B 1 289 ? -23.125 -11.703 -4.121 1 98.81 289 VAL B C 1
ATOM 4993 O O . VAL B 1 289 ? -24.156 -12.164 -4.609 1 98.81 289 VAL B O 1
ATOM 4996 N N . LEU B 1 290 ? -22.562 -10.547 -4.5 1 98.69 290 LEU B N 1
ATOM 4997 C CA . LEU B 1 290 ? -23.047 -9.859 -5.699 1 98.69 290 LEU B CA 1
ATOM 4998 C C . LEU B 1 290 ? -22.516 -10.547 -6.957 1 98.69 290 LEU B C 1
ATOM 5000 O O . LEU B 1 290 ? -21.453 -10.188 -7.465 1 98.69 290 LEU B O 1
ATOM 5004 N N . GLU B 1 291 ? -23.281 -11.375 -7.5 1 97.44 291 GLU B N 1
ATOM 5005 C CA . GLU B 1 291 ? -22.828 -12.266 -8.57 1 97.44 291 GLU B CA 1
ATOM 5006 C C . GLU B 1 291 ? -22.531 -11.484 -9.844 1 97.44 291 GLU B C 1
ATOM 5008 O O . GLU B 1 291 ? -21.688 -11.898 -10.648 1 97.44 291 GLU B O 1
ATOM 5013 N N . ASP B 1 292 ? -23.219 -10.391 -10.008 1 98.31 292 ASP B N 1
ATOM 5014 C CA . ASP B 1 292 ? -23.016 -9.609 -11.227 1 98.31 292 ASP B CA 1
ATOM 5015 C C . ASP B 1 292 ? -21.875 -8.609 -11.055 1 98.31 292 ASP B C 1
ATOM 5017 O O . ASP B 1 292 ? -21.672 -7.742 -11.906 1 98.31 292 ASP B O 1
ATOM 5021 N N . CYS B 1 293 ? -21.172 -8.688 -9.93 1 98.81 293 CYS B N 1
ATOM 5022 C CA . CYS B 1 293 ? -20.016 -7.84 -9.672 1 98.81 293 CYS B CA 1
ATOM 5023 C C . CYS B 1 293 ? -18.75 -8.672 -9.508 1 98.81 293 CYS B C 1
ATOM 5025 O O . CYS B 1 293 ? -17.797 -8.242 -8.844 1 98.81 293 CYS B O 1
ATOM 5027 N N . THR B 1 294 ? -18.75 -9.844 -9.953 1 98.5 294 THR B N 1
ATOM 5028 C CA . THR B 1 294 ? -17.594 -10.742 -9.938 1 98.5 294 THR B CA 1
ATOM 5029 C C . THR B 1 294 ? -17.547 -11.578 -11.211 1 98.5 294 THR B C 1
ATOM 5031 O O . THR B 1 294 ? -18.594 -12.016 -11.711 1 98.5 294 THR B O 1
ATOM 5034 N N . SER B 1 295 ? -16.391 -11.781 -11.781 1 98.5 295 SER B N 1
ATOM 5035 C CA . SER B 1 295 ? -16.219 -12.555 -13 1 98.5 295 SER B CA 1
ATOM 5036 C C . SER B 1 295 ? -15.094 -13.57 -12.859 1 98.5 295 SER B C 1
ATOM 5038 O O . SER B 1 295 ? -14.148 -13.359 -12.086 1 98.5 295 SER B O 1
ATOM 5040 N N . PRO B 1 296 ? -15.227 -14.727 -13.516 1 97.5 296 PRO B N 1
ATOM 5041 C CA . PRO B 1 296 ? -14.188 -15.75 -13.438 1 97.5 296 PRO B CA 1
ATOM 5042 C C . PRO B 1 296 ? -12.984 -15.438 -14.32 1 97.5 296 PRO B C 1
ATOM 5044 O O . PRO B 1 296 ? -13.102 -14.664 -15.273 1 97.5 296 PRO B O 1
ATOM 5047 N N . VAL B 1 297 ? -11.867 -15.977 -13.992 1 94.56 297 VAL B N 1
ATOM 5048 C CA . VAL B 1 297 ? -10.68 -15.859 -14.836 1 94.56 297 VAL B CA 1
ATOM 5049 C C . VAL B 1 297 ? -10.875 -16.672 -16.109 1 94.56 297 VAL B C 1
ATOM 5051 O O . VAL B 1 297 ? -11.203 -17.859 -16.062 1 94.56 297 VAL B O 1
ATOM 5054 N N . ILE B 1 298 ? -10.758 -16.016 -17.234 1 91 298 ILE B N 1
ATOM 5055 C CA . ILE B 1 298 ? -10.766 -16.641 -18.547 1 91 298 ILE B CA 1
ATOM 5056 C C . ILE B 1 298 ? -9.547 -16.188 -19.344 1 91 298 ILE B C 1
ATOM 5058 O O . ILE B 1 298 ? -9.352 -14.992 -19.578 1 91 298 ILE B O 1
ATOM 5062 N N . VAL B 1 299 ? -8.641 -17.062 -19.594 1 81.56 299 VAL B N 1
ATOM 5063 C CA . VAL B 1 299 ? -7.555 -16.812 -20.531 1 81.56 299 VAL B CA 1
ATOM 5064 C C . VAL B 1 299 ? -7.848 -17.484 -21.859 1 81.56 299 VAL B C 1
ATOM 5066 O O . VAL B 1 299 ? -7.727 -18.719 -21.984 1 81.56 299 VAL B O 1
ATOM 5069 N N . PRO B 1 300 ? -8.203 -16.672 -22.766 1 82.06 300 PRO B N 1
ATOM 5070 C CA . PRO B 1 300 ? -8.617 -17.266 -24.047 1 82.06 300 PRO B CA 1
ATOM 5071 C C . PRO B 1 300 ? -7.582 -18.25 -24.594 1 82.06 300 PRO B C 1
ATOM 5073 O O . PRO B 1 300 ? -6.398 -17.922 -24.688 1 82.06 300 PRO B O 1
ATOM 5076 N N . GLY B 1 301 ? -8.031 -19.328 -24.969 1 80.12 301 GLY B N 1
ATOM 5077 C CA . GLY B 1 301 ? -7.188 -20.344 -25.578 1 80.12 301 GLY B CA 1
ATOM 5078 C C . GLY B 1 301 ? -6.273 -21.047 -24.594 1 80.12 301 GLY B C 1
ATOM 5079 O O . GLY B 1 301 ? -5.5 -21.922 -24.969 1 80.12 301 GLY B O 1
ATOM 5080 N N . VAL B 1 302 ? -6.344 -20.688 -23.375 1 80.38 302 VAL B N 1
ATOM 5081 C CA . VAL B 1 302 ? -5.445 -21.281 -22.391 1 80.38 302 VAL B CA 1
ATOM 5082 C C . VAL B 1 302 ? -6.262 -21.969 -21.297 1 80.38 302 VAL B C 1
ATOM 5084 O O . VAL B 1 302 ? -6.242 -23.188 -21.188 1 80.38 302 VAL B O 1
ATOM 5087 N N . VAL B 1 303 ? -7.105 -21.203 -20.609 1 83.31 303 VAL B N 1
ATOM 5088 C CA . VAL B 1 303 ? -7.871 -21.781 -19.516 1 83.31 303 VAL B CA 1
ATOM 5089 C C . VAL B 1 303 ? -9.164 -21 -19.312 1 83.31 303 VAL B C 1
ATOM 5091 O O . VAL B 1 303 ? -9.219 -19.797 -19.594 1 83.31 303 VAL B O 1
ATOM 5094 N N . ASP B 1 304 ? -10.219 -21.656 -18.906 1 91.69 304 ASP B N 1
ATOM 5095 C CA . ASP B 1 304 ? -11.523 -21.094 -18.562 1 91.69 304 ASP B CA 1
ATOM 5096 C C . ASP B 1 304 ? -12 -21.641 -17.219 1 91.69 304 ASP B C 1
ATOM 5098 O O . ASP B 1 304 ? -12.375 -22.812 -17.109 1 91.69 304 ASP B O 1
ATOM 5102 N N . PHE B 1 305 ? -12.047 -20.703 -16.234 1 93.5 305 PHE B N 1
ATOM 5103 C CA . PHE B 1 305 ? -12.383 -21.172 -14.891 1 93.5 305 PHE B CA 1
ATOM 5104 C C . PHE B 1 305 ? -13.859 -20.938 -14.594 1 93.5 305 PHE B C 1
ATOM 5106 O O . PHE B 1 305 ? -14.273 -20.969 -13.438 1 93.5 305 PHE B O 1
ATOM 5113 N N . THR B 1 306 ? -14.656 -20.719 -15.594 1 95.62 306 THR B N 1
ATOM 5114 C CA . THR B 1 306 ? -16.078 -20.422 -15.414 1 95.62 306 THR B CA 1
ATOM 5115 C C . THR B 1 306 ? -16.766 -21.562 -14.688 1 95.62 306 THR B C 1
ATOM 5117 O O . THR B 1 306 ? -17.5 -21.328 -13.711 1 95.62 306 THR B O 1
ATOM 5120 N N . GLU B 1 307 ? -16.547 -22.75 -15.086 1 95.31 307 GLU B N 1
ATOM 5121 C CA . GLU B 1 307 ? -17.234 -23.891 -14.5 1 95.31 307 GLU B CA 1
ATOM 5122 C C . GLU B 1 307 ? -16.828 -24.094 -13.039 1 95.31 307 GLU B C 1
ATOM 5124 O O . GLU B 1 307 ? -17.672 -24.391 -12.195 1 95.31 307 GLU B O 1
ATOM 5129 N N . ALA B 1 308 ? -15.539 -24 -12.82 1 91.81 308 ALA B N 1
ATOM 5130 C CA . ALA B 1 308 ? -15.055 -24.125 -11.445 1 91.81 308 ALA B CA 1
ATOM 5131 C C . ALA B 1 308 ? -15.695 -23.078 -10.539 1 91.81 308 ALA B C 1
ATOM 5133 O O . ALA B 1 308 ? -16.062 -23.375 -9.406 1 91.81 308 ALA B O 1
ATOM 5134 N N . ALA B 1 309 ? -15.766 -21.875 -11.047 1 95.88 309 ALA B N 1
ATOM 5135 C CA . ALA B 1 309 ? -16.391 -20.797 -10.289 1 95.88 309 ALA B CA 1
ATOM 5136 C C . ALA B 1 309 ? -17.859 -21.078 -10.016 1 95.88 309 ALA B C 1
ATOM 5138 O O . ALA B 1 309 ? -18.328 -20.906 -8.891 1 95.88 309 ALA B O 1
ATOM 5139 N N . GLU B 1 310 ? -18.547 -21.516 -11.016 1 96.94 310 GLU B N 1
ATOM 5140 C CA . GLU B 1 310 ? -19.969 -21.812 -10.867 1 96.94 310 GLU B CA 1
ATOM 5141 C C . GLU B 1 310 ? -20.203 -22.938 -9.859 1 96.94 310 GLU B C 1
ATOM 5143 O O . GLU B 1 310 ? -21.125 -22.875 -9.055 1 96.94 310 GLU B O 1
ATOM 5148 N N . ALA B 1 311 ? -19.391 -23.922 -9.93 1 96.81 311 ALA B N 1
ATOM 5149 C CA . ALA B 1 311 ? -19.5 -25.031 -8.992 1 96.81 311 ALA B CA 1
ATOM 5150 C C . ALA B 1 311 ? -19.312 -24.562 -7.555 1 96.81 311 ALA B C 1
ATOM 5152 O O . ALA B 1 311 ? -20.047 -24.969 -6.656 1 96.81 311 ALA B O 1
ATOM 5153 N N . ALA B 1 312 ? -18.328 -23.766 -7.348 1 96.31 312 ALA B N 1
ATOM 5154 C CA . ALA B 1 312 ? -18.078 -23.234 -6.016 1 96.31 312 ALA B CA 1
ATOM 5155 C C . ALA B 1 312 ? -19.266 -22.406 -5.531 1 96.31 312 ALA B C 1
ATOM 5157 O O . ALA B 1 312 ? -19.719 -22.562 -4.391 1 96.31 312 ALA B O 1
ATOM 5158 N N . PHE B 1 313 ? -19.781 -21.531 -6.367 1 98.06 313 PHE B N 1
ATOM 5159 C CA . PHE B 1 313 ? -20.875 -20.641 -6 1 98.06 313 PHE B CA 1
ATOM 5160 C C . PHE B 1 313 ? -22.141 -21.453 -5.707 1 98.06 313 PHE B C 1
ATOM 5162 O O . PHE B 1 313 ? -22.938 -21.078 -4.836 1 98.06 313 PHE B O 1
ATOM 5169 N N . GLN B 1 314 ? -22.328 -22.562 -6.426 1 98.06 314 GLN B N 1
ATOM 5170 C CA . GLN B 1 314 ? -23.453 -23.438 -6.129 1 98.06 314 GLN B CA 1
ATOM 5171 C C . GLN B 1 314 ? -23.328 -24.047 -4.738 1 98.06 314 GLN B C 1
ATOM 5173 O O . GLN B 1 314 ? -24.312 -24.172 -4.008 1 98.06 314 GLN B O 1
ATOM 5178 N N . ARG B 1 315 ? -22.156 -24.438 -4.43 1 97.75 315 ARG B N 1
ATOM 5179 C CA . ARG B 1 315 ? -21.906 -24.953 -3.088 1 97.75 315 ARG B CA 1
ATOM 5180 C C . ARG B 1 315 ? -22.188 -23.891 -2.027 1 97.75 315 ARG B C 1
ATOM 5182 O O . ARG B 1 315 ? -22.719 -24.203 -0.959 1 97.75 315 ARG B O 1
ATOM 5189 N N . PHE B 1 316 ? -21.781 -22.656 -2.293 1 98.44 316 PHE B N 1
ATOM 5190 C CA . PHE B 1 316 ? -22.047 -21.562 -1.362 1 98.44 316 PHE B CA 1
ATOM 5191 C C . PHE B 1 316 ? -23.547 -21.375 -1.157 1 98.44 316 PHE B C 1
ATOM 5193 O O . PHE B 1 316 ? -24.016 -21.266 -0.022 1 98.44 316 PHE B O 1
ATOM 5200 N N . SER B 1 317 ? -24.219 -21.375 -2.264 1 98.44 317 SER B N 1
ATOM 5201 C CA . SER B 1 317 ? -25.672 -21.219 -2.203 1 98.44 317 SER B CA 1
ATOM 5202 C C . SER B 1 317 ? -26.328 -22.359 -1.427 1 98.44 317 SER B C 1
ATOM 5204 O O . SER B 1 317 ? -27.234 -22.125 -0.616 1 98.44 317 SER B O 1
ATOM 5206 N N . ALA B 1 318 ? -25.891 -23.516 -1.659 1 98.31 318 ALA B N 1
ATOM 5207 C CA . ALA B 1 318 ? -26.422 -24.688 -0.969 1 98.31 318 ALA B CA 1
ATOM 5208 C C . ALA B 1 318 ? -26.172 -24.594 0.534 1 98.31 318 ALA B C 1
ATOM 5210 O O . ALA B 1 318 ? -26.953 -25.141 1.329 1 98.31 318 ALA B O 1
ATOM 5211 N N . ALA B 1 319 ? -25.141 -23.906 0.878 1 98.25 319 ALA B N 1
ATOM 5212 C CA . ALA B 1 319 ? -24.781 -23.781 2.287 1 98.25 319 ALA B CA 1
ATOM 5213 C C . ALA B 1 319 ? -25.484 -22.594 2.934 1 98.25 319 ALA B C 1
ATOM 5215 O O . ALA B 1 319 ? -25.328 -22.344 4.129 1 98.25 319 ALA B O 1
ATOM 5216 N N . GLY B 1 320 ? -26.234 -21.812 2.152 1 98.38 320 GLY B N 1
ATOM 5217 C CA . GLY B 1 320 ? -27.078 -20.797 2.74 1 98.38 320 GLY B CA 1
ATOM 5218 C C . GLY B 1 320 ? -26.672 -19.391 2.35 1 98.38 320 GLY B C 1
ATOM 5219 O O . GLY B 1 320 ? -27.359 -18.422 2.697 1 98.38 320 GLY B O 1
ATOM 5220 N N . ILE B 1 321 ? -25.562 -19.25 1.644 1 98.69 321 ILE B N 1
ATOM 5221 C CA . ILE B 1 321 ? -25.125 -17.938 1.189 1 98.69 321 ILE B CA 1
ATOM 5222 C C . ILE B 1 321 ? -26.031 -17.453 0.059 1 98.69 321 ILE B C 1
ATOM 5224 O O . ILE B 1 321 ? -26.406 -18.234 -0.821 1 98.69 321 ILE B O 1
ATOM 5228 N N . ASN B 1 322 ? -26.391 -16.188 0.106 1 98.44 322 ASN B N 1
ATOM 5229 C CA . ASN B 1 322 ? -27.281 -15.617 -0.899 1 98.44 322 ASN B CA 1
ATOM 5230 C C . ASN B 1 322 ? -26.5 -15.133 -2.119 1 98.44 322 ASN B C 1
ATOM 5232 O O . ASN B 1 322 ? -25.609 -14.297 -1.998 1 98.44 322 ASN B O 1
ATOM 5236 N N . LEU B 1 323 ? -26.781 -15.719 -3.242 1 98.38 323 LEU B N 1
ATOM 5237 C CA . LEU B 1 323 ? -26.281 -15.188 -4.504 1 98.38 323 LEU B CA 1
ATOM 5238 C C . LEU B 1 323 ? -27.281 -14.242 -5.137 1 98.38 323 LEU B C 1
ATOM 5240 O O . LEU B 1 323 ? -28.406 -14.641 -5.469 1 98.38 323 LEU B O 1
ATOM 5244 N N . VAL B 1 324 ? -26.891 -12.93 -5.285 1 98.06 324 VAL B N 1
ATOM 5245 C CA . VAL B 1 324 ? -27.859 -11.922 -5.738 1 98.06 324 VAL B CA 1
ATOM 5246 C C . VAL B 1 324 ? -27.203 -11.023 -6.785 1 98.06 324 VAL B C 1
ATOM 5248 O O . VAL B 1 324 ? -25.984 -11.008 -6.926 1 98.06 324 VAL B O 1
ATOM 5251 N N . LYS B 1 325 ? -28.047 -10.344 -7.543 1 97.69 325 LYS B N 1
ATOM 5252 C CA . LYS B 1 325 ? -27.562 -9.266 -8.406 1 97.69 325 LYS B CA 1
ATOM 5253 C C . LYS B 1 325 ? -27.578 -7.934 -7.668 1 97.69 325 LYS B C 1
ATOM 5255 O O . LYS B 1 325 ? -28.422 -7.699 -6.797 1 97.69 325 LYS B O 1
ATOM 5260 N N . SER B 1 326 ? -26.672 -7.047 -8.031 1 97.38 326 SER B N 1
ATOM 5261 C CA . SER B 1 326 ? -26.547 -5.73 -7.414 1 97.38 326 SER B CA 1
ATOM 5262 C C . SER B 1 326 ? -27.797 -4.898 -7.629 1 97.38 326 SER B C 1
ATOM 5264 O O . SER B 1 326 ? -28.031 -3.918 -6.922 1 97.38 326 SER B O 1
ATOM 5266 N N . THR B 1 327 ? -28.656 -5.301 -8.57 1 95.25 327 THR B N 1
ATOM 5267 C CA . THR B 1 327 ? -29.859 -4.543 -8.914 1 95.25 327 THR B CA 1
ATOM 5268 C C . THR B 1 327 ? -31.078 -5.148 -8.25 1 95.25 327 THR B C 1
ATOM 5270 O O . THR B 1 327 ? -32.188 -4.594 -8.344 1 95.25 327 THR B O 1
ATOM 5273 N N . ASP B 1 328 ? -30.859 -6.25 -7.598 1 94.62 328 ASP B N 1
ATOM 5274 C CA . ASP B 1 328 ? -32 -6.902 -6.945 1 94.62 328 ASP B CA 1
ATOM 5275 C C . ASP B 1 328 ? -32.5 -6.066 -5.773 1 94.62 328 ASP B C 1
ATOM 5277 O O . ASP B 1 328 ? -31.75 -5.309 -5.168 1 94.62 328 ASP B O 1
ATOM 5281 N N . ALA B 1 329 ? -33.844 -6.242 -5.52 1 88.75 329 ALA B N 1
ATOM 5282 C CA . ALA B 1 329 ? -34.406 -5.637 -4.32 1 88.75 329 ALA B CA 1
ATOM 5283 C C . ALA B 1 329 ? -34.062 -6.445 -3.074 1 88.75 329 ALA B C 1
ATOM 5285 O O . ALA B 1 329 ? -34.438 -7.617 -2.963 1 88.75 329 ALA B O 1
ATOM 5286 N N . ILE B 1 330 ? -33.188 -5.918 -2.32 1 84.38 330 ILE B N 1
ATOM 5287 C CA . ILE B 1 330 ? -32.812 -6.551 -1.064 1 84.38 330 ILE B CA 1
ATOM 5288 C C . ILE B 1 330 ? -33.281 -5.699 0.11 1 84.38 330 ILE B C 1
ATOM 5290 O O . ILE B 1 330 ? -33.156 -4.473 0.088 1 84.38 330 ILE B O 1
ATOM 5294 N N . ALA B 1 331 ? -34.031 -6.383 1.099 1 80.12 331 ALA B N 1
ATOM 5295 C CA . ALA B 1 331 ? -34.469 -5.648 2.287 1 80.12 331 ALA B CA 1
ATOM 5296 C C . ALA B 1 331 ? -33.25 -5.277 3.16 1 80.12 331 ALA B C 1
ATOM 5298 O O . ALA B 1 331 ? -32.656 -6.145 3.797 1 80.12 331 ALA B O 1
ATOM 5299 N N . LEU B 1 332 ? -32.812 -4.02 2.951 1 83.88 332 LEU B N 1
ATOM 5300 C CA . LEU B 1 332 ? -31.672 -3.562 3.707 1 83.88 332 LEU B CA 1
ATOM 5301 C C . LEU B 1 332 ? -32.094 -2.713 4.898 1 83.88 332 LEU B C 1
ATOM 5303 O O . LEU B 1 332 ? -33.156 -2.078 4.867 1 83.88 332 LEU B O 1
#

Radius of gyration: 25.01 Å; Cα contacts (8 Å, |Δi|>4): 1411; chains: 2; bounding box: 70×68×54 Å

InterPro domains:
  IPR036380 Isochorismatase-like superfamily [G3DSA:3.40.50.850] (50-326)
  IPR036380 Isochorismatase-like superfamily [SSF52499] (45-330)
  IPR052347 Isochorismatase Family Nicotinamidases [PTHR11080] (43-327)

Organism: NCBI:txid376219

pLDDT: mean 96.62, std 4.29, range [53.75, 98.94]

Solvent-accessible surface area (backbone atoms only — not comparable to full-atom values): 33936 Å² total; per-residue (Å²): 120,82,69,44,72,73,62,85,84,68,55,72,83,50,48,68,43,86,59,80,70,62,54,72,63,44,45,54,49,20,47,51,48,20,61,74,66,68,37,55,50,29,87,71,53,86,68,38,25,31,38,40,35,30,34,55,18,27,16,33,34,18,84,89,38,73,55,42,28,65,58,28,47,59,12,48,46,46,43,42,50,40,48,46,24,40,48,69,56,52,34,44,44,36,35,38,32,56,29,30,70,76,72,21,71,41,21,36,73,36,32,27,31,89,86,69,45,58,60,58,60,75,41,69,51,48,46,65,37,43,75,71,53,57,38,39,63,30,62,75,48,27,84,69,41,87,96,50,45,55,67,58,48,42,49,25,53,49,44,48,30,45,48,25,54,75,66,72,45,73,67,45,48,27,40,64,77,50,19,31,66,50,37,55,36,30,8,35,30,32,57,52,45,44,51,50,51,36,42,22,55,30,20,47,30,73,65,42,75,41,76,32,40,68,45,41,84,33,55,36,56,21,79,46,33,41,77,48,36,59,45,69,86,65,49,76,56,44,60,69,37,59,69,59,51,52,57,56,67,67,30,62,31,29,38,35,36,26,36,27,33,45,42,28,37,40,42,28,51,51,53,49,48,54,54,30,59,72,71,43,52,71,56,28,62,34,32,33,36,28,54,63,23,34,33,31,49,54,43,87,98,74,48,71,31,52,63,62,22,51,54,52,52,50,52,40,39,74,59,40,30,40,78,40,50,71,81,55,94,68,100,108,122,83,68,43,71,72,62,83,84,68,56,74,84,50,48,66,44,86,58,78,70,62,52,72,63,42,46,55,50,20,46,50,48,19,62,74,67,68,36,54,50,31,87,71,51,85,66,39,26,30,37,40,35,31,33,54,17,27,17,32,34,19,83,90,37,72,56,42,27,63,57,30,48,60,12,48,47,46,45,42,50,40,48,46,26,40,47,71,56,54,34,45,43,37,36,38,32,55,29,28,68,77,72,20,70,40,20,37,73,34,32,28,31,91,86,69,45,57,59,57,60,75,40,69,52,46,46,65,38,43,73,72,54,56,39,40,62,32,62,75,48,26,85,68,40,87,95,46,44,56,65,59,48,42,48,26,53,49,44,49,31,44,50,24,55,75,66,71,44,74,66,45,51,26,39,62,77,50,19,31,66,51,37,55,36,30,9,34,31,32,55,52,45,43,50,50,52,36,43,22,55,29,20,46,31,73,65,43,75,43,77,33,39,66,45,40,86,33,55,37,56,20,80,45,35,42,77,48,35,58,44,69,84,64,50,73,55,43,60,69,40,58,67,60,51,52,57,57,66,68,31,63,31,30,37,35,36,26,36,28,34,44,44,28,36,40,43,28,52,51,54,50,48,54,54,30,57,73,71,43,51,72,56,27,62,34,32,33,36,29,56,63,22,33,32,33,48,55,42,86,97,74,48,70,31,51,63,62,24,51,53,50,53,50,51,41,40,74,59,39,30,39,77,42,51,72,83,54,90,67,98,111

Secondary structure (DSSP, 8-state):
-PPPPPPTT--GGGGGS-----HHHHHHHHHHHHHHTTPPPGGG-SS-EEEEEE--BHHHHSTTSTTPPTTHHHHHHHHHHHHHHTTTT--EEEEEEE-B-S--TTSGGGEE-TTSPPPPTT-EE-HHHHHTTSSEE-GGGGGGSTT--HHHHHHHHHHHHHHHHHTTPPPEEPPPS-SBTTSTTSSBPHHHHHHHHHHHHHHT---EEEEE---TTS---SSS--S--B-TTS-B-----HHHHHHHHTSSEEEEEES-TTTHHHHHHHHHHHHHHHH-GGGGGGEEEEGGG----EETTTEE-HHHHHHHHHHHHHTTPEEE-TTS----/-PPPPPPTT--GGGGGS-----HHHHHHHHHHHHHHTTPPPGGG-SS-EEEEEE--BHHHHSTTSTTPPTTHHHHHHHHHHHHHHTTTT--EEEEEEE-B-S--TTSGGGEE-TTSPPPPTT-EE-HHHHHTTSSEE-GGGGGGSTT--HHHHHHHHHHHHHHHHHTTPPPEEPPPS-SBTTSTTSSBPHHHHHHHHHHHHHHT---EEEEE---TTS---SSS--S--B-TTS-B-----HHHHHHHHTSSEEEEEES-TTTHHHHHHHHHHHHHHHH-GGGGGGEEEEGGG----EETTTEE-HHHHHHHHHHHHHTTPEEE-TTS----

Foldseek 3Di:
DFFDDDDPVQDLVCLQDDDDQPLVVLLVVLQVVLVVVVQEALVPAPAEEEEEAEALANQDQHPPHFNDFPLQSVLVSLVLSLCRRCLRHHNAYEYEWAEEAQQALQAQLQKAAPVGGTDDFFDFDALVCLVVRRIFGDQVCQVVDPPGHRVQLRQQSNVQRVLCVVVVHDTRGRGYDALYPPDRRRHHRNSVVSSQSSSCSSNVYHYHYQYDQYQRSFGDLASQWTSDQATPVGDGRIDGNVVVLCVQLPGQAYEYAYDALLTSRLVNLVVSCVVCVVPPLQSLQRYEYAPSSHYHRDDPPRDDRRVNSVVSVVVSVVSNHHYDHSPDDDDD/DFFDDDDPVQDLVCLQDDDDQPLVVLLVVLQVVLVVVVQEALVPAPAAEEEEAEALANQDQHPPHFNDFPLQSVLVSLVLSLCRRCLRHHNAYEYEWAEEAQQALQAQLQKAAPVGGTDDFFDFQALVCLVVRRIFGDQVCQVVDPPGHRVQLRQQSNVLRVLCVVVVHDTRGRGYDALYPPDRRRHHRNSVVSSQSSSCSSNVYHYHYQYDQYQRSFGDLASQWTSDQATPVGDGRIDGNVVVLVVQLPGQAYEYAYDALLTSRLVNLVVSCVVCVVPPLQSLQRYEYAPSSHYHRDDPPRDDRRVNSVVSVVVSVVSNHHYDHSPDDDDD

Sequence (664 aa):
MNKLPIPVFFDSHKLEEVWKVPYQQREREARLWAQEHDIQPAARDTKRIGLLLIDVQNTFCLPGFELFVRGAVQDNQRLCEFIYRHLGVITGIIATLDTHTAMQIFHPIFWVNDSGEYPEPGRTITDEDIAKGRWRVNPTIAPNFRGWDEQTLAQHARYYTHQLTEGGRYPLTIWPYHGMVGGISHALVSGVEEALFFHNIARYSQTHLELKGQHPLTENYSALKPEVSVASNGVSIGNTNKGLIEQLLNFDLLFIAGQAKSHCVAWTVEDLLTEIQQRDRTLAQRVYVLEDCTSPVIVPGVVDFTEAAEAAFQRFSAAGINLVKSTDAIALMNKLPIPVFFDSHKLEEVWKVPYQQREREARLWAQEHDIQPAARDTKRIGLLLIDVQNTFCLPGFELFVRGAVQDNQRLCEFIYRHLGVITGIIATLDTHTAMQIFHPIFWVNDSGEYPEPGRTITDEDIAKGRWRVNPTIAPNFRGWDEQTLAQHARYYTHQLTEGGRYPLTIWPYHGMVGGISHALVSGVEEALFFHNIARYSQTHLELKGQHPLTENYSALKPEVSVASNGVSIGNTNKGLIEQLLNFDLLFIAGQAKSHCVAWTVEDLLTEIQQRDRTLAQRVYVLEDCTSPVIVPGVVDFTEAAEAAFQRFSAAGINLVKSTDAIAL

Nearest PDB structures (foldseek):
  3v8e-assembly5_E  TM=7.745E-01  e=1.956E-11  Saccharomyces cerevisiae S288C
  2h0r-assembly1_A  TM=7.701E-01  e=3.002E-11  Saccharomyces cerevisiae
  3hu5-assembly1_A  TM=7.476E-01  e=3.229E-08  Nitratidesulfovibrio vulgaris str. Hildenborough
  6azn-assembly1_B  TM=6.254E-01  e=9.602E-06  Rhizobium johnstonii 3841
  1nba-assembly1_B  TM=5.830E-01  e=6.254E-06  Arthrobacter sp.